Protein AF-0000000082937054 (afdb_homodimer)

Foldseek 3Di:
DFAEWAEEEEAQALQSLLQLLLQLVVPTAYEYEAQADHHPFQLQQFQFKLCLPPQFQDDALSSVLSVVLLVCVVVVQVVLCVQQVFRQQWDQAWEWEFDLDDVVLVVLVVSCVVCVVVVFDKDKAALVRVCVQAVQWASSTGTTIIHRSITGTNSSRSSVSSNRSSVSSPYHYHHSKAFDAFCADPQATQFTQIPVGTHGHRAYEYEHALVCVVVCVRVPHDQQKWKWKWKKFKWAAPDPNHRHWYHYLQWIWHQGPVRMTIIYTDTHIRDPDWDDDPVGVVSRVVVVCNGRVCSVVTGGDDMTMHIGIAGPQRAWAWAADPRHHRYIYTYHCGSCCSSSNNVSSNLNSCRSVVHDDDPSSVQRYSPPSPPPDHRRDRSD/DFAEWQEEEEAQALQSLLQLLLQLVVPTAYEYEAQADHHPFQLQQFQFKLCLCPQFQDDALSSVLSVVLLVCVVVVQVVLCVQQVFRQQWDQAWEWEFDLDDVVLVVLVVSCVVCVVVVFDKDKAALVRVCVQAVQWASSTGTTIIHRSITGTNSSRSSVSSNRSSVSSPYHYHHSKAFDAFCADPQATQFTQIPVGTHGHRAYEYDHFLVCCVVCVRVPHDQQKWKWKWKKFKWAAPDPNHRHWYHYLQWIWHQGPRRMTIIYTDTHIRDPDWDDDPVGVVSRVVVVCNGRVVSVVTGGDDMTMHIGIAGQQRAWAWAADPRHHRYIYTYHCGSCCSSSNNVSSNLNSCRSVVHDDDPSSVQRYSVPSPPPPHRRDRSD

Organism: NCBI:txid1808955

Solvent-accessible surface area (backbone atoms only — not comparable to full-atom values): 37591 Å² total; per-residue (Å²): 127,81,67,68,26,51,30,33,29,40,18,36,29,37,52,21,23,25,31,44,30,43,32,32,77,70,70,45,47,38,37,33,33,11,53,48,66,65,39,69,50,40,38,41,52,44,77,20,53,28,45,36,67,80,72,39,78,54,90,51,46,65,30,53,50,29,47,55,19,50,68,42,44,68,60,46,43,53,48,28,30,69,66,43,68,30,74,27,60,77,41,71,58,13,32,36,39,56,13,74,45,69,68,49,41,52,52,43,52,51,44,32,53,52,39,42,76,72,71,42,74,51,39,76,31,48,36,70,55,43,41,71,75,30,71,49,45,38,85,67,45,56,25,26,36,36,29,58,81,23,28,33,31,37,25,47,42,41,34,47,21,32,45,46,31,21,44,71,64,66,35,44,77,40,59,67,30,39,76,76,45,74,35,67,56,97,48,25,39,47,30,36,34,35,78,85,44,74,46,36,16,59,24,39,35,43,17,37,44,38,64,31,47,64,57,32,53,74,72,73,49,83,66,55,61,38,27,29,21,25,37,35,33,36,33,41,41,97,61,84,67,53,72,42,30,39,39,48,82,69,33,33,40,39,59,46,94,84,38,33,34,38,36,30,52,51,84,40,72,76,29,83,69,65,70,36,34,36,40,55,53,48,51,44,53,53,46,48,31,61,46,26,56,70,49,38,80,26,33,48,70,51,71,44,44,25,46,26,12,33,25,71,45,55,51,42,37,44,36,51,45,85,72,34,47,44,31,30,39,45,36,22,45,34,94,39,44,69,32,36,18,66,45,50,5,47,51,53,37,32,54,75,72,66,48,87,70,54,73,51,59,54,73,22,28,54,62,71,57,67,74,83,75,53,80,58,82,73,88,110,127,81,69,71,28,51,30,32,29,40,20,36,31,38,51,19,24,24,30,45,30,43,32,32,76,70,71,45,46,36,38,33,33,12,53,47,68,64,38,69,49,42,38,40,52,43,79,18,54,28,44,35,66,80,72,39,76,52,89,52,45,65,29,53,47,28,47,54,19,51,68,43,44,69,62,46,43,53,47,28,30,69,66,45,66,32,76,28,59,76,40,72,58,13,32,35,39,56,12,74,45,71,68,50,40,52,52,41,51,51,44,31,52,50,38,42,75,72,72,42,74,52,38,78,32,49,35,70,53,44,42,69,75,30,71,49,44,39,87,68,44,56,24,27,36,36,29,57,81,23,29,33,31,38,25,47,43,42,36,47,21,32,44,46,31,21,43,70,65,66,35,44,76,40,57,68,29,39,77,75,46,74,36,69,56,96,48,25,38,47,29,35,34,35,77,85,46,73,46,36,15,58,26,38,36,43,17,39,43,40,64,31,48,65,57,33,53,72,72,72,48,84,67,56,60,37,25,29,20,26,39,35,34,38,32,42,40,97,62,82,65,53,72,40,31,40,37,48,81,70,33,33,41,38,58,47,95,84,39,33,34,38,35,30,54,50,83,40,72,76,30,86,69,65,72,37,34,35,40,55,53,50,50,44,52,51,47,48,33,61,45,27,55,70,49,38,77,25,32,51,69,52,71,45,46,25,46,24,11,32,25,74,43,54,51,40,38,44,35,51,45,86,72,32,46,45,32,30,39,45,35,21,44,33,94,39,45,70,34,35,17,66,45,49,6,47,50,54,36,33,54,75,73,66,47,87,70,53,73,52,58,55,73,22,28,55,65,72,55,66,74,82,75,54,80,58,82,75,85,110

Structure (mmCIF, N/CA/C/O backbone):
data_AF-0000000082937054-model_v1
#
loop_
_entity.id
_entity.type
_entity.pdbx_description
1 polymer 'glycine oxidase'
#
loop_
_atom_site.group_PDB
_atom_site.id
_atom_site.type_symbol
_atom_site.label_atom_id
_atom_site.label_alt_id
_atom_site.label_comp_id
_atom_site.label_asym_id
_atom_site.label_entity_id
_atom_site.label_seq_id
_atom_site.pdbx_PDB_ins_code
_atom_site.Cartn_x
_atom_site.Cartn_y
_atom_site.Cartn_z
_atom_site.occupancy
_atom_site.B_iso_or_equiv
_atom_site.auth_seq_id
_atom_site.auth_comp_id
_atom_site.auth_asym_id
_atom_site.auth_atom_id
_atom_site.pdbx_PDB_model_num
ATOM 1 N N . MET A 1 1 ? -26.391 -19.016 -36.812 1 39.84 1 MET A N 1
ATOM 2 C CA . MET A 1 1 ? -25.562 -20.203 -36.781 1 39.84 1 MET A CA 1
ATOM 3 C C . MET A 1 1 ? -24.953 -20.406 -35.375 1 39.84 1 MET A C 1
ATOM 5 O O . MET A 1 1 ? -24.375 -19.484 -34.812 1 39.84 1 MET A O 1
ATOM 9 N N . LYS A 1 2 ? -25.469 -21.281 -34.594 1 53.62 2 LYS A N 1
ATOM 10 C CA . LYS A 1 2 ? -25.109 -21.5 -33.219 1 53.62 2 LYS A CA 1
ATOM 11 C C . LYS A 1 2 ? -23.594 -21.609 -33.031 1 53.62 2 LYS A C 1
ATOM 13 O O . LYS A 1 2 ? -22.938 -22.359 -33.75 1 53.62 2 LYS A O 1
ATOM 18 N N . ASN A 1 3 ? -22.844 -20.625 -32.562 1 67.31 3 ASN A N 1
ATOM 19 C CA . ASN A 1 3 ? -21.406 -20.656 -32.406 1 67.31 3 ASN A CA 1
ATOM 20 C C . ASN A 1 3 ? -20.938 -21.938 -31.719 1 67.31 3 ASN A C 1
ATOM 22 O O . ASN A 1 3 ? -21.297 -22.203 -30.578 1 67.31 3 ASN A O 1
ATOM 26 N N . HIS A 1 4 ? -20.562 -23 -32.562 1 91.31 4 HIS A N 1
ATOM 27 C CA . HIS A 1 4 ? -20.094 -24.297 -32.094 1 91.31 4 HIS A CA 1
ATOM 28 C C . HIS A 1 4 ? -18.578 -24.359 -32.062 1 91.31 4 HIS A C 1
ATOM 30 O O . HIS A 1 4 ? -17.922 -24.016 -33.062 1 91.31 4 HIS A O 1
ATOM 36 N N . TYR A 1 5 ? -18.016 -24.594 -30.922 1 97.31 5 TYR A N 1
ATOM 37 C CA . TYR A 1 5 ? -16.578 -24.734 -30.75 1 97.31 5 TYR A CA 1
ATOM 38 C C . TYR A 1 5 ? -16.188 -26.188 -30.516 1 97.31 5 TYR A C 1
ATOM 40 O O . TYR A 1 5 ? -17.016 -26.984 -30.062 1 97.31 5 TYR A O 1
ATOM 48 N N . ASP A 1 6 ? -15.008 -26.516 -30.953 1 98.12 6 ASP A N 1
ATOM 49 C CA . ASP A 1 6 ? -14.523 -27.828 -30.547 1 98.12 6 ASP A CA 1
ATOM 50 C C . ASP A 1 6 ? -14.438 -27.938 -29.031 1 98.12 6 ASP A C 1
ATOM 52 O O . ASP A 1 6 ? -14.906 -28.922 -28.438 1 98.12 6 ASP A O 1
ATOM 56 N N . THR A 1 7 ? -13.852 -26.906 -28.422 1 98.62 7 THR A N 1
ATOM 57 C CA . THR A 1 7 ? -13.664 -26.953 -26.984 1 98.62 7 THR A CA 1
ATOM 58 C C . THR A 1 7 ? -14 -25.594 -26.344 1 98.62 7 THR A C 1
ATOM 60 O O . THR A 1 7 ? -13.617 -24.547 -26.875 1 98.62 7 THR A O 1
ATOM 63 N N . ILE A 1 8 ? -14.758 -25.594 -25.219 1 98.75 8 ILE A N 1
ATOM 64 C CA . ILE A 1 8 ? -15 -24.438 -24.375 1 98.75 8 ILE A CA 1
ATOM 65 C C . ILE A 1 8 ? -14.219 -24.578 -23.078 1 98.75 8 ILE A C 1
ATOM 67 O O . ILE A 1 8 ? -14.297 -25.609 -22.391 1 98.75 8 ILE A O 1
ATOM 71 N N . VAL A 1 9 ? -13.414 -23.594 -22.797 1 98.81 9 VAL A N 1
ATOM 72 C CA . VAL A 1 9 ? -12.641 -23.562 -21.547 1 98.81 9 VAL A CA 1
ATOM 73 C C . VAL A 1 9 ? -13.289 -22.609 -20.562 1 98.81 9 VAL A C 1
ATOM 75 O O . VAL A 1 9 ? -13.508 -21.422 -20.875 1 98.81 9 VAL A O 1
ATOM 78 N N . VAL A 1 10 ? -13.617 -23.094 -19.344 1 98.25 10 VAL A N 1
ATOM 79 C CA . VAL A 1 10 ? -14.227 -22.297 -18.281 1 98.25 10 VAL A CA 1
ATOM 80 C C . VAL A 1 10 ? -13.148 -21.828 -17.297 1 98.25 10 VAL A C 1
ATOM 82 O O . VAL A 1 10 ? -12.664 -22.625 -16.484 1 98.25 10 VAL A O 1
ATOM 85 N N . GLY A 1 11 ? -12.883 -20.547 -17.297 1 97.62 11 GLY A N 1
ATOM 86 C CA . GLY A 1 11 ? -11.805 -19.969 -16.516 1 97.62 11 GLY A CA 1
ATOM 87 C C . GLY A 1 11 ? -10.695 -19.391 -17.375 1 97.62 11 GLY A C 1
ATOM 88 O O . GLY A 1 11 ? -10.023 -20.109 -18.109 1 97.62 11 GLY A O 1
ATOM 89 N N . GLY A 1 12 ? -10.547 -18.125 -17.234 1 97.81 12 GLY A N 1
ATOM 90 C CA . GLY A 1 12 ? -9.555 -17.422 -18.047 1 97.81 12 GLY A CA 1
ATOM 91 C C . GLY A 1 12 ? -8.281 -17.109 -17.281 1 97.81 12 GLY A C 1
ATOM 92 O O . GLY A 1 12 ? -7.73 -16.016 -17.406 1 97.81 12 GLY A O 1
ATOM 93 N N . GLY A 1 13 ? -7.816 -18 -16.438 1 97.75 13 GLY A N 1
ATOM 94 C CA . GLY A 1 13 ? -6.516 -17.906 -15.797 1 97.75 13 GLY A CA 1
ATOM 95 C C . GLY A 1 13 ? -5.41 -18.594 -16.562 1 97.75 13 GLY A C 1
ATOM 96 O O . GLY A 1 13 ? -5.598 -18.953 -17.734 1 97.75 13 GLY A O 1
ATOM 97 N N . ILE A 1 14 ? -4.305 -18.766 -15.922 1 98.25 14 ILE A N 1
ATOM 98 C CA . ILE A 1 14 ? -3.119 -19.281 -16.594 1 98.25 14 ILE A CA 1
ATOM 99 C C . ILE A 1 14 ? -3.373 -20.703 -17.078 1 98.25 14 ILE A C 1
ATOM 101 O O . ILE A 1 14 ? -2.953 -21.094 -18.172 1 98.25 14 ILE A O 1
ATOM 105 N N . ILE A 1 15 ? -4.055 -21.484 -16.297 1 98.56 15 ILE A N 1
ATOM 106 C CA . ILE A 1 15 ? -4.312 -22.875 -16.672 1 98.56 15 ILE A CA 1
ATOM 107 C C . ILE A 1 15 ? -5.277 -22.906 -17.859 1 98.56 15 ILE A C 1
ATOM 109 O O . ILE A 1 15 ? -5.055 -23.641 -18.828 1 98.56 15 ILE A O 1
ATOM 113 N N . GLY A 1 16 ? -6.352 -22.109 -17.781 1 98.62 16 GLY A N 1
ATOM 114 C CA . GLY A 1 16 ? -7.297 -22.047 -18.875 1 98.62 16 GLY A CA 1
ATOM 115 C C . GLY A 1 16 ? -6.66 -21.625 -20.188 1 98.62 16 GLY A C 1
ATOM 116 O O . GLY A 1 16 ? -6.895 -22.234 -21.234 1 98.62 16 GLY A O 1
ATOM 117 N N . HIS A 1 17 ? -5.863 -20.672 -20.125 1 98.38 17 HIS A N 1
ATOM 118 C CA . HIS A 1 17 ? -5.23 -20.172 -21.344 1 98.38 17 HIS A CA 1
ATOM 119 C C . HIS A 1 17 ? -4.164 -21.141 -21.844 1 98.38 17 HIS A C 1
ATOM 121 O O . HIS A 1 17 ? -3.943 -21.25 -23.047 1 98.38 17 HIS A O 1
ATOM 127 N N . SER A 1 18 ? -3.486 -21.781 -20.938 1 98.69 18 SER A N 1
ATOM 128 C CA . SER A 1 18 ? -2.531 -22.812 -21.344 1 98.69 18 SER A CA 1
ATOM 129 C C . SER A 1 18 ? -3.219 -23.938 -22.109 1 98.69 18 SER A C 1
ATOM 131 O O . SER A 1 18 ? -2.727 -24.375 -23.141 1 98.69 18 SER A O 1
ATOM 133 N N . VAL A 1 19 ? -4.344 -24.375 -21.609 1 98.75 19 VAL A N 1
ATOM 134 C CA . VAL A 1 19 ? -5.129 -25.406 -22.281 1 98.75 19 VAL A CA 1
ATOM 135 C C . VAL A 1 19 ? -5.586 -24.906 -23.641 1 98.75 19 VAL A C 1
ATOM 137 O O . VAL A 1 19 ? -5.426 -25.609 -24.656 1 98.75 19 VAL A O 1
ATOM 140 N N . ALA A 1 20 ? -6.145 -23.703 -23.656 1 98.75 20 ALA A N 1
ATOM 141 C CA . ALA A 1 20 ? -6.617 -23.125 -24.906 1 98.75 20 ALA A CA 1
ATOM 142 C C . ALA A 1 20 ? -5.492 -23.062 -25.938 1 98.75 20 ALA A C 1
ATOM 144 O O . ALA A 1 20 ? -5.672 -23.469 -27.094 1 98.75 20 ALA A O 1
ATOM 145 N N . TYR A 1 21 ? -4.359 -22.609 -25.516 1 98.75 21 TYR A N 1
ATOM 146 C CA . TYR A 1 21 ? -3.211 -22.453 -26.406 1 98.75 21 TYR A CA 1
ATOM 147 C C . TYR A 1 21 ? -2.807 -23.797 -27 1 98.75 21 TYR A C 1
ATOM 149 O O . TYR A 1 21 ? -2.572 -23.906 -28.203 1 98.75 21 TYR A O 1
ATOM 157 N N . SER A 1 22 ? -2.697 -24.797 -26.156 1 98.62 22 SER A N 1
ATOM 158 C CA . SER A 1 22 ? -2.293 -26.125 -26.594 1 98.62 22 SER A CA 1
ATOM 159 C C . SER A 1 22 ? -3.283 -26.703 -27.609 1 98.62 22 SER A C 1
ATOM 161 O O . SER A 1 22 ? -2.883 -27.328 -28.594 1 98.62 22 SER A O 1
ATOM 163 N N . LEU A 1 23 ? -4.527 -26.5 -27.391 1 98.69 23 LEU A N 1
ATOM 164 C CA . LEU A 1 23 ? -5.562 -27.016 -28.281 1 98.69 23 LEU A CA 1
ATOM 165 C C . LEU A 1 23 ? -5.559 -26.25 -29.594 1 98.69 23 LEU A C 1
ATOM 167 O O . LEU A 1 23 ? -5.703 -26.859 -30.656 1 98.69 23 LEU A O 1
ATOM 171 N N . LEU A 1 24 ? -5.418 -24.969 -29.531 1 98.56 24 LEU A N 1
ATOM 172 C CA . LEU A 1 24 ? -5.395 -24.141 -30.734 1 98.56 24 LEU A CA 1
ATOM 173 C C . LEU A 1 24 ? -4.207 -24.5 -31.625 1 98.56 24 LEU A C 1
ATOM 175 O O . LEU A 1 24 ? -4.336 -24.562 -32.844 1 98.56 24 LEU A O 1
ATOM 179 N N . LYS A 1 25 ? -3.072 -24.766 -31.031 1 97.94 25 LYS A N 1
ATOM 180 C CA . LYS A 1 25 ? -1.892 -25.203 -31.766 1 97.94 25 LYS A CA 1
ATOM 181 C C . LYS A 1 25 ? -2.166 -26.484 -32.531 1 97.94 25 LYS A C 1
ATOM 183 O O . LYS A 1 25 ? -1.522 -26.766 -33.562 1 97.94 25 LYS A O 1
ATOM 188 N N . ARG A 1 26 ? -3.084 -27.156 -32.094 1 97.44 26 ARG A N 1
ATOM 189 C CA . ARG A 1 26 ? -3.41 -28.453 -32.688 1 97.44 26 ARG A CA 1
ATOM 190 C C . ARG A 1 26 ? -4.598 -28.344 -33.656 1 97.44 26 ARG A C 1
ATOM 192 O O . ARG A 1 26 ? -5.148 -29.359 -34.062 1 97.44 26 ARG A O 1
ATOM 199 N N . GLY A 1 27 ? -5.098 -27.172 -33.875 1 97.19 27 GLY A N 1
ATOM 200 C CA . GLY A 1 27 ? -6.062 -26.906 -34.906 1 97.19 27 GLY A CA 1
ATOM 201 C C . GLY A 1 27 ? -7.5 -26.906 -34.406 1 97.19 27 GLY A C 1
ATOM 202 O O . GLY A 1 27 ? -8.438 -26.859 -35.219 1 97.19 27 GLY A O 1
ATOM 203 N N . GLN A 1 28 ? -7.734 -26.844 -33.156 1 97.56 28 GLN A N 1
ATOM 204 C CA . GLN A 1 28 ? -9.086 -26.844 -32.594 1 97.56 28 GLN A CA 1
ATOM 205 C C . GLN A 1 28 ? -9.641 -25.438 -32.5 1 97.56 28 GLN A C 1
ATOM 207 O O . GLN A 1 28 ? -8.883 -24.484 -32.25 1 97.56 28 GLN A O 1
ATOM 212 N N . SER A 1 29 ? -10.891 -25.297 -32.656 1 98.12 29 SER A N 1
ATOM 213 C CA . SER A 1 29 ? -11.555 -24.047 -32.312 1 98.12 29 SER A CA 1
ATOM 214 C C . SER A 1 29 ? -11.859 -24 -30.812 1 98.12 29 SER A C 1
ATOM 216 O O . SER A 1 29 ? -12.438 -24.938 -30.25 1 98.12 29 SER A O 1
ATOM 218 N N . VAL A 1 30 ? -11.445 -22.891 -30.172 1 98.62 30 VAL A N 1
ATOM 219 C CA . VAL A 1 30 ? -11.523 -22.844 -28.719 1 98.62 30 VAL A CA 1
ATOM 220 C C . VAL A 1 30 ? -12.164 -21.531 -28.266 1 98.62 30 VAL A C 1
ATOM 222 O O . VAL A 1 30 ? -11.859 -20.469 -28.828 1 98.62 30 VAL A O 1
ATOM 225 N N . LEU A 1 31 ? -13.086 -21.578 -27.281 1 98.56 31 LEU A N 1
ATOM 226 C CA . LEU A 1 31 ? -13.664 -20.438 -26.594 1 98.56 31 LEU A CA 1
ATOM 227 C C . LEU A 1 31 ? -13.297 -20.453 -25.109 1 98.56 31 LEU A C 1
ATOM 229 O O . LEU A 1 31 ? -13.547 -21.438 -24.422 1 98.56 31 LEU A O 1
ATOM 233 N N . VAL A 1 32 ? -12.633 -19.406 -24.672 1 98.62 32 VAL A N 1
ATOM 234 C CA . VAL A 1 32 ? -12.359 -19.234 -23.25 1 98.62 32 VAL A CA 1
ATOM 235 C C . VAL A 1 32 ? -13.367 -18.281 -22.625 1 98.62 32 VAL A C 1
ATOM 237 O O . VAL A 1 32 ? -13.594 -17.188 -23.156 1 98.62 32 VAL A O 1
ATOM 240 N N . ILE A 1 33 ? -13.984 -18.688 -21.5 1 98.25 33 ILE A N 1
ATOM 241 C CA . ILE A 1 33 ? -14.984 -17.859 -20.828 1 98.25 33 ILE A CA 1
ATOM 242 C C . ILE A 1 33 ? -14.508 -17.5 -19.422 1 98.25 33 ILE A C 1
ATOM 244 O O . ILE A 1 33 ? -14.086 -18.375 -18.656 1 98.25 33 ILE A O 1
ATOM 248 N N . GLU A 1 34 ? -14.5 -16.25 -19.125 1 98 34 GLU A N 1
ATOM 249 C CA . GLU A 1 34 ? -14.055 -15.727 -17.844 1 98 34 GLU A CA 1
ATOM 250 C C . GLU A 1 34 ? -15.094 -14.789 -17.234 1 98 34 GLU A C 1
ATOM 252 O O . GLU A 1 34 ? -15.633 -13.914 -17.922 1 98 34 GLU A O 1
ATOM 257 N N . LYS A 1 35 ? -15.406 -15.023 -15.977 1 96 35 LYS A N 1
ATOM 258 C CA . LYS A 1 35 ? -16.438 -14.242 -15.297 1 96 35 LYS A CA 1
ATOM 259 C C . LYS A 1 35 ? -16.016 -12.789 -15.133 1 96 35 LYS A C 1
ATOM 261 O O . LYS A 1 35 ? -16.828 -11.875 -15.219 1 96 35 LYS A O 1
ATOM 266 N N . GLY A 1 36 ? -14.797 -12.531 -14.82 1 95.12 36 GLY A N 1
ATOM 267 C CA . GLY A 1 36 ? -14.234 -11.188 -14.734 1 95.12 36 GLY A CA 1
ATOM 268 C C . GLY A 1 36 ? -13.281 -10.867 -15.875 1 95.12 36 GLY A C 1
ATOM 269 O O . GLY A 1 36 ? -13.602 -11.109 -17.047 1 95.12 36 GLY A O 1
ATOM 270 N N . GLU A 1 37 ? -12.25 -10.188 -15.555 1 95.06 37 GLU A N 1
ATOM 271 C CA . GLU A 1 37 ? -11.141 -10.008 -16.484 1 95.06 37 GLU A CA 1
ATOM 272 C C . GLU A 1 37 ? -10.18 -11.188 -16.438 1 95.06 37 GLU A C 1
ATOM 274 O O . GLU A 1 37 ? -9.992 -11.805 -15.391 1 95.06 37 GLU A O 1
ATOM 279 N N . ILE A 1 38 ? -9.594 -11.469 -17.516 1 94.81 38 ILE A N 1
ATOM 280 C CA . ILE A 1 38 ? -8.68 -12.609 -17.578 1 94.81 38 ILE A CA 1
ATOM 281 C C . ILE A 1 38 ? -7.449 -12.32 -16.719 1 94.81 38 ILE A C 1
ATOM 283 O O . ILE A 1 38 ? -7.059 -11.164 -16.547 1 94.81 38 ILE A O 1
ATOM 287 N N . ASN A 1 39 ? -6.84 -13.328 -16.141 1 94 39 ASN A N 1
ATOM 288 C CA . ASN A 1 39 ? -5.551 -13.359 -15.453 1 94 39 ASN A CA 1
ATOM 289 C C . ASN A 1 39 ? -5.543 -12.469 -14.219 1 94 39 ASN A C 1
ATOM 291 O O . ASN A 1 39 ? -4.5 -11.945 -13.828 1 94 39 ASN A O 1
ATOM 295 N N . LEU A 1 40 ? -6.676 -12.203 -13.57 1 89.25 40 LEU A N 1
ATOM 296 C CA . LEU A 1 40 ? -6.723 -11.211 -12.5 1 89.25 40 LEU A CA 1
ATOM 297 C C . LEU A 1 40 ? -6.664 -11.883 -11.133 1 89.25 40 LEU A C 1
ATOM 299 O O . LEU A 1 40 ? -6.434 -11.219 -10.117 1 89.25 40 LEU A O 1
ATOM 303 N N . LYS A 1 41 ? -6.738 -13.125 -10.992 1 92.5 41 LYS A N 1
ATOM 304 C CA . LYS A 1 41 ? -6.766 -13.766 -9.68 1 92.5 41 LYS A CA 1
ATOM 305 C C . LYS A 1 41 ? -5.422 -14.414 -9.359 1 92.5 41 LYS A C 1
ATOM 307 O O . LYS A 1 41 ? -4.391 -13.742 -9.344 1 92.5 41 LYS A O 1
ATOM 312 N N . ALA A 1 42 ? -5.371 -15.656 -9.102 1 88.94 42 ALA A N 1
ATOM 313 C CA . ALA A 1 42 ? -4.141 -16.312 -8.664 1 88.94 42 ALA A CA 1
ATOM 314 C C . ALA A 1 42 ? -3.041 -16.172 -9.719 1 88.94 42 ALA A C 1
ATOM 316 O O . ALA A 1 42 ? -1.858 -16.078 -9.375 1 88.94 42 ALA A O 1
ATOM 317 N N . SER A 1 43 ? -3.371 -16.094 -10.906 1 92.44 43 SER A N 1
ATOM 318 C CA . SER A 1 43 ? -2.42 -16.094 -12.016 1 92.44 43 SER A CA 1
ATOM 319 C C . SER A 1 43 ? -1.536 -14.852 -11.977 1 92.44 43 SER A C 1
ATOM 321 O O . SER A 1 43 ? -0.343 -14.922 -12.273 1 92.44 43 SER A O 1
ATOM 323 N N . SER A 1 44 ? -2.123 -13.734 -11.633 1 92.06 44 SER A N 1
ATOM 324 C CA . SER A 1 44 ? -1.342 -12.508 -11.602 1 92.06 44 SER A CA 1
ATOM 325 C C . SER A 1 44 ? -0.784 -12.242 -10.211 1 92.06 44 SER A C 1
ATOM 327 O O . SER A 1 44 ? 0.111 -11.414 -10.039 1 92.06 44 SER A O 1
ATOM 329 N N . ALA A 1 45 ? -1.297 -12.898 -9.25 1 94.31 45 ALA A N 1
ATOM 330 C CA . ALA A 1 45 ? -0.883 -12.688 -7.863 1 94.31 45 ALA A CA 1
ATOM 331 C C . ALA A 1 45 ? 0.418 -13.43 -7.562 1 94.31 45 ALA A C 1
ATOM 333 O O . ALA A 1 45 ? 1.138 -13.078 -6.625 1 94.31 45 ALA A O 1
ATOM 334 N N . ALA A 1 46 ? 0.711 -14.414 -8.344 1 96.38 46 ALA A N 1
ATOM 335 C CA . ALA A 1 46 ? 1.846 -15.305 -8.109 1 96.38 46 ALA A CA 1
ATOM 336 C C . ALA A 1 46 ? 3.168 -14.562 -8.289 1 96.38 46 ALA A C 1
ATOM 338 O O . ALA A 1 46 ? 3.266 -13.648 -9.117 1 96.38 46 ALA A O 1
ATOM 339 N N . ALA A 1 47 ? 4.211 -15.055 -7.578 1 96.81 47 ALA A N 1
ATOM 340 C CA . ALA A 1 47 ? 5.559 -14.5 -7.715 1 96.81 47 ALA A CA 1
ATOM 341 C C . ALA A 1 47 ? 6.238 -15.016 -8.977 1 96.81 47 ALA A C 1
ATOM 343 O O . ALA A 1 47 ? 7.258 -14.477 -9.406 1 96.81 47 ALA A O 1
ATOM 344 N N . GLY A 1 48 ? 5.715 -16.094 -9.547 1 97.75 48 GLY A N 1
ATOM 345 C CA . GLY A 1 48 ? 6.199 -16.578 -10.828 1 97.75 48 GLY A CA 1
ATOM 346 C C . GLY A 1 48 ? 7.375 -17.531 -10.695 1 97.75 48 GLY A C 1
ATOM 347 O O . GLY A 1 48 ? 8.148 -17.703 -11.641 1 97.75 48 GLY A O 1
ATOM 348 N N . MET A 1 49 ? 7.516 -18.188 -9.578 1 97.12 49 MET A N 1
ATOM 349 C CA . MET A 1 49 ? 8.633 -19.094 -9.352 1 97.12 49 MET A CA 1
ATOM 350 C C . MET A 1 49 ? 8.445 -20.391 -10.133 1 97.12 49 MET A C 1
ATOM 352 O O . MET A 1 49 ? 7.336 -20.922 -10.203 1 97.12 49 MET A O 1
ATOM 356 N N . LEU A 1 50 ? 9.469 -20.781 -10.727 1 97.69 50 LEU A N 1
ATOM 357 C CA . LEU A 1 50 ? 9.562 -22.125 -11.305 1 97.69 50 LEU A CA 1
ATOM 358 C C . LEU A 1 50 ? 10.352 -23.062 -10.383 1 97.69 50 LEU A C 1
ATOM 360 O O . LEU A 1 50 ? 11.445 -23.516 -10.742 1 97.69 50 LEU A O 1
ATOM 364 N N . ALA A 1 51 ? 9.711 -23.375 -9.305 1 93.94 51 ALA A N 1
ATOM 365 C CA . ALA A 1 51 ? 10.391 -24.016 -8.188 1 93.94 51 ALA A CA 1
ATOM 366 C C . ALA A 1 51 ? 10.109 -25.516 -8.172 1 93.94 51 ALA A C 1
ATOM 368 O O . ALA A 1 51 ? 9.562 -26.047 -7.199 1 93.94 51 ALA A O 1
ATOM 369 N N . ALA A 1 52 ? 10.57 -26.203 -9.117 1 92 52 ALA A N 1
ATOM 370 C CA . ALA A 1 52 ? 10.367 -27.656 -9.211 1 92 52 ALA A CA 1
ATOM 371 C C . ALA A 1 52 ? 11.102 -28.375 -8.094 1 92 52 ALA A C 1
ATOM 373 O O . ALA A 1 52 ? 10.602 -29.375 -7.566 1 92 52 ALA A O 1
ATOM 374 N N . GLN A 1 53 ? 12.211 -27.875 -7.75 1 87.62 53 GLN A N 1
ATOM 375 C CA . GLN A 1 53 ? 13.039 -28.562 -6.758 1 87.62 53 GLN A CA 1
ATOM 376 C C . GLN A 1 53 ? 12.852 -27.953 -5.371 1 87.62 53 GLN A C 1
ATOM 378 O O . GLN A 1 53 ? 12.992 -28.656 -4.359 1 87.62 53 GLN A O 1
ATOM 383 N N . ALA A 1 54 ? 12.539 -26.719 -5.273 1 82.56 54 ALA A N 1
ATOM 384 C CA . ALA A 1 54 ? 12.43 -26.047 -3.979 1 82.56 54 ALA A CA 1
ATOM 385 C C . ALA A 1 54 ? 11.078 -26.328 -3.328 1 82.56 54 ALA A C 1
ATOM 387 O O . ALA A 1 54 ? 10.984 -26.453 -2.105 1 82.56 54 ALA A O 1
ATOM 388 N N . GLU A 1 55 ? 10.047 -26.453 -4.109 1 78.44 55 GLU A N 1
ATOM 389 C CA . GLU A 1 55 ? 8.703 -26.609 -3.566 1 78.44 55 GLU A CA 1
ATOM 390 C C . GLU A 1 55 ? 8.273 -28.078 -3.559 1 78.44 55 GLU A C 1
ATOM 392 O O . GLU A 1 55 ? 7.438 -28.484 -2.748 1 78.44 55 GLU A O 1
ATOM 397 N N . VAL A 1 56 ? 8.773 -28.891 -4.461 1 75.38 56 VAL A N 1
ATOM 398 C CA . VAL A 1 56 ? 8.461 -30.312 -4.523 1 75.38 56 VAL A CA 1
ATOM 399 C C . VAL A 1 56 ? 9.68 -31.141 -4.109 1 75.38 56 VAL A C 1
ATOM 401 O O . VAL A 1 56 ? 10.586 -31.359 -4.91 1 75.38 56 VAL A O 1
ATOM 404 N N . THR A 1 57 ? 9.633 -31.656 -2.893 1 72.75 57 THR A N 1
ATOM 405 C CA . THR A 1 57 ? 10.883 -32.188 -2.355 1 72.75 57 THR A CA 1
ATOM 406 C C . THR A 1 57 ? 10.844 -33.719 -2.301 1 72.75 57 THR A C 1
ATOM 408 O O . THR A 1 57 ? 11.852 -34.344 -1.984 1 72.75 57 THR A O 1
ATOM 411 N N . GLU A 1 58 ? 9.727 -34.281 -2.682 1 77.69 58 GLU A N 1
ATOM 412 C CA . GLU A 1 58 ? 9.617 -35.719 -2.625 1 77.69 58 GLU A CA 1
ATOM 413 C C . GLU A 1 58 ? 9.523 -36.312 -4.023 1 77.69 58 GLU A C 1
ATOM 415 O O . GLU A 1 58 ? 8.898 -35.75 -4.914 1 77.69 58 GLU A O 1
ATOM 420 N N . ALA A 1 59 ? 10.164 -37.406 -4.117 1 82.88 59 ALA A N 1
ATOM 421 C CA . ALA A 1 59 ? 10.023 -38.125 -5.371 1 82.88 59 ALA A CA 1
ATOM 422 C C . ALA A 1 59 ? 8.57 -38.562 -5.602 1 82.88 59 ALA A C 1
ATOM 424 O O . ALA A 1 59 ? 7.844 -38.844 -4.652 1 82.88 59 ALA A O 1
ATOM 425 N N . GLY A 1 60 ? 8.172 -38.531 -6.852 1 87.88 60 GLY A N 1
ATOM 426 C CA . GLY A 1 60 ? 6.816 -38.938 -7.203 1 87.88 60 GLY A CA 1
ATOM 427 C C . GLY A 1 60 ? 6.312 -38.25 -8.461 1 87.88 60 GLY A C 1
ATOM 428 O O . GLY A 1 60 ? 7.062 -37.531 -9.133 1 87.88 60 GLY A O 1
ATOM 429 N N . PRO A 1 61 ? 5.082 -38.531 -8.742 1 90.38 61 PRO A N 1
ATOM 430 C CA . PRO A 1 61 ? 4.527 -38.031 -10 1 90.38 61 PRO A CA 1
ATOM 431 C C . PRO A 1 61 ? 4.535 -36.5 -10.086 1 90.38 61 PRO A C 1
ATOM 433 O O . PRO A 1 61 ? 4.766 -35.938 -11.156 1 90.38 61 PRO A O 1
ATOM 436 N N . LEU A 1 62 ? 4.285 -35.875 -8.938 1 92.25 62 LEU A N 1
ATOM 437 C CA . LEU A 1 62 ? 4.254 -34.406 -8.969 1 92.25 62 LEU A CA 1
ATOM 438 C C . LEU A 1 62 ? 5.645 -33.844 -9.242 1 92.25 62 LEU A C 1
ATOM 440 O O . LEU A 1 62 ? 5.789 -32.875 -9.984 1 92.25 62 LEU A O 1
ATOM 444 N N . PHE A 1 63 ? 6.641 -34.375 -8.617 1 92.38 63 PHE A N 1
ATOM 445 C CA . PHE A 1 63 ? 8.016 -33.969 -8.852 1 92.38 63 PHE A CA 1
ATOM 446 C C . PHE A 1 63 ? 8.398 -34.156 -10.312 1 92.38 63 PHE A C 1
ATOM 448 O O . PHE A 1 63 ? 9 -33.281 -10.922 1 92.38 63 PHE A O 1
ATOM 455 N N . ASP A 1 64 ? 8.023 -35.312 -10.867 1 92.62 64 ASP A N 1
ATOM 456 C CA . ASP A 1 64 ? 8.312 -35.594 -12.266 1 92.62 64 ASP A CA 1
ATOM 457 C C . ASP A 1 64 ? 7.621 -34.625 -13.195 1 92.62 64 ASP A C 1
ATOM 459 O O . ASP A 1 64 ? 8.227 -34.125 -14.156 1 92.62 64 ASP A O 1
ATOM 463 N N . LEU A 1 65 ? 6.41 -34.344 -12.867 1 94.06 65 LEU A N 1
ATOM 464 C CA . LEU A 1 65 ? 5.641 -33.406 -13.672 1 94.06 65 LEU A CA 1
ATOM 465 C C . LEU A 1 65 ? 6.234 -32.031 -13.594 1 94.06 65 LEU A C 1
ATOM 467 O O . LEU A 1 65 ? 6.324 -31.312 -14.602 1 94.06 65 LEU A O 1
ATOM 471 N N . ALA A 1 66 ? 6.629 -31.656 -12.414 1 95.25 66 ALA A N 1
ATOM 472 C CA . ALA A 1 66 ? 7.203 -30.328 -12.172 1 95.25 66 ALA A CA 1
ATOM 473 C C . ALA A 1 66 ? 8.5 -30.141 -12.953 1 95.25 66 ALA A C 1
ATOM 475 O O . ALA A 1 66 ? 8.711 -29.109 -13.586 1 95.25 66 ALA A O 1
ATOM 476 N N . ARG A 1 67 ? 9.336 -31.125 -12.93 1 94.88 67 ARG A N 1
ATOM 477 C CA . ARG A 1 67 ? 10.609 -31.047 -13.641 1 94.88 67 ARG A CA 1
ATOM 478 C C . ARG A 1 67 ? 10.391 -30.969 -15.148 1 94.88 67 ARG A C 1
ATOM 480 O O . ARG A 1 67 ? 11.047 -30.172 -15.828 1 94.88 67 ARG A O 1
ATOM 487 N N . LYS A 1 68 ? 9.477 -31.781 -15.586 1 95.5 68 LYS A N 1
ATOM 488 C CA . LYS A 1 68 ? 9.172 -31.766 -17.016 1 95.5 68 LYS A CA 1
ATOM 489 C C . LYS A 1 68 ? 8.648 -30.406 -17.453 1 95.5 68 LYS A C 1
ATOM 491 O O . LYS A 1 68 ? 9.078 -29.859 -18.469 1 95.5 68 LYS A O 1
ATOM 496 N N . SER A 1 69 ? 7.746 -29.906 -16.656 1 97.69 69 SER A N 1
ATOM 497 C CA . SER A 1 69 ? 7.168 -28.609 -16.984 1 97.69 69 SER A CA 1
ATOM 498 C C . SER A 1 69 ? 8.227 -27.5 -16.953 1 97.69 69 SER A C 1
ATOM 500 O O . SER A 1 69 ? 8.281 -26.672 -17.859 1 97.69 69 SER A O 1
ATOM 502 N N . ARG A 1 70 ? 9.047 -27.469 -15.906 1 97.31 70 ARG A N 1
ATOM 503 C CA . ARG A 1 70 ? 10.125 -26.5 -15.789 1 97.31 70 ARG A CA 1
ATOM 504 C C . ARG A 1 70 ? 10.992 -26.484 -17.047 1 97.31 70 ARG A C 1
ATOM 506 O O . ARG A 1 70 ? 11.352 -25.422 -17.547 1 97.31 70 ARG A O 1
ATOM 513 N N . ASN A 1 71 ? 11.281 -27.641 -17.578 1 97.06 71 ASN A N 1
ATOM 514 C CA . ASN A 1 71 ? 12.164 -27.781 -18.719 1 97.06 71 ASN A CA 1
ATOM 515 C C . ASN A 1 71 ? 11.484 -27.312 -20.016 1 97.06 71 ASN A C 1
ATOM 517 O O . ASN A 1 71 ? 12.148 -27.141 -21.031 1 97.06 71 ASN A O 1
ATOM 521 N N . MET A 1 72 ? 10.234 -27.062 -19.969 1 98.31 72 MET A N 1
ATOM 522 C CA . MET A 1 72 ? 9.508 -26.594 -21.141 1 98.31 72 MET A CA 1
ATOM 523 C C . MET A 1 72 ? 9.648 -25.078 -21.297 1 98.31 72 MET A C 1
ATOM 525 O O . MET A 1 72 ? 9.383 -24.531 -22.375 1 98.31 72 MET A O 1
ATOM 529 N N . PHE A 1 73 ? 10.023 -24.359 -20.281 1 98.69 73 PHE A N 1
ATOM 530 C CA . PHE A 1 73 ? 9.859 -22.922 -20.219 1 98.69 73 PHE A CA 1
ATOM 531 C C . PHE A 1 73 ? 10.805 -22.219 -21.188 1 98.69 73 PHE A C 1
ATOM 533 O O . PHE A 1 73 ? 10.438 -21.219 -21.812 1 98.69 73 PHE A O 1
ATOM 540 N N . PRO A 1 74 ? 12.078 -22.703 -21.391 1 98.38 74 PRO A N 1
ATOM 541 C CA . PRO A 1 74 ? 12.93 -22.031 -22.375 1 98.38 74 PRO A CA 1
ATOM 542 C C . PRO A 1 74 ? 12.305 -22.016 -23.766 1 98.38 74 PRO A C 1
ATOM 544 O O . PRO A 1 74 ? 12.234 -20.953 -24.406 1 98.38 74 PRO A O 1
ATOM 547 N N . LYS A 1 75 ? 11.836 -23.125 -24.188 1 98.5 75 LYS A N 1
ATOM 548 C CA . LYS A 1 75 ? 11.188 -23.188 -25.484 1 98.5 75 LYS A CA 1
ATOM 549 C C . LYS A 1 75 ? 9.898 -22.375 -25.5 1 98.5 75 LYS A C 1
ATOM 551 O O . LYS A 1 75 ? 9.594 -21.703 -26.484 1 98.5 75 LYS A O 1
ATOM 556 N N . LEU A 1 76 ? 9.156 -22.516 -24.453 1 98.69 76 LEU A N 1
ATOM 557 C CA . LEU A 1 76 ? 7.914 -21.766 -24.344 1 98.69 76 LEU A CA 1
ATOM 558 C C . LEU A 1 76 ? 8.172 -20.266 -24.438 1 98.69 76 LEU A C 1
ATOM 560 O O . LEU A 1 76 ? 7.398 -19.531 -25.062 1 98.69 76 LEU A O 1
ATOM 564 N N . SER A 1 77 ? 9.156 -19.797 -23.734 1 98.69 77 SER A N 1
ATOM 565 C CA . SER A 1 77 ? 9.531 -18.375 -23.75 1 98.69 77 SER A CA 1
ATOM 566 C C . SER A 1 77 ? 9.758 -17.891 -25.188 1 98.69 77 SER A C 1
ATOM 568 O O . SER A 1 77 ? 9.25 -16.844 -25.562 1 98.69 77 SER A O 1
ATOM 570 N N . GLU A 1 78 ? 10.477 -18.641 -25.938 1 98.56 78 GLU A N 1
ATOM 571 C CA . GLU A 1 78 ? 10.742 -18.312 -27.328 1 98.56 78 GLU A CA 1
ATOM 572 C C . GLU A 1 78 ? 9.453 -18.312 -28.156 1 98.56 78 GLU A C 1
ATOM 574 O O . GLU A 1 78 ? 9.219 -17.406 -28.953 1 98.56 78 GLU A O 1
ATOM 579 N N . GLU A 1 79 ? 8.711 -19.281 -27.906 1 98.25 79 GLU A N 1
ATOM 580 C CA . GLU A 1 79 ? 7.473 -19.453 -28.672 1 98.25 79 GLU A CA 1
ATOM 581 C C . GLU A 1 79 ? 6.512 -18.297 -28.422 1 98.25 79 GLU A C 1
ATOM 583 O O . GLU A 1 79 ? 5.926 -17.766 -29.359 1 98.25 79 GLU A O 1
ATOM 588 N N . LEU A 1 80 ? 6.316 -17.922 -27.156 1 98.62 80 LEU A N 1
ATOM 589 C CA . LEU A 1 80 ? 5.387 -16.844 -26.828 1 98.62 80 LEU A CA 1
ATOM 590 C C . LEU A 1 80 ? 5.902 -15.508 -27.344 1 98.62 80 LEU A C 1
ATOM 592 O O . LEU A 1 80 ? 5.113 -14.641 -27.719 1 98.62 80 LEU A O 1
ATOM 596 N N . MET A 1 81 ? 7.199 -15.336 -27.328 1 98.5 81 MET A N 1
ATOM 597 C CA . MET A 1 81 ? 7.766 -14.141 -27.938 1 98.5 81 MET A CA 1
ATOM 598 C C . MET A 1 81 ? 7.477 -14.102 -29.438 1 98.5 81 MET A C 1
ATOM 600 O O . MET A 1 81 ? 7.109 -13.055 -29.969 1 98.5 81 MET A O 1
ATOM 604 N N . GLU A 1 82 ? 7.645 -15.188 -30.062 1 98.25 82 GLU A N 1
ATOM 605 C CA . GLU A 1 82 ? 7.473 -15.273 -31.5 1 98.25 82 GLU A CA 1
ATOM 606 C C . GLU A 1 82 ? 6.008 -15.094 -31.891 1 98.25 82 GLU A C 1
ATOM 608 O O . GLU A 1 82 ? 5.691 -14.336 -32.812 1 98.25 82 GLU A O 1
ATOM 613 N N . VAL A 1 83 ? 5.16 -15.789 -31.234 1 97.75 83 VAL A N 1
ATOM 614 C CA . VAL A 1 83 ? 3.758 -15.859 -31.625 1 97.75 83 VAL A CA 1
ATOM 615 C C . VAL A 1 83 ? 3.016 -14.625 -31.109 1 97.75 83 VAL A C 1
ATOM 617 O O . VAL A 1 83 ? 2.199 -14.039 -31.812 1 97.75 83 VAL A O 1
ATOM 620 N N . ALA A 1 84 ? 3.266 -14.211 -29.891 1 97.56 84 ALA A N 1
ATOM 621 C CA . ALA A 1 84 ? 2.469 -13.188 -29.203 1 97.56 84 ALA A CA 1
ATOM 622 C C . ALA A 1 84 ? 3.27 -11.906 -29.016 1 97.56 84 ALA A C 1
ATOM 624 O O . ALA A 1 84 ? 2.703 -10.852 -28.703 1 97.56 84 ALA A O 1
ATOM 625 N N . GLY A 1 85 ? 4.539 -11.898 -29.219 1 98.12 85 GLY A N 1
ATOM 626 C CA . GLY A 1 85 ? 5.387 -10.742 -28.969 1 98.12 85 GLY A CA 1
ATOM 627 C C . GLY A 1 85 ? 5.551 -10.438 -27.484 1 98.12 85 GLY A C 1
ATOM 628 O O . GLY A 1 85 ? 5.785 -9.289 -27.109 1 98.12 85 GLY A O 1
ATOM 629 N N . ILE A 1 86 ? 5.371 -11.414 -26.672 1 98.19 86 ILE A N 1
ATOM 630 C CA . ILE A 1 86 ? 5.41 -11.18 -25.234 1 98.19 86 ILE A CA 1
ATOM 631 C C . ILE A 1 86 ? 6.648 -11.844 -24.625 1 98.19 86 ILE A C 1
ATOM 633 O O . ILE A 1 86 ? 6.836 -13.055 -24.75 1 98.19 86 ILE A O 1
ATOM 637 N N . ASP A 1 87 ? 7.492 -11.078 -24.031 1 98.5 87 ASP A N 1
ATOM 638 C CA . ASP A 1 87 ? 8.594 -11.57 -23.203 1 98.5 87 ASP A CA 1
ATOM 639 C C . ASP A 1 87 ? 8.117 -11.922 -21.797 1 98.5 87 ASP A C 1
ATOM 641 O O . ASP A 1 87 ? 7.777 -11.039 -21.016 1 98.5 87 ASP A O 1
ATOM 645 N N . ILE A 1 88 ? 8.141 -13.156 -21.484 1 98.44 88 ILE A N 1
ATOM 646 C CA . ILE A 1 88 ? 7.613 -13.594 -20.188 1 98.44 88 ILE A CA 1
ATOM 647 C C . ILE A 1 88 ? 8.664 -13.383 -19.109 1 98.44 88 ILE A C 1
ATOM 649 O O . ILE A 1 88 ? 8.414 -13.68 -17.922 1 98.44 88 ILE A O 1
ATOM 653 N N . GLU A 1 89 ? 9.836 -12.891 -19.422 1 98.12 89 GLU A N 1
ATOM 654 C CA . GLU A 1 89 ? 10.914 -12.555 -18.5 1 98.12 89 GLU A CA 1
ATOM 655 C C . GLU A 1 89 ? 11.414 -13.789 -17.766 1 98.12 89 GLU A C 1
ATOM 657 O O . GLU A 1 89 ? 11.516 -13.789 -16.531 1 98.12 89 GLU A O 1
ATOM 662 N N . LEU A 1 90 ? 11.656 -14.836 -18.516 1 98.31 90 LEU A N 1
ATOM 663 C CA . LEU A 1 90 ? 12.258 -16.031 -17.953 1 98.31 90 LEU A CA 1
ATOM 664 C C . LEU A 1 90 ? 13.656 -15.742 -17.422 1 98.31 90 LEU A C 1
ATOM 666 O O . LEU A 1 90 ? 14.516 -15.258 -18.141 1 98.31 90 LEU A O 1
ATOM 670 N N . ILE A 1 91 ? 13.812 -15.891 -16.125 1 96.75 91 ILE A N 1
ATOM 671 C CA . ILE A 1 91 ? 15.094 -15.758 -15.445 1 96.75 91 ILE A CA 1
ATOM 672 C C . ILE A 1 91 ? 15.484 -17.094 -14.828 1 96.75 91 ILE A C 1
ATOM 674 O O . ILE A 1 91 ? 14.766 -17.625 -13.984 1 96.75 91 ILE A O 1
ATOM 678 N N . GLN A 1 92 ? 16.578 -17.625 -15.281 1 92.81 92 GLN A N 1
ATOM 679 C CA . GLN A 1 92 ? 17.094 -18.875 -14.727 1 92.81 92 GLN A CA 1
ATOM 680 C C . GLN A 1 92 ? 18.344 -18.625 -13.875 1 92.81 92 GLN A C 1
ATOM 682 O O . GLN A 1 92 ? 19.438 -19.031 -14.25 1 92.81 92 GLN A O 1
ATOM 687 N N . ASN A 1 93 ? 18.125 -18.016 -12.719 1 88.75 93 ASN A N 1
ATOM 688 C CA . ASN A 1 93 ? 19.219 -17.594 -11.836 1 88.75 93 ASN A CA 1
ATOM 689 C C . ASN A 1 93 ? 19.328 -18.484 -10.609 1 88.75 93 ASN A C 1
ATOM 691 O O . ASN A 1 93 ? 20.062 -18.172 -9.672 1 88.75 93 ASN A O 1
ATOM 695 N N . GLY A 1 94 ? 18.625 -19.578 -10.664 1 94.44 94 GLY A N 1
ATOM 696 C CA . GLY A 1 94 ? 18.703 -20.547 -9.578 1 94.44 94 GLY A CA 1
ATOM 697 C C . GLY A 1 94 ? 17.922 -20.109 -8.352 1 94.44 94 GLY A C 1
ATOM 698 O O . GLY A 1 94 ? 17.391 -19 -8.297 1 94.44 94 GLY A O 1
ATOM 699 N N . MET A 1 95 ? 17.781 -21.031 -7.418 1 96.56 95 MET A N 1
ATOM 700 C CA . MET A 1 95 ? 17.062 -20.797 -6.164 1 96.56 95 MET A CA 1
ATOM 701 C C . MET A 1 95 ? 17.875 -21.312 -4.98 1 96.56 95 MET A C 1
ATOM 703 O O . MET A 1 95 ? 18.516 -22.375 -5.062 1 96.56 95 MET A O 1
ATOM 707 N N . LEU A 1 96 ? 17.969 -20.484 -3.945 1 97.44 96 LEU A N 1
ATOM 708 C CA . LEU A 1 96 ? 18.609 -20.875 -2.693 1 97.44 96 LEU A CA 1
ATOM 709 C C . LEU A 1 96 ? 17.562 -21.156 -1.612 1 97.44 96 LEU A C 1
ATOM 711 O O . LEU A 1 96 ? 16.844 -20.25 -1.188 1 97.44 96 LEU A O 1
ATOM 715 N N . THR A 1 97 ? 17.438 -22.422 -1.204 1 97.12 97 THR A N 1
ATOM 716 C CA . THR A 1 97 ? 16.641 -22.766 -0.037 1 97.12 97 THR A CA 1
ATOM 717 C C . THR A 1 97 ? 17.484 -22.719 1.233 1 97.12 97 THR A C 1
ATOM 719 O O . THR A 1 97 ? 18.375 -23.547 1.417 1 97.12 97 THR A O 1
ATOM 722 N N . ILE A 1 98 ? 17.078 -21.875 2.166 1 96.88 98 ILE A N 1
ATOM 723 C CA . ILE A 1 98 ? 17.969 -21.453 3.248 1 96.88 98 ILE A CA 1
ATOM 724 C C . ILE A 1 98 ? 17.75 -22.359 4.461 1 96.88 98 ILE A C 1
ATOM 726 O O . ILE A 1 98 ? 16.625 -22.797 4.734 1 96.88 98 ILE A O 1
ATOM 730 N N . ALA A 1 99 ? 18.859 -22.609 5.184 1 96.44 99 ALA A N 1
ATOM 731 C CA . ALA A 1 99 ? 18.844 -23.266 6.488 1 96.44 99 ALA A CA 1
ATOM 732 C C . ALA A 1 99 ? 19.312 -22.328 7.59 1 96.44 99 ALA A C 1
ATOM 734 O O . ALA A 1 99 ? 20.422 -21.812 7.535 1 96.44 99 ALA A O 1
ATOM 735 N N . TYR A 1 100 ? 18.438 -22.125 8.656 1 93.25 100 TYR A N 1
ATOM 736 C CA . TYR A 1 100 ? 18.797 -21.234 9.766 1 93.25 100 TYR A CA 1
ATOM 737 C C . TYR A 1 100 ? 19.219 -22.047 10.984 1 93.25 100 TYR A C 1
ATOM 739 O O . TYR A 1 100 ? 19.688 -21.469 11.984 1 93.25 100 TYR A O 1
ATOM 747 N N . ASN A 1 101 ? 18.969 -23.266 10.938 1 94 101 ASN A N 1
ATOM 748 C CA . ASN A 1 101 ? 19.344 -24.125 12.055 1 94 101 ASN A CA 1
ATOM 749 C C . ASN A 1 101 ? 19.844 -25.484 11.578 1 94 101 ASN A C 1
ATOM 751 O O . ASN A 1 101 ? 19.719 -25.812 10.398 1 94 101 ASN A O 1
ATOM 755 N N . LYS A 1 102 ? 20.375 -26.234 12.531 1 96 102 LYS A N 1
ATOM 756 C CA . LYS A 1 102 ? 21.047 -27.484 12.211 1 96 102 LYS A CA 1
ATOM 757 C C . LYS A 1 102 ? 20.062 -28.531 11.719 1 96 102 LYS A C 1
ATOM 759 O O . LYS A 1 102 ? 20.391 -29.359 10.859 1 96 102 LYS A O 1
ATOM 764 N N . GLU A 1 103 ? 18.938 -28.484 12.25 1 96.5 103 GLU A N 1
ATOM 765 C CA . GLU A 1 103 ? 17.922 -29.438 11.82 1 96.5 103 GLU A CA 1
ATOM 766 C C . GLU A 1 103 ? 17.562 -29.25 10.352 1 96.5 103 GLU A C 1
ATOM 768 O O . GLU A 1 103 ? 17.516 -30.203 9.586 1 96.5 103 GLU A O 1
ATOM 773 N N . ARG A 1 104 ? 17.281 -28.047 9.984 1 95.19 104 ARG A N 1
ATOM 774 C CA . ARG A 1 104 ? 16.953 -27.734 8.602 1 95.19 104 ARG A CA 1
ATOM 775 C C . ARG A 1 104 ? 18.141 -28 7.68 1 95.19 104 ARG A C 1
ATOM 777 O O . ARG A 1 104 ? 17.969 -28.453 6.547 1 95.19 104 ARG A O 1
ATOM 784 N N . GLU A 1 105 ? 19.297 -27.703 8.141 1 96.69 105 GLU A N 1
ATOM 785 C CA . GLU A 1 105 ? 20.516 -28 7.383 1 96.69 105 GLU A CA 1
ATOM 786 C C . GLU A 1 105 ? 20.578 -29.469 7 1 96.69 105 GLU A C 1
ATOM 788 O O . GLU A 1 105 ? 20.812 -29.812 5.836 1 96.69 105 GLU A O 1
ATOM 793 N N . GLU A 1 106 ? 20.359 -30.312 7.945 1 96.75 106 GLU A N 1
ATOM 794 C CA . GLU A 1 106 ? 20.438 -31.734 7.695 1 96.75 106 GLU A CA 1
ATOM 795 C C . GLU A 1 106 ? 19.328 -32.188 6.73 1 96.75 106 GLU A C 1
ATOM 797 O O . GLU A 1 106 ? 19.578 -33 5.844 1 96.75 106 GLU A O 1
ATOM 802 N N . GLN A 1 107 ? 18.203 -31.672 6.93 1 94.81 107 GLN A N 1
ATOM 803 C CA . GLN A 1 107 ? 17.094 -31.984 6.047 1 94.81 107 GLN A CA 1
ATOM 804 C C . GLN A 1 107 ? 17.406 -31.594 4.605 1 94.81 107 GLN A C 1
ATOM 806 O O . GLN A 1 107 ? 17.125 -32.375 3.678 1 94.81 107 GLN A O 1
ATOM 811 N N . LEU A 1 108 ? 17.922 -30.453 4.402 1 95.88 108 LEU A N 1
ATOM 812 C CA . LEU A 1 108 ? 18.203 -29.953 3.061 1 95.88 108 LEU A CA 1
ATOM 813 C C . LEU A 1 108 ? 19.344 -30.75 2.422 1 95.88 108 LEU A C 1
ATOM 815 O O . LEU A 1 108 ? 19.328 -31 1.215 1 95.88 108 LEU A O 1
ATOM 819 N N . LYS A 1 109 ? 20.344 -31.141 3.203 1 96.25 109 LYS A N 1
ATOM 820 C CA . LYS A 1 109 ? 21.406 -31.984 2.68 1 96.25 109 LYS A CA 1
ATOM 821 C C . LYS A 1 109 ? 20.859 -33.312 2.184 1 96.25 109 LYS A C 1
ATOM 823 O O . LYS A 1 109 ? 21.312 -33.844 1.155 1 96.25 109 LYS A O 1
ATOM 828 N N . GLN A 1 110 ? 19.953 -33.844 2.93 1 95 110 GLN A N 1
ATOM 829 C CA . GLN A 1 110 ? 19.297 -35.062 2.496 1 95 110 GLN A CA 1
ATOM 830 C C . GLN A 1 110 ? 18.531 -34.875 1.201 1 95 110 GLN A C 1
ATOM 832 O O . GLN A 1 110 ? 18.531 -35.719 0.315 1 95 110 GLN A O 1
ATOM 837 N N . THR A 1 111 ? 17.828 -33.781 1.156 1 93.56 111 THR A N 1
ATOM 838 C CA . THR A 1 111 ? 17.078 -33.438 -0.049 1 93.56 111 THR A CA 1
ATOM 839 C C . THR A 1 111 ? 18.016 -33.344 -1.251 1 93.56 111 THR A C 1
ATOM 841 O O . THR A 1 111 ? 17.688 -33.812 -2.344 1 93.56 111 THR A O 1
ATOM 844 N N . VAL A 1 112 ? 19.172 -32.719 -1.053 1 95.19 112 VAL A N 1
ATOM 845 C CA . VAL A 1 112 ? 20.156 -32.562 -2.111 1 95.19 112 VAL A CA 1
ATOM 846 C C . VAL A 1 112 ? 20.578 -33.938 -2.629 1 95.19 112 VAL A C 1
ATOM 848 O O . VAL A 1 112 ? 20.656 -34.156 -3.84 1 95.19 112 VAL A O 1
ATOM 851 N N . ARG A 1 113 ? 20.812 -34.812 -1.749 1 93.69 113 ARG A N 1
ATOM 852 C CA . ARG A 1 113 ? 21.219 -36.188 -2.133 1 93.69 113 ARG A CA 1
ATOM 853 C C . ARG A 1 113 ? 20.125 -36.875 -2.936 1 93.69 113 ARG A C 1
ATOM 855 O O . ARG A 1 113 ? 20.391 -37.469 -3.967 1 93.69 113 ARG A O 1
ATOM 862 N N . LEU A 1 114 ? 19 -36.719 -2.422 1 90.88 114 LEU A N 1
ATOM 863 C CA . LEU A 1 114 ? 17.859 -37.312 -3.098 1 90.88 114 LEU A CA 1
ATOM 864 C C . LEU A 1 114 ? 17.703 -36.75 -4.504 1 90.88 114 LEU A C 1
ATOM 866 O O . LEU A 1 114 ? 17.484 -37.5 -5.457 1 90.88 114 LEU A O 1
ATOM 870 N N . GLN A 1 115 ? 17.75 -35.5 -4.605 1 91 115 GLN A N 1
ATOM 871 C CA . GLN A 1 115 ? 17.578 -34.844 -5.895 1 91 115 GLN A CA 1
ATOM 872 C C . GLN A 1 115 ? 18.656 -35.281 -6.887 1 91 115 GLN A C 1
ATOM 874 O O . GLN A 1 115 ? 18.359 -35.469 -8.07 1 91 115 GLN A O 1
ATOM 879 N N . LYS A 1 116 ? 19.797 -35.438 -6.438 1 91.81 116 LYS A N 1
ATOM 880 C CA . LYS A 1 116 ? 20.891 -35.906 -7.297 1 91.81 116 LYS A CA 1
ATOM 881 C C . LYS A 1 116 ? 20.625 -37.312 -7.801 1 91.81 116 LYS A C 1
ATOM 883 O O . LYS A 1 116 ? 20.891 -37.625 -8.969 1 91.81 116 LYS A O 1
ATOM 888 N N . THR A 1 117 ? 20.109 -38.094 -6.98 1 90.88 117 THR A N 1
ATOM 889 C CA . THR A 1 117 ? 19.797 -39.469 -7.379 1 90.88 117 THR A CA 1
ATOM 890 C C . THR A 1 117 ? 18.688 -39.5 -8.422 1 90.88 117 THR A C 1
ATOM 892 O O . THR A 1 117 ? 18.609 -40.406 -9.242 1 90.88 117 THR A O 1
ATOM 895 N N . LEU A 1 118 ? 17.891 -38.469 -8.383 1 88.56 118 LEU A N 1
ATOM 896 C CA . LEU A 1 118 ? 16.781 -38.375 -9.312 1 88.56 118 LEU A CA 1
ATOM 897 C C . LEU A 1 118 ? 17.203 -37.656 -10.602 1 88.56 118 LEU A C 1
ATOM 899 O O . LEU A 1 118 ? 16.359 -37.375 -11.461 1 88.56 118 LEU A O 1
ATOM 903 N N . GLY A 1 119 ? 18.453 -37.312 -10.703 1 89.44 119 GLY A N 1
ATOM 904 C CA . GLY A 1 119 ? 19 -36.75 -11.938 1 89.44 119 GLY A CA 1
ATOM 905 C C . GLY A 1 119 ? 18.953 -35.25 -11.992 1 89.44 119 GLY A C 1
ATOM 906 O O . GLY A 1 119 ? 19.156 -34.656 -13.055 1 89.44 119 GLY A O 1
ATOM 907 N N . GLU A 1 120 ? 18.656 -34.625 -10.906 1 92.56 120 GLU A N 1
ATOM 908 C CA . GLU A 1 120 ? 18.625 -33.156 -10.875 1 92.56 120 GLU A CA 1
ATOM 909 C C . GLU A 1 120 ? 19.938 -32.594 -10.336 1 92.56 120 GLU A C 1
ATOM 911 O O . GLU A 1 120 ? 20.625 -33.25 -9.547 1 92.56 120 GLU A O 1
ATOM 916 N N . GLU A 1 121 ? 20.219 -31.406 -10.844 1 93.62 121 GLU A N 1
ATOM 917 C CA . GLU A 1 121 ? 21.359 -30.688 -10.273 1 93.62 121 GLU A CA 1
ATOM 918 C C . GLU A 1 121 ? 20.969 -29.984 -8.984 1 93.62 121 GLU A C 1
ATOM 920 O O . GLU A 1 121 ? 19.984 -29.234 -8.945 1 93.62 121 GLU A O 1
ATOM 925 N N . ALA A 1 122 ? 21.672 -30.266 -7.93 1 94.75 122 ALA A N 1
ATOM 926 C CA . ALA A 1 122 ? 21.531 -29.609 -6.629 1 94.75 122 ALA A CA 1
ATOM 927 C C . ALA A 1 122 ? 22.828 -29.656 -5.848 1 94.75 122 ALA A C 1
ATOM 929 O O . ALA A 1 122 ? 23.625 -30.578 -5.992 1 94.75 122 ALA A O 1
ATOM 930 N N . ARG A 1 123 ? 23.047 -28.594 -5.109 1 96.06 123 ARG A N 1
ATOM 931 C CA . ARG A 1 123 ? 24.266 -28.516 -4.309 1 96.06 123 ARG A CA 1
ATOM 932 C C . ARG A 1 123 ? 23.984 -27.875 -2.949 1 96.06 123 ARG A C 1
ATOM 934 O O . ARG A 1 123 ? 23.125 -27 -2.832 1 96.06 123 ARG A O 1
ATOM 941 N N . TRP A 1 124 ? 24.719 -28.453 -2.041 1 97.56 124 TRP A N 1
ATOM 942 C CA . TRP A 1 124 ? 24.719 -27.766 -0.747 1 97.56 124 TRP A CA 1
ATOM 943 C C . TRP A 1 124 ? 25.781 -26.672 -0.711 1 97.56 124 TRP A C 1
ATOM 945 O O . TRP A 1 124 ? 26.938 -26.906 -1.088 1 97.56 124 TRP A O 1
ATOM 955 N N . LEU A 1 125 ? 25.406 -25.5 -0.37 1 97.81 125 LEU A N 1
ATOM 956 C CA . LEU A 1 125 ? 26.328 -24.391 -0.142 1 97.81 125 LEU A CA 1
ATOM 957 C C . LEU A 1 125 ? 26.5 -24.125 1.35 1 97.81 125 LEU A C 1
ATOM 959 O O . LEU A 1 125 ? 25.531 -23.906 2.064 1 97.81 125 LEU A O 1
ATOM 963 N N . ALA A 1 126 ? 27.719 -24.156 1.751 1 97.12 126 ALA A N 1
ATOM 964 C CA . ALA A 1 126 ? 28.016 -23.766 3.131 1 97.12 126 ALA A CA 1
ATOM 965 C C . ALA A 1 126 ? 27.891 -22.266 3.322 1 97.12 126 ALA A C 1
ATOM 967 O O . ALA A 1 126 ? 27.703 -21.516 2.354 1 97.12 126 ALA A O 1
ATOM 968 N N . GLN A 1 127 ? 27.906 -21.875 4.555 1 96.38 127 GLN A N 1
ATOM 969 C CA . GLN A 1 127 ? 27.656 -20.484 4.914 1 96.38 127 GLN A CA 1
ATOM 970 C C . GLN A 1 127 ? 28.547 -19.547 4.098 1 96.38 127 GLN A C 1
ATOM 972 O O . GLN A 1 127 ? 28.062 -18.562 3.521 1 96.38 127 GLN A O 1
ATOM 977 N N . GLU A 1 128 ? 29.812 -19.797 4.012 1 95.69 128 GLU A N 1
ATOM 978 C CA . GLU A 1 128 ? 30.75 -18.938 3.297 1 95.69 128 GLU A CA 1
ATOM 979 C C . GLU A 1 128 ? 30.406 -18.844 1.814 1 95.69 128 GLU A C 1
ATOM 981 O O . GLU A 1 128 ? 30.547 -17.781 1.199 1 95.69 128 GLU A O 1
ATOM 986 N N . GLU A 1 129 ? 30 -19.953 1.273 1 96.5 129 GLU A N 1
ATOM 987 C CA . GLU A 1 129 ? 29.609 -19.984 -0.135 1 96.5 129 GLU A CA 1
ATOM 988 C C . GLU A 1 129 ? 28.328 -19.188 -0.381 1 96.5 129 GLU A C 1
ATOM 990 O O . GLU A 1 129 ? 28.203 -18.531 -1.411 1 96.5 129 GLU A O 1
ATOM 995 N N . VAL A 1 130 ? 27.391 -19.328 0.548 1 96 130 VAL A N 1
ATOM 996 C CA . VAL A 1 130 ? 26.156 -18.562 0.435 1 96 130 VAL A CA 1
ATOM 997 C C . VAL A 1 130 ? 26.453 -17.062 0.439 1 96 130 VAL A C 1
ATOM 999 O O . VAL A 1 130 ? 25.922 -16.328 -0.381 1 96 130 VAL A O 1
ATOM 1002 N N . VAL A 1 131 ? 27.281 -16.609 1.326 1 91.94 131 VAL A N 1
ATOM 1003 C CA . VAL A 1 131 ? 27.641 -15.195 1.47 1 91.94 131 VAL A CA 1
ATOM 1004 C C . VAL A 1 131 ? 28.328 -14.711 0.198 1 91.94 131 VAL A C 1
ATOM 1006 O O . VAL A 1 131 ? 28.125 -13.562 -0.219 1 91.94 131 VAL A O 1
ATOM 1009 N N . ARG A 1 132 ? 29.172 -15.523 -0.352 1 92.88 132 ARG A N 1
ATOM 1010 C CA . ARG A 1 132 ? 29.844 -15.172 -1.597 1 92.88 132 ARG A CA 1
ATOM 1011 C C . ARG A 1 132 ? 28.844 -15.016 -2.736 1 92.88 132 ARG A C 1
ATOM 1013 O O . ARG A 1 132 ? 28.984 -14.125 -3.576 1 92.88 132 ARG A O 1
ATOM 1020 N N . ALA A 1 133 ? 27.922 -15.891 -2.75 1 94 133 ALA A N 1
ATOM 1021 C CA . ALA A 1 133 ? 26.922 -15.875 -3.818 1 94 133 ALA A CA 1
ATOM 1022 C C . ALA A 1 133 ? 25.953 -14.711 -3.646 1 94 133 ALA A C 1
ATOM 1024 O O . ALA A 1 133 ? 25.547 -14.086 -4.625 1 94 133 ALA A O 1
ATOM 1025 N N . GLU A 1 134 ? 25.547 -14.461 -2.432 1 96.56 134 GLU A N 1
ATOM 1026 C CA . GLU A 1 134 ? 24.609 -13.391 -2.08 1 96.56 134 GLU A CA 1
ATOM 1027 C C . GLU A 1 134 ? 25.125 -12.578 -0.892 1 96.56 134 GLU A C 1
ATOM 1029 O O . GLU A 1 134 ? 24.766 -12.859 0.255 1 96.56 134 GLU A O 1
ATOM 1034 N N . GLN A 1 135 ? 25.734 -11.477 -1.178 1 94.5 135 GLN A N 1
ATOM 1035 C CA . GLN A 1 135 ? 26.484 -10.727 -0.18 1 94.5 135 GLN A CA 1
ATOM 1036 C C . GLN A 1 135 ? 25.562 -10.016 0.8 1 94.5 135 GLN A C 1
ATOM 1038 O O . GLN A 1 135 ? 25.953 -9.734 1.936 1 94.5 135 GLN A O 1
ATOM 1043 N N . ASN A 1 136 ? 24.375 -9.734 0.389 1 95.44 136 ASN A N 1
ATOM 1044 C CA . ASN A 1 136 ? 23.469 -8.961 1.234 1 95.44 136 ASN A CA 1
ATOM 1045 C C . ASN A 1 136 ? 22.625 -9.859 2.125 1 95.44 136 ASN A C 1
ATOM 1047 O O . ASN A 1 136 ? 21.875 -9.375 2.975 1 95.44 136 ASN A O 1
ATOM 1051 N N . LEU A 1 137 ? 22.734 -11.18 1.979 1 95.81 137 LEU A N 1
ATOM 1052 C CA . LEU A 1 137 ? 21.984 -12.086 2.838 1 95.81 137 LEU A CA 1
ATOM 1053 C C . LEU A 1 137 ? 22.531 -12.062 4.262 1 95.81 137 LEU A C 1
ATOM 1055 O O . LEU A 1 137 ? 23.719 -11.812 4.473 1 95.81 137 LEU A O 1
ATOM 1059 N N . SER A 1 138 ? 21.641 -12.312 5.172 1 95 138 SER A N 1
ATOM 1060 C CA . SER A 1 138 ? 21.984 -12.312 6.59 1 95 138 SER A CA 1
ATOM 1061 C C . SER A 1 138 ? 23.125 -13.289 6.883 1 95 138 SER A C 1
ATOM 1063 O O . SER A 1 138 ? 23.156 -14.383 6.316 1 95 138 SER A O 1
ATOM 1065 N N . ASN A 1 139 ? 23.922 -12.953 7.859 1 91.81 139 ASN A N 1
ATOM 1066 C CA . ASN A 1 139 ? 25.031 -13.805 8.281 1 91.81 139 ASN A CA 1
ATOM 1067 C C . ASN A 1 139 ? 24.562 -14.898 9.234 1 91.81 139 ASN A C 1
ATOM 1069 O O . ASN A 1 139 ? 25.359 -15.75 9.641 1 91.81 139 ASN A O 1
ATOM 1073 N N . GLN A 1 140 ? 23.328 -14.906 9.484 1 91.94 140 GLN A N 1
ATOM 1074 C CA . GLN A 1 140 ? 22.781 -15.914 10.383 1 91.94 140 GLN A CA 1
ATOM 1075 C C . GLN A 1 140 ? 22.422 -17.188 9.617 1 91.94 140 GLN A C 1
ATOM 1077 O O . GLN A 1 140 ? 22.125 -18.219 10.219 1 91.94 140 GLN A O 1
ATOM 1082 N N . VAL A 1 141 ? 22.469 -17.156 8.328 1 95 141 VAL A N 1
ATOM 1083 C CA . VAL A 1 141 ? 22.188 -18.312 7.488 1 95 141 VAL A CA 1
ATOM 1084 C C . VAL A 1 141 ? 23.312 -19.328 7.617 1 95 141 VAL A C 1
ATOM 1086 O O . VAL A 1 141 ? 24.484 -19 7.477 1 95 141 VAL A O 1
ATOM 1089 N N . LEU A 1 142 ? 22.938 -20.594 7.902 1 96.25 142 LEU A N 1
ATOM 1090 C CA . LEU A 1 142 ? 23.938 -21.656 8.102 1 96.25 142 LEU A CA 1
ATOM 1091 C C . LEU A 1 142 ? 24.375 -22.234 6.766 1 96.25 142 LEU A C 1
ATOM 1093 O O . LEU A 1 142 ? 25.484 -22.766 6.648 1 96.25 142 LEU A O 1
ATOM 1097 N N . GLY A 1 143 ? 23.578 -22.266 5.828 1 97.75 143 GLY A N 1
ATOM 1098 C CA . GLY A 1 143 ? 23.781 -22.797 4.492 1 97.75 143 GLY A CA 1
ATOM 1099 C C . GLY A 1 143 ? 22.516 -22.828 3.656 1 97.75 143 GLY A C 1
ATOM 1100 O O . GLY A 1 143 ? 21.484 -22.312 4.086 1 97.75 143 GLY A O 1
ATOM 1101 N N . ALA A 1 144 ? 22.656 -23.344 2.404 1 98 144 ALA A N 1
ATOM 1102 C CA . ALA A 1 144 ? 21.5 -23.375 1.522 1 98 144 ALA A CA 1
ATOM 1103 C C . ALA A 1 144 ? 21.609 -24.5 0.496 1 98 144 ALA A C 1
ATOM 1105 O O . ALA A 1 144 ? 22.719 -24.875 0.095 1 98 144 ALA A O 1
ATOM 1106 N N . MET A 1 145 ? 20.516 -25.125 0.218 1 97.44 145 MET A N 1
ATOM 1107 C CA . MET A 1 145 ? 20.422 -25.938 -0.987 1 97.44 145 MET A CA 1
ATOM 1108 C C . MET A 1 145 ? 20.297 -25.062 -2.23 1 97.44 145 MET A C 1
ATOM 1110 O O . MET A 1 145 ? 19.391 -24.234 -2.314 1 97.44 145 MET A O 1
ATOM 1114 N N . TYR A 1 146 ? 21.219 -25.234 -3.139 1 97.12 146 TYR A N 1
ATOM 1115 C CA . TYR A 1 146 ? 21.219 -24.5 -4.395 1 97.12 146 TYR A CA 1
ATOM 1116 C C . TYR A 1 146 ? 20.688 -25.359 -5.535 1 97.12 146 TYR A C 1
ATOM 1118 O O . TYR A 1 146 ? 21.188 -26.453 -5.777 1 97.12 146 TYR A O 1
ATOM 1126 N N . ALA A 1 147 ? 19.562 -24.906 -6.156 1 96.44 147 ALA A N 1
ATOM 1127 C CA . ALA A 1 147 ? 19 -25.516 -7.363 1 96.44 147 ALA A CA 1
ATOM 1128 C C . ALA A 1 147 ? 19.172 -24.594 -8.57 1 96.44 147 ALA A C 1
ATOM 1130 O O . ALA A 1 147 ? 18.359 -23.703 -8.797 1 96.44 147 ALA A O 1
ATOM 1131 N N . PRO A 1 148 ? 20.141 -24.859 -9.414 1 95.25 148 PRO A N 1
ATOM 1132 C CA . PRO A 1 148 ? 20.5 -23.906 -10.469 1 95.25 148 PRO A CA 1
ATOM 1133 C C . PRO A 1 148 ? 19.469 -23.859 -11.594 1 95.25 148 PRO A C 1
ATOM 1135 O O . PRO A 1 148 ? 19.375 -22.859 -12.305 1 95.25 148 PRO A O 1
ATOM 1138 N N . ASN A 1 149 ? 18.703 -24.953 -11.742 1 93.75 149 ASN A N 1
ATOM 1139 C CA . ASN A 1 149 ? 17.781 -25 -12.867 1 93.75 149 ASN A CA 1
ATOM 1140 C C . ASN A 1 149 ? 16.438 -24.375 -12.508 1 93.75 149 ASN A C 1
ATOM 1142 O O . ASN A 1 149 ? 15.602 -24.141 -13.383 1 93.75 149 ASN A O 1
ATOM 1146 N N . ASP A 1 150 ? 16.203 -24.172 -11.227 1 96.12 150 ASP A N 1
ATOM 1147 C CA . ASP A 1 150 ? 15 -23.422 -10.836 1 96.12 150 ASP A CA 1
ATOM 1148 C C . ASP A 1 150 ? 15.117 -21.953 -11.234 1 96.12 150 ASP A C 1
ATOM 1150 O O . ASP A 1 150 ? 16.219 -21.438 -11.383 1 96.12 150 ASP A O 1
ATOM 1154 N N . GLY A 1 151 ? 13.992 -21.406 -11.539 1 96.56 151 GLY A N 1
ATOM 1155 C CA . GLY A 1 151 ? 13.969 -20.031 -12.016 1 96.56 151 GLY A CA 1
ATOM 1156 C C . GLY A 1 151 ? 12.664 -19.328 -11.711 1 96.56 151 GLY A C 1
ATOM 1157 O O . GLY A 1 151 ? 12.055 -19.547 -10.656 1 96.56 151 GLY A O 1
ATOM 1158 N N . GLN A 1 152 ? 12.43 -18.375 -12.594 1 97.88 152 GLN A N 1
ATOM 1159 C CA . GLN A 1 152 ? 11.234 -17.562 -12.406 1 97.88 152 GLN A CA 1
ATOM 1160 C C . GLN A 1 152 ? 10.797 -16.922 -13.711 1 97.88 152 GLN A C 1
ATOM 1162 O O . GLN A 1 152 ? 11.578 -16.844 -14.664 1 97.88 152 GLN A O 1
ATOM 1167 N N . VAL A 1 153 ? 9.539 -16.469 -13.711 1 98.31 153 VAL A N 1
ATOM 1168 C CA . VAL A 1 153 ? 8.961 -15.664 -14.789 1 98.31 153 VAL A CA 1
ATOM 1169 C C . VAL A 1 153 ? 8.102 -14.547 -14.211 1 98.31 153 VAL A C 1
ATOM 1171 O O . VAL A 1 153 ? 7.914 -14.469 -12.992 1 98.31 153 VAL A O 1
ATOM 1174 N N . SER A 1 154 ? 7.723 -13.625 -15.102 1 97.81 154 SER A N 1
ATOM 1175 C CA . SER A 1 154 ? 6.59 -12.773 -14.758 1 97.81 154 SER A CA 1
ATOM 1176 C C . SER A 1 154 ? 5.27 -13.516 -14.906 1 97.81 154 SER A C 1
ATOM 1178 O O . SER A 1 154 ? 4.832 -13.797 -16.031 1 97.81 154 SER A O 1
ATOM 1180 N N . ALA A 1 155 ? 4.676 -13.773 -13.789 1 97.56 155 ALA A N 1
ATOM 1181 C CA . ALA A 1 155 ? 3.428 -14.531 -13.828 1 97.56 155 ALA A CA 1
ATOM 1182 C C . ALA A 1 155 ? 2.393 -13.844 -14.711 1 97.56 155 ALA A C 1
ATOM 1184 O O . ALA A 1 155 ? 1.73 -14.484 -15.531 1 97.56 155 ALA A O 1
ATOM 1185 N N . TYR A 1 156 ? 2.301 -12.578 -14.562 1 95.06 156 TYR A N 1
ATOM 1186 C CA . TYR A 1 156 ? 1.349 -11.789 -15.344 1 95.06 156 TYR A CA 1
ATOM 1187 C C . TYR A 1 156 ? 1.663 -11.883 -16.828 1 95.06 156 TYR A C 1
ATOM 1189 O O . TYR A 1 156 ? 0.763 -12.078 -17.656 1 95.06 156 TYR A O 1
ATOM 1197 N N . LYS A 1 157 ? 2.879 -11.711 -17.188 1 97.69 157 LYS A N 1
ATOM 1198 C CA . LYS A 1 157 ? 3.264 -11.734 -18.609 1 97.69 157 LYS A CA 1
ATOM 1199 C C . LYS A 1 157 ? 3.1 -13.133 -19.188 1 97.69 157 LYS A C 1
ATOM 1201 O O . LYS A 1 157 ? 2.756 -13.281 -20.359 1 97.69 157 LYS A O 1
ATOM 1206 N N . LEU A 1 158 ? 3.412 -14.117 -18.375 1 98.44 158 LEU A N 1
ATOM 1207 C CA . LEU A 1 158 ? 3.201 -15.477 -18.859 1 98.44 158 LEU A CA 1
ATOM 1208 C C . LEU A 1 158 ? 1.729 -15.727 -19.172 1 98.44 158 LEU A C 1
ATOM 1210 O O . LEU A 1 158 ? 1.393 -16.219 -20.25 1 98.44 158 LEU A O 1
ATOM 1214 N N . ALA A 1 159 ? 0.882 -15.383 -18.203 1 97.56 159 ALA A N 1
ATOM 1215 C CA . ALA A 1 159 ? -0.554 -15.562 -18.391 1 97.56 159 ALA A CA 1
ATOM 1216 C C . ALA A 1 159 ? -1.044 -14.766 -19.609 1 97.56 159 ALA A C 1
ATOM 1218 O O . ALA A 1 159 ? -1.817 -15.273 -20.422 1 97.56 159 ALA A O 1
ATOM 1219 N N . THR A 1 160 ? -0.585 -13.586 -19.703 1 96.94 160 THR A N 1
ATOM 1220 C CA . THR A 1 160 ? -0.932 -12.734 -20.844 1 96.94 160 THR A CA 1
ATOM 1221 C C . THR A 1 160 ? -0.418 -13.336 -22.141 1 96.94 160 THR A C 1
ATOM 1223 O O . THR A 1 160 ? -1.104 -13.289 -23.172 1 96.94 160 THR A O 1
ATOM 1226 N N . GLY A 1 161 ? 0.776 -13.844 -22.094 1 98.38 161 GLY A N 1
ATOM 1227 C CA . GLY A 1 161 ? 1.349 -14.484 -23.266 1 98.38 161 GLY A CA 1
ATOM 1228 C C . GLY A 1 161 ? 0.49 -15.609 -23.812 1 98.38 161 GLY A C 1
ATOM 1229 O O . GLY A 1 161 ? 0.226 -15.664 -25.016 1 98.38 161 GLY A O 1
ATOM 1230 N N . PHE A 1 162 ? 0.06 -16.484 -22.922 1 98.56 162 PHE A N 1
ATOM 1231 C CA . PHE A 1 162 ? -0.827 -17.562 -23.344 1 98.56 162 PHE A CA 1
ATOM 1232 C C . PHE A 1 162 ? -2.104 -17 -23.953 1 98.56 162 PHE A C 1
ATOM 1234 O O . PHE A 1 162 ? -2.562 -17.484 -25 1 98.56 162 PHE A O 1
ATOM 1241 N N . ALA A 1 163 ? -2.693 -16 -23.281 1 98 163 ALA A N 1
ATOM 1242 C CA . ALA A 1 163 ? -3.961 -15.438 -23.734 1 98 163 ALA A CA 1
ATOM 1243 C C . ALA A 1 163 ? -3.818 -14.805 -25.109 1 98 163 ALA A C 1
ATOM 1245 O O . ALA A 1 163 ? -4.617 -15.078 -26.016 1 98 163 ALA A O 1
ATOM 1246 N N . VAL A 1 164 ? -2.787 -13.992 -25.281 1 98 164 VAL A N 1
ATOM 1247 C CA . VAL A 1 164 ? -2.57 -13.297 -26.547 1 98 164 VAL A CA 1
ATOM 1248 C C . VAL A 1 164 ? -2.23 -14.305 -27.641 1 98 164 VAL A C 1
ATOM 1250 O O . VAL A 1 164 ? -2.74 -14.203 -28.75 1 98 164 VAL A O 1
ATOM 1253 N N . ALA A 1 165 ? -1.357 -15.242 -27.359 1 98.31 165 ALA A N 1
ATOM 1254 C CA . ALA A 1 165 ? -1.011 -16.281 -28.328 1 98.31 165 ALA A CA 1
ATOM 1255 C C . ALA A 1 165 ? -2.25 -17.047 -28.781 1 98.31 165 ALA A C 1
ATOM 1257 O O . ALA A 1 165 ? -2.385 -17.375 -29.969 1 98.31 165 ALA A O 1
ATOM 1258 N N . SER A 1 166 ? -3.1 -17.344 -27.828 1 97.88 166 SER A N 1
ATOM 1259 C CA . SER A 1 166 ? -4.352 -18.016 -28.172 1 97.88 166 SER A CA 1
ATOM 1260 C C . SER A 1 166 ? -5.184 -17.172 -29.141 1 97.88 166 SER A C 1
ATOM 1262 O O . SER A 1 166 ? -5.77 -17.703 -30.078 1 97.88 166 SER A O 1
ATOM 1264 N N . GLY A 1 167 ? -5.211 -15.898 -28.859 1 97.44 167 GLY A N 1
ATOM 1265 C CA . GLY A 1 167 ? -5.906 -15 -29.766 1 97.44 167 GLY A CA 1
ATOM 1266 C C . GLY A 1 167 ? -5.32 -15 -31.172 1 97.44 167 GLY A C 1
ATOM 1267 O O . GLY A 1 167 ? -6.059 -15.023 -32.156 1 97.44 167 GLY A O 1
ATOM 1268 N N . VAL A 1 168 ? -4.062 -15 -31.281 1 97.69 168 VAL A N 1
ATOM 1269 C CA . VAL A 1 168 ? -3.346 -14.984 -32.531 1 97.69 168 VAL A CA 1
ATOM 1270 C C . VAL A 1 168 ? -3.672 -16.25 -33.344 1 97.69 168 VAL A C 1
ATOM 1272 O O . VAL A 1 168 ? -3.775 -16.203 -34.562 1 97.69 168 VAL A O 1
ATOM 1275 N N . LEU A 1 169 ? -3.885 -17.312 -32.656 1 97.88 169 LEU A N 1
ATOM 1276 C CA . LEU A 1 169 ? -4.141 -18.594 -33.312 1 97.88 169 LEU A CA 1
ATOM 1277 C C . LEU A 1 169 ? -5.625 -18.781 -33.594 1 97.88 169 LEU A C 1
ATOM 1279 O O . LEU A 1 169 ? -6.047 -19.828 -34.094 1 97.88 169 LEU A O 1
ATOM 1283 N N . GLY A 1 170 ? -6.445 -17.781 -33.281 1 97.56 170 GLY A N 1
ATOM 1284 C CA . GLY A 1 170 ? -7.848 -17.781 -33.688 1 97.56 170 GLY A CA 1
ATOM 1285 C C . GLY A 1 170 ? -8.789 -18.125 -32.531 1 97.56 170 GLY A C 1
ATOM 1286 O O . GLY A 1 170 ? -9.992 -18.25 -32.75 1 97.56 170 GLY A O 1
ATOM 1287 N N . GLY A 1 171 ? -8.234 -18.25 -31.375 1 97.94 171 GLY A N 1
ATOM 1288 C CA . GLY A 1 171 ? -9.078 -18.484 -30.203 1 97.94 171 GLY A CA 1
ATOM 1289 C C . GLY A 1 171 ? -9.938 -17.281 -29.844 1 97.94 171 GLY A C 1
ATOM 1290 O O . GLY A 1 171 ? -9.602 -16.141 -30.203 1 97.94 171 GLY A O 1
ATOM 1291 N N . ARG A 1 172 ? -11.062 -17.484 -29.219 1 97.69 172 ARG A N 1
ATOM 1292 C CA . ARG A 1 172 ? -11.945 -16.422 -28.75 1 97.69 172 ARG A CA 1
ATOM 1293 C C . ARG A 1 172 ? -11.992 -16.391 -27.219 1 97.69 172 ARG A C 1
ATOM 1295 O O . ARG A 1 172 ? -11.977 -17.438 -26.562 1 97.69 172 ARG A O 1
ATOM 1302 N N . VAL A 1 173 ? -11.969 -15.211 -26.656 1 97.75 173 VAL A N 1
ATOM 1303 C CA . VAL A 1 173 ? -12.07 -15.023 -25.203 1 97.75 173 VAL A CA 1
ATOM 1304 C C . VAL A 1 173 ? -13.281 -14.148 -24.891 1 97.75 173 VAL A C 1
ATOM 1306 O O . VAL A 1 173 ? -13.477 -13.094 -25.5 1 97.75 173 VAL A O 1
ATOM 1309 N N . LEU A 1 174 ? -14.133 -14.594 -23.984 1 97.62 174 LEU A N 1
ATOM 1310 C CA . LEU A 1 174 ? -15.25 -13.805 -23.484 1 97.62 174 LEU A CA 1
ATOM 1311 C C . LEU A 1 174 ? -15.039 -13.453 -22 1 97.62 174 LEU A C 1
ATOM 1313 O O . LEU A 1 174 ? -15.172 -14.312 -21.141 1 97.62 174 LEU A O 1
ATOM 1317 N N . GLU A 1 175 ? -14.766 -12.195 -21.781 1 97.5 175 GLU A N 1
ATOM 1318 C CA . GLU A 1 175 ? -14.68 -11.68 -20.422 1 97.5 175 GLU A CA 1
ATOM 1319 C C . GLU A 1 175 ? -16.047 -11.242 -19.906 1 97.5 175 GLU A C 1
ATOM 1321 O O . GLU A 1 175 ? -17.016 -11.172 -20.672 1 97.5 175 GLU A O 1
ATOM 1326 N N . PHE A 1 176 ? -16.094 -11.039 -18.578 1 97.12 176 PHE A N 1
ATOM 1327 C CA . PHE A 1 176 ? -17.297 -10.562 -17.906 1 97.12 176 PHE A CA 1
ATOM 1328 C C . PHE A 1 176 ? -18.484 -11.438 -18.266 1 97.12 176 PHE A C 1
ATOM 1330 O O . PHE A 1 176 ? -19.594 -10.938 -18.484 1 97.12 176 PHE A O 1
ATOM 1337 N N . THR A 1 177 ? -18.281 -12.695 -18.484 1 97.19 177 THR A N 1
ATOM 1338 C CA . THR A 1 177 ? -19.281 -13.719 -18.766 1 97.19 177 THR A CA 1
ATOM 1339 C C . THR A 1 177 ? -19.156 -14.875 -17.781 1 97.19 177 THR A C 1
ATOM 1341 O O . THR A 1 177 ? -18.125 -15.562 -17.734 1 97.19 177 THR A O 1
ATOM 1344 N N . GLU A 1 178 ? -20.156 -15.055 -17.062 1 96.94 178 GLU A N 1
ATOM 1345 C CA . GLU A 1 178 ? -20.141 -16.094 -16.031 1 96.94 178 GLU A CA 1
ATOM 1346 C C . GLU A 1 178 ? -20.797 -17.375 -16.531 1 96.94 178 GLU A C 1
ATOM 1348 O O . GLU A 1 178 ? -21.906 -17.359 -17.047 1 96.94 178 GLU A O 1
ATOM 1353 N N . VAL A 1 179 ? -20.094 -18.484 -16.484 1 97.38 179 VAL A N 1
ATOM 1354 C CA . VAL A 1 179 ? -20.703 -19.781 -16.734 1 97.38 179 VAL A CA 1
ATOM 1355 C C . VAL A 1 179 ? -21.531 -20.203 -15.523 1 97.38 179 VAL A C 1
ATOM 1357 O O . VAL A 1 179 ? -21.016 -20.266 -14.398 1 97.38 179 VAL A O 1
ATOM 1360 N N . ILE A 1 180 ? -22.75 -20.547 -15.82 1 95.94 180 ILE A N 1
ATOM 1361 C CA . ILE A 1 180 ? -23.703 -20.812 -14.758 1 95.94 180 ILE A CA 1
ATOM 1362 C C . ILE A 1 180 ? -23.922 -22.328 -14.633 1 95.94 180 ILE A C 1
ATOM 1364 O O . ILE A 1 180 ? -24.125 -22.844 -13.531 1 95.94 180 ILE A O 1
ATOM 1368 N N . ASP A 1 181 ? -23.938 -22.953 -15.734 1 95.44 181 ASP A N 1
ATOM 1369 C CA . ASP A 1 181 ? -24.25 -24.375 -15.75 1 95.44 181 ASP A CA 1
ATOM 1370 C C . ASP A 1 181 ? -23.688 -25.047 -17 1 95.44 181 ASP A C 1
ATOM 1372 O O . ASP A 1 181 ? -23.25 -24.359 -17.938 1 95.44 181 ASP A O 1
ATOM 1376 N N . PHE A 1 182 ? -23.688 -26.406 -16.906 1 96.88 182 PHE A N 1
ATOM 1377 C CA . PHE A 1 182 ? -23.297 -27.203 -18.062 1 96.88 182 PHE A CA 1
ATOM 1378 C C . PHE A 1 182 ? -24.531 -27.734 -18.797 1 96.88 182 PHE A C 1
ATOM 1380 O O . PHE A 1 182 ? -25.531 -28.078 -18.172 1 96.88 182 PHE A O 1
ATOM 1387 N N . LEU A 1 183 ? -24.422 -27.688 -20.078 1 96.75 183 LEU A N 1
ATOM 1388 C CA . LEU A 1 183 ? -25.438 -28.359 -20.891 1 96.75 183 LEU A CA 1
ATOM 1389 C C . LEU A 1 183 ? -25.062 -29.812 -21.125 1 96.75 183 LEU A C 1
ATOM 1391 O O . LEU A 1 183 ? -24.109 -30.094 -21.859 1 96.75 183 LEU A O 1
ATOM 1395 N N . ILE A 1 184 ? -25.766 -30.734 -20.5 1 96.5 184 ILE A N 1
ATOM 1396 C CA . ILE A 1 184 ? -25.453 -32.156 -20.578 1 96.5 184 ILE A CA 1
ATOM 1397 C C . ILE A 1 184 ? -26.672 -32.938 -21.125 1 96.5 184 ILE A C 1
ATOM 1399 O O . ILE A 1 184 ? -27.797 -32.688 -20.688 1 96.5 184 ILE A O 1
ATOM 1403 N N . GLN A 1 185 ? -26.438 -33.719 -22.125 1 95.69 185 GLN A N 1
ATOM 1404 C CA . GLN A 1 185 ? -27.469 -34.594 -22.672 1 95.69 185 GLN A CA 1
ATOM 1405 C C . GLN A 1 185 ? -26.969 -36.031 -22.797 1 95.69 185 GLN A C 1
ATOM 1407 O O . GLN A 1 185 ? -25.938 -36.281 -23.438 1 95.69 185 GLN A O 1
ATOM 1412 N N . GLN A 1 186 ? -27.672 -37.031 -22.266 1 95.06 186 GLN A N 1
ATOM 1413 C CA . GLN A 1 186 ? -27.359 -38.469 -22.344 1 95.06 186 GLN A CA 1
ATOM 1414 C C . GLN A 1 186 ? -25.906 -38.719 -21.922 1 95.06 186 GLN A C 1
ATOM 1416 O O . GLN A 1 186 ? -25.156 -39.375 -22.641 1 95.06 186 GLN A O 1
ATOM 1421 N N . GLY A 1 187 ? -25.469 -37.969 -20.906 1 94.5 187 GLY A N 1
ATOM 1422 C CA . GLY A 1 187 ? -24.156 -38.219 -20.328 1 94.5 187 GLY A CA 1
ATOM 1423 C C . GLY A 1 187 ? -23.016 -37.562 -21.109 1 94.5 187 GLY A C 1
ATOM 1424 O O . GLY A 1 187 ? -21.844 -37.812 -20.828 1 94.5 187 GLY A O 1
ATOM 1425 N N . LYS A 1 188 ? -23.438 -36.781 -22.016 1 96.94 188 LYS A N 1
ATOM 1426 C CA . LYS A 1 188 ? -22.438 -36.094 -22.812 1 96.94 188 LYS A CA 1
ATOM 1427 C C . LYS A 1 188 ? -22.625 -34.562 -22.734 1 96.94 188 LYS A C 1
ATOM 1429 O O . LYS A 1 188 ? -23.766 -34.094 -22.781 1 96.94 188 LYS A O 1
ATOM 1434 N N . VAL A 1 189 ? -21.562 -33.875 -22.562 1 96.88 189 VAL A N 1
ATOM 1435 C CA . VAL A 1 189 ? -21.641 -32.406 -22.516 1 96.88 189 VAL A CA 1
ATOM 1436 C C . VAL A 1 189 ? -21.953 -31.875 -23.906 1 96.88 189 VAL A C 1
ATOM 1438 O O . VAL A 1 189 ? -21.438 -32.375 -24.906 1 96.88 189 VAL A O 1
ATOM 1441 N N . GLN A 1 190 ? -22.781 -30.828 -23.969 1 97.06 190 GLN A N 1
ATOM 1442 C CA . GLN A 1 190 ? -23.125 -30.188 -25.219 1 97.06 190 GLN A CA 1
ATOM 1443 C C . GLN A 1 190 ? -22.672 -28.719 -25.234 1 97.06 190 GLN A C 1
ATOM 1445 O O . GLN A 1 190 ? -22.656 -28.078 -26.281 1 97.06 190 GLN A O 1
ATOM 1450 N N . GLY A 1 191 ? -22.359 -28.266 -24.125 1 97.56 191 GLY A N 1
ATOM 1451 C CA . GLY A 1 191 ? -21.984 -26.859 -24 1 97.56 191 GLY A CA 1
ATOM 1452 C C . GLY A 1 191 ? -22.172 -26.312 -22.594 1 97.56 191 GLY A C 1
ATOM 1453 O O . GLY A 1 191 ? -22.062 -27.047 -21.625 1 97.56 191 GLY A O 1
ATOM 1454 N N . VAL A 1 192 ? -22.266 -24.969 -22.547 1 97.56 192 VAL A N 1
ATOM 1455 C CA . VAL A 1 192 ? -22.422 -24.312 -21.25 1 97.56 192 VAL A CA 1
ATOM 1456 C C . VAL A 1 192 ? -23.531 -23.25 -21.344 1 97.56 192 VAL A C 1
ATOM 1458 O O . VAL A 1 192 ? -23.781 -22.688 -22.406 1 97.56 192 VAL A O 1
ATOM 1461 N N . LYS A 1 193 ? -24.188 -23.062 -20.219 1 97.31 193 LYS A N 1
ATOM 1462 C CA . LYS A 1 193 ? -25.062 -21.922 -20 1 97.31 193 LYS A CA 1
ATOM 1463 C C . LYS A 1 193 ? -24.344 -20.797 -19.281 1 97.31 193 LYS A C 1
ATOM 1465 O O . LYS A 1 193 ? -23.688 -21.031 -18.25 1 97.31 193 LYS A O 1
ATOM 1470 N N . THR A 1 194 ? -24.406 -19.578 -19.875 1 97.56 194 THR A N 1
ATOM 1471 C CA . THR A 1 194 ? -23.688 -18.453 -19.281 1 97.56 194 THR A CA 1
ATOM 1472 C C . THR A 1 194 ? -24.656 -17.281 -19.047 1 97.56 194 THR A C 1
ATOM 1474 O O . THR A 1 194 ? -25.828 -17.359 -19.391 1 97.56 194 THR A O 1
ATOM 1477 N N . SER A 1 195 ? -24.125 -16.234 -18.391 1 96.81 195 SER A N 1
ATOM 1478 C CA . SER A 1 195 ? -24.859 -14.992 -18.188 1 96.81 195 SER A CA 1
ATOM 1479 C C . SER A 1 195 ? -25.172 -14.305 -19.516 1 96.81 195 SER A C 1
ATOM 1481 O O . SER A 1 195 ? -26.016 -13.406 -19.578 1 96.81 195 SER A O 1
ATOM 1483 N N . GLN A 1 196 ? -24.531 -14.727 -20.609 1 96.19 196 GLN A N 1
ATOM 1484 C CA . GLN A 1 196 ? -24.734 -14.109 -21.906 1 96.19 196 GLN A CA 1
ATOM 1485 C C . GLN A 1 196 ? -25.391 -15.086 -22.891 1 96.19 196 GLN A C 1
ATOM 1487 O O . GLN A 1 196 ? -25.359 -14.875 -24.094 1 96.19 196 GLN A O 1
ATOM 1492 N N . GLY A 1 197 ? -25.953 -16.156 -22.328 1 96.19 197 GLY A N 1
ATOM 1493 C CA . GLY A 1 197 ? -26.609 -17.141 -23.172 1 96.19 197 GLY A CA 1
ATOM 1494 C C . GLY A 1 197 ? -25.891 -18.484 -23.203 1 96.19 197 GLY A C 1
ATOM 1495 O O . GLY A 1 197 ? -25.062 -18.766 -22.328 1 96.19 197 GLY A O 1
ATOM 1496 N N . GLU A 1 198 ? -26.266 -19.297 -24.156 1 97.31 198 GLU A N 1
ATOM 1497 C CA . GLU A 1 198 ? -25.688 -20.625 -24.266 1 97.31 198 GLU A CA 1
ATOM 1498 C C . GLU A 1 198 ? -24.609 -20.688 -25.344 1 97.31 198 GLU A C 1
ATOM 1500 O O . GLU A 1 198 ? -24.75 -20.062 -26.391 1 97.31 198 GLU A O 1
ATOM 1505 N N . PHE A 1 199 ? -23.609 -21.359 -25.062 1 97.94 199 PHE A N 1
ATOM 1506 C CA . PHE A 1 199 ? -22.562 -21.656 -26.031 1 97.94 199 PHE A CA 1
ATOM 1507 C C . PHE A 1 199 ? -22.375 -23.172 -26.156 1 97.94 199 PHE A C 1
ATOM 1509 O O . PHE A 1 199 ? -22.422 -23.891 -25.172 1 97.94 199 PHE A O 1
ATOM 1516 N N . TYR A 1 200 ? -22.109 -23.578 -27.344 1 97.94 200 TYR A N 1
ATOM 1517 C CA . TYR A 1 200 ? -22.047 -25.016 -27.609 1 97.94 200 TYR A CA 1
ATOM 1518 C C . TYR A 1 200 ? -20.641 -25.438 -28.016 1 97.94 200 TYR A C 1
ATOM 1520 O O . TYR A 1 200 ? -19.922 -24.672 -28.656 1 97.94 200 TYR A O 1
ATOM 1528 N N . GLY A 1 201 ? -20.234 -26.625 -27.578 1 97.12 201 GLY A N 1
ATOM 1529 C CA . GLY A 1 201 ? -18.938 -27.203 -27.891 1 97.12 201 GLY A CA 1
ATOM 1530 C C . GLY A 1 201 ? -18.875 -28.688 -27.625 1 97.12 201 GLY A C 1
ATOM 1531 O O . GLY A 1 201 ? -19.641 -29.219 -26.812 1 97.12 201 GLY A O 1
ATOM 1532 N N . GLU A 1 202 ? -18.047 -29.375 -28.344 1 97.12 202 GLU A N 1
ATOM 1533 C CA . GLU A 1 202 ? -17.875 -30.828 -28.203 1 97.12 202 GLU A CA 1
ATOM 1534 C C . GLU A 1 202 ? -17.25 -31.172 -26.859 1 97.12 202 GLU A C 1
ATOM 1536 O O . GLU A 1 202 ? -17.531 -32.219 -26.281 1 97.12 202 GLU A O 1
ATOM 1541 N N . HIS A 1 203 ? -16.391 -30.359 -26.375 1 98.25 203 HIS A N 1
ATOM 1542 C CA . HIS A 1 203 ? -15.695 -30.547 -25.109 1 98.25 203 HIS A CA 1
ATOM 1543 C C . HIS A 1 203 ? -15.797 -29.297 -24.25 1 98.25 203 HIS A C 1
ATOM 1545 O O . HIS A 1 203 ? -15.875 -28.188 -24.766 1 98.25 203 HIS A O 1
ATOM 1551 N N . VAL A 1 204 ? -15.844 -29.484 -22.938 1 98.5 204 VAL A N 1
ATOM 1552 C CA . VAL A 1 204 ? -15.773 -28.406 -21.953 1 98.5 204 VAL A CA 1
ATOM 1553 C C . VAL A 1 204 ? -14.68 -28.719 -20.938 1 98.5 204 VAL A C 1
ATOM 1555 O O . VAL A 1 204 ? -14.594 -29.828 -20.406 1 98.5 204 VAL A O 1
ATOM 1558 N N . VAL A 1 205 ? -13.781 -27.766 -20.672 1 98.62 205 VAL A N 1
ATOM 1559 C CA . VAL A 1 205 ? -12.719 -27.922 -19.688 1 98.62 205 VAL A CA 1
ATOM 1560 C C . VAL A 1 205 ? -12.93 -26.938 -18.547 1 98.62 205 VAL A C 1
ATOM 1562 O O . VAL A 1 205 ? -12.969 -25.734 -18.75 1 98.62 205 VAL A O 1
ATOM 1565 N N . VAL A 1 206 ? -13.062 -27.438 -17.328 1 98.19 206 VAL A N 1
ATOM 1566 C CA . VAL A 1 206 ? -13.164 -26.609 -16.141 1 98.19 206 VAL A CA 1
ATOM 1567 C C . VAL A 1 206 ? -11.766 -26.266 -15.625 1 98.19 206 VAL A C 1
ATOM 1569 O O . VAL A 1 206 ? -11.047 -27.141 -15.133 1 98.19 206 VAL A O 1
ATOM 1572 N N . ALA A 1 207 ? -11.391 -25.016 -15.719 1 98 207 ALA A N 1
ATOM 1573 C CA . ALA A 1 207 ? -10.086 -24.516 -15.281 1 98 207 ALA A CA 1
ATOM 1574 C C . ALA A 1 207 ? -10.242 -23.266 -14.438 1 98 207 ALA A C 1
ATOM 1576 O O . ALA A 1 207 ? -9.531 -22.281 -14.648 1 98 207 ALA A O 1
ATOM 1577 N N . GLY A 1 208 ? -11.133 -23.281 -13.445 1 96.19 208 GLY A N 1
ATOM 1578 C CA . GLY A 1 208 ? -11.492 -22.094 -12.68 1 96.19 208 GLY A CA 1
ATOM 1579 C C . GLY A 1 208 ? -10.672 -21.938 -11.406 1 96.19 208 GLY A C 1
ATOM 1580 O O . GLY A 1 208 ? -11.039 -21.172 -10.523 1 96.19 208 GLY A O 1
ATOM 1581 N N . GLY A 1 209 ? -9.562 -22.672 -11.273 1 96.06 209 GLY A N 1
ATOM 1582 C CA . GLY A 1 209 ? -8.781 -22.594 -10.047 1 96.06 209 GLY A CA 1
ATOM 1583 C C . GLY A 1 209 ? -9.586 -22.906 -8.805 1 96.06 209 GLY A C 1
ATOM 1584 O O . GLY A 1 209 ? -10.305 -23.906 -8.766 1 96.06 209 GLY A O 1
ATOM 1585 N N . ALA A 1 210 ? -9.453 -22.062 -7.785 1 96.12 210 ALA A N 1
ATOM 1586 C CA . ALA A 1 210 ? -10.148 -22.281 -6.52 1 96.12 210 ALA A CA 1
ATOM 1587 C C . ALA A 1 210 ? -11.664 -22.188 -6.707 1 96.12 210 ALA A C 1
ATOM 1589 O O . ALA A 1 210 ? -12.422 -22.844 -5.988 1 96.12 210 ALA A O 1
ATOM 1590 N N . TRP A 1 211 ? -12.094 -21.469 -7.66 1 94.75 211 TRP A N 1
ATOM 1591 C CA . TRP A 1 211 ? -13.516 -21.234 -7.883 1 94.75 211 TRP A CA 1
ATOM 1592 C C . TRP A 1 211 ? -14.148 -22.406 -8.633 1 94.75 211 TRP A C 1
ATOM 1594 O O . TRP A 1 211 ? -15.367 -22.422 -8.836 1 94.75 211 TRP A O 1
ATOM 1604 N N . SER A 1 212 ? -13.336 -23.375 -9.023 1 95.31 212 SER A N 1
ATOM 1605 C CA . SER A 1 212 ? -13.867 -24.578 -9.648 1 95.31 212 SER A CA 1
ATOM 1606 C C . SER A 1 212 ? -14.742 -25.375 -8.68 1 95.31 212 SER A C 1
ATOM 1608 O O . SER A 1 212 ? -15.484 -26.266 -9.086 1 95.31 212 SER A O 1
ATOM 1610 N N . VAL A 1 213 ? -14.586 -25.062 -7.418 1 91.81 213 VAL A N 1
ATOM 1611 C CA . VAL A 1 213 ? -15.289 -25.812 -6.391 1 91.81 213 VAL A CA 1
ATOM 1612 C C . VAL A 1 213 ? -16.781 -25.828 -6.691 1 91.81 213 VAL A C 1
ATOM 1614 O O . VAL A 1 213 ? -17.453 -26.859 -6.531 1 91.81 213 VAL A O 1
ATOM 1617 N N . ASN A 1 214 ? -17.328 -24.75 -7.148 1 87.88 214 ASN A N 1
ATOM 1618 C CA . ASN A 1 214 ? -18.75 -24.656 -7.43 1 87.88 214 ASN A CA 1
ATOM 1619 C C . ASN A 1 214 ? -19.156 -25.547 -8.609 1 87.88 214 ASN A C 1
ATOM 1621 O O . ASN A 1 214 ? -20.219 -26.156 -8.586 1 87.88 214 ASN A O 1
ATOM 1625 N N . PHE A 1 215 ? -18.359 -25.625 -9.602 1 89.94 215 PHE A N 1
ATOM 1626 C CA . PHE A 1 215 ? -18.625 -26.438 -10.781 1 89.94 215 PHE A CA 1
ATOM 1627 C C . PHE A 1 215 ? -18.484 -27.922 -10.461 1 89.94 215 PHE A C 1
ATOM 1629 O O . PHE A 1 215 ? -19.266 -28.75 -10.945 1 89.94 215 PHE A O 1
ATOM 1636 N N . LEU A 1 216 ? -17.453 -28.172 -9.672 1 87.94 216 LEU A N 1
ATOM 1637 C CA . LEU A 1 216 ? -17.203 -29.562 -9.305 1 87.94 216 LEU A CA 1
ATOM 1638 C C . LEU A 1 216 ? -18.391 -30.156 -8.547 1 87.94 216 LEU A C 1
ATOM 1640 O O . LEU A 1 216 ? -18.797 -31.297 -8.789 1 87.94 216 LEU A O 1
ATOM 1644 N N . GLU A 1 217 ? -18.891 -29.359 -7.691 1 87.12 217 GLU A N 1
ATOM 1645 C CA . GLU A 1 217 ? -20.078 -29.781 -6.957 1 87.12 217 GLU A CA 1
ATOM 1646 C C . GLU A 1 217 ? -21.25 -30.047 -7.898 1 87.12 217 GLU A C 1
ATOM 1648 O O . GLU A 1 217 ? -21.969 -31.031 -7.742 1 87.12 217 GLU A O 1
ATOM 1653 N N . GLN A 1 218 ? -21.453 -29.219 -8.805 1 87.31 218 GLN A N 1
ATOM 1654 C CA . GLN A 1 218 ? -22.531 -29.328 -9.766 1 87.31 218 GLN A CA 1
ATOM 1655 C C . GLN A 1 218 ? -22.453 -30.625 -10.562 1 87.31 218 GLN A C 1
ATOM 1657 O O . GLN A 1 218 ? -23.469 -31.203 -10.938 1 87.31 218 GLN A O 1
ATOM 1662 N N . ILE A 1 219 ? -21.297 -31.109 -10.812 1 86.56 219 ILE A N 1
ATOM 1663 C CA . ILE A 1 219 ? -21.141 -32.281 -11.672 1 86.56 219 ILE A CA 1
ATOM 1664 C C . ILE A 1 219 ? -20.828 -33.5 -10.82 1 86.56 219 ILE A C 1
ATOM 1666 O O . ILE A 1 219 ? -20.422 -34.531 -11.336 1 86.56 219 ILE A O 1
ATOM 1670 N N . GLY A 1 220 ? -20.875 -33.375 -9.523 1 87 220 GLY A N 1
ATOM 1671 C CA . GLY A 1 220 ? -20.875 -34.5 -8.617 1 87 220 GLY A CA 1
ATOM 1672 C C . GLY A 1 220 ? -19.469 -35.031 -8.32 1 87 220 GLY A C 1
ATOM 1673 O O . GLY A 1 220 ? -19.281 -36.219 -8.094 1 87 220 GLY A O 1
ATOM 1674 N N . ILE A 1 221 ? -18.453 -34.188 -8.414 1 87.12 221 ILE A N 1
ATOM 1675 C CA . ILE A 1 221 ? -17.078 -34.562 -8.094 1 87.12 221 ILE A CA 1
ATOM 1676 C C . ILE A 1 221 ? -16.641 -33.844 -6.812 1 87.12 221 ILE A C 1
ATOM 1678 O O . ILE A 1 221 ? -16.906 -32.656 -6.637 1 87.12 221 ILE A O 1
ATOM 1682 N N . ASP A 1 222 ? -16.078 -34.656 -5.898 1 87.06 222 ASP A N 1
ATOM 1683 C CA . ASP A 1 222 ? -15.477 -34.094 -4.703 1 87.06 222 ASP A CA 1
ATOM 1684 C C . ASP A 1 222 ? -13.977 -34.344 -4.668 1 87.06 222 ASP A C 1
ATOM 1686 O O . ASP A 1 222 ? -13.539 -35.438 -4.363 1 87.06 222 ASP A O 1
ATOM 1690 N N . LEU A 1 223 ? -13.242 -33.375 -4.988 1 86.69 223 LEU A N 1
ATOM 1691 C CA . LEU A 1 223 ? -11.789 -33.438 -4.996 1 86.69 223 LEU A CA 1
ATOM 1692 C C . LEU A 1 223 ? -11.211 -32.875 -3.709 1 86.69 223 LEU A C 1
ATOM 1694 O O . LEU A 1 223 ? -9.992 -32.875 -3.51 1 86.69 223 LEU A O 1
ATOM 1698 N N . GLY A 1 224 ? -12.039 -32.438 -2.758 1 92.12 224 GLY A N 1
ATOM 1699 C CA . GLY A 1 224 ? -11.555 -31.734 -1.588 1 92.12 224 GLY A CA 1
ATOM 1700 C C . GLY A 1 224 ? -10.852 -30.438 -1.932 1 92.12 224 GLY A C 1
ATOM 1701 O O . GLY A 1 224 ? -9.836 -30.094 -1.326 1 92.12 224 GLY A O 1
ATOM 1702 N N . LEU A 1 225 ? -11.305 -29.828 -2.973 1 95 225 LEU A N 1
ATOM 1703 C CA . LEU A 1 225 ? -10.758 -28.562 -3.414 1 95 225 LEU A CA 1
ATOM 1704 C C . 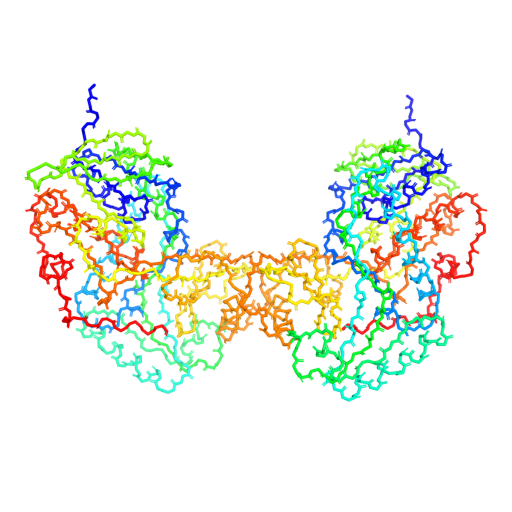LEU A 1 225 ? -11.141 -27.438 -2.453 1 95 225 LEU A C 1
ATOM 1706 O O . LEU A 1 225 ? -12.305 -27.312 -2.076 1 95 225 LEU A O 1
ATOM 1710 N N . TYR A 1 226 ? -10.148 -26.703 -1.928 1 96.19 226 TYR A N 1
ATOM 1711 C CA . TYR A 1 226 ? -10.43 -25.578 -1.059 1 96.19 226 TYR A CA 1
ATOM 1712 C C . TYR A 1 226 ? -9.445 -24.438 -1.314 1 96.19 226 TYR A C 1
ATOM 1714 O O . TYR A 1 226 ? -8.32 -24.672 -1.767 1 96.19 226 TYR A O 1
ATOM 1722 N N . PRO A 1 227 ? -9.922 -23.188 -1.118 1 97.31 227 PRO A N 1
ATOM 1723 C CA . PRO A 1 227 ? -9.07 -22.016 -1.333 1 97.31 227 PRO A CA 1
ATOM 1724 C C . PRO A 1 227 ? -8.008 -21.844 -0.248 1 97.31 227 PRO A C 1
ATOM 1726 O O . PRO A 1 227 ? -8.273 -22.125 0.926 1 97.31 227 PRO A O 1
ATOM 1729 N N . VAL A 1 228 ? -6.855 -21.469 -0.65 1 97.81 228 VAL A N 1
ATOM 1730 C CA . VAL A 1 228 ? -5.801 -21.047 0.273 1 97.81 228 VAL A CA 1
ATOM 1731 C C . VAL A 1 228 ? -5.332 -19.641 -0.078 1 97.81 228 VAL A C 1
ATOM 1733 O O . VAL A 1 228 ? -4.691 -19.438 -1.112 1 97.81 228 VAL A O 1
ATOM 1736 N N . LYS A 1 229 ? -5.625 -18.75 0.827 1 97.62 229 LYS A N 1
ATOM 1737 C CA . LYS A 1 229 ? -5.246 -17.359 0.63 1 97.62 229 LYS A CA 1
ATOM 1738 C C . LYS A 1 229 ? -3.76 -17.156 0.912 1 97.62 229 LYS A C 1
ATOM 1740 O O . LYS A 1 229 ? -3.23 -17.672 1.899 1 97.62 229 LYS A O 1
ATOM 1745 N N . GLY A 1 230 ? -3.137 -16.453 -0.024 1 97.81 230 GLY A N 1
ATOM 1746 C CA . GLY A 1 230 ? -1.78 -15.977 0.19 1 97.81 230 GLY A CA 1
ATOM 1747 C C . GLY A 1 230 ? -1.648 -14.469 0.046 1 97.81 230 GLY A C 1
ATOM 1748 O O . GLY A 1 230 ? -2.244 -13.875 -0.854 1 97.81 230 GLY A O 1
ATOM 1749 N N . GLU A 1 231 ? -0.963 -13.883 1.012 1 98.06 231 GLU A N 1
ATOM 1750 C CA . GLU A 1 231 ? -0.63 -12.469 0.932 1 98.06 231 GLU A CA 1
ATOM 1751 C C . GLU A 1 231 ? 0.825 -12.266 0.52 1 98.06 231 GLU A C 1
ATOM 1753 O O . GLU A 1 231 ? 1.706 -13.016 0.939 1 98.06 231 GLU A O 1
ATOM 1758 N N . CYS A 1 232 ? 1.058 -11.258 -0.324 1 98.31 232 CYS A N 1
ATOM 1759 C CA . CYS A 1 232 ? 2.375 -10.93 -0.854 1 98.31 232 CYS A CA 1
ATOM 1760 C C . CYS A 1 232 ? 2.625 -9.422 -0.794 1 98.31 232 CYS A C 1
ATOM 1762 O O . CYS A 1 232 ? 1.696 -8.648 -0.574 1 98.31 232 CYS A O 1
ATOM 1764 N N . LEU A 1 233 ? 3.848 -9.094 -0.859 1 97.94 233 LEU A N 1
ATOM 1765 C CA . LEU A 1 233 ? 4.172 -7.68 -0.967 1 97.94 233 LEU A CA 1
ATOM 1766 C C . LEU A 1 233 ? 5.309 -7.457 -1.959 1 97.94 233 LEU A C 1
ATOM 1768 O O . LEU A 1 233 ? 6.008 -8.406 -2.33 1 97.94 233 LEU A O 1
ATOM 1772 N N . SER A 1 234 ? 5.438 -6.211 -2.416 1 98.12 234 SER A N 1
ATOM 1773 C CA . SER A 1 234 ? 6.52 -5.801 -3.307 1 98.12 234 SER A CA 1
ATOM 1774 C C . SER A 1 234 ? 7.316 -4.641 -2.715 1 98.12 234 SER A C 1
ATOM 1776 O O . SER A 1 234 ? 6.75 -3.768 -2.055 1 98.12 234 SER A O 1
ATOM 1778 N N . VAL A 1 235 ? 8.531 -4.723 -2.908 1 98.12 235 VAL A N 1
ATOM 1779 C CA . VAL A 1 235 ? 9.492 -3.705 -2.494 1 98.12 235 VAL A CA 1
ATOM 1780 C C . VAL A 1 235 ? 10.328 -3.266 -3.695 1 98.12 235 VAL A C 1
ATOM 1782 O O . VAL A 1 235 ? 10.773 -4.098 -4.484 1 98.12 235 VAL A O 1
ATOM 1785 N N . LEU A 1 236 ? 10.508 -1.979 -3.869 1 97.62 236 LEU A N 1
ATOM 1786 C CA . LEU A 1 236 ? 11.352 -1.442 -4.934 1 97.62 236 LEU A CA 1
ATOM 1787 C C . LEU A 1 236 ? 12.789 -1.26 -4.457 1 97.62 236 LEU A C 1
ATOM 1789 O O . LEU A 1 236 ? 13.016 -0.74 -3.363 1 97.62 236 LEU A O 1
ATOM 1793 N N . THR A 1 237 ? 13.656 -1.719 -5.242 1 95 237 TH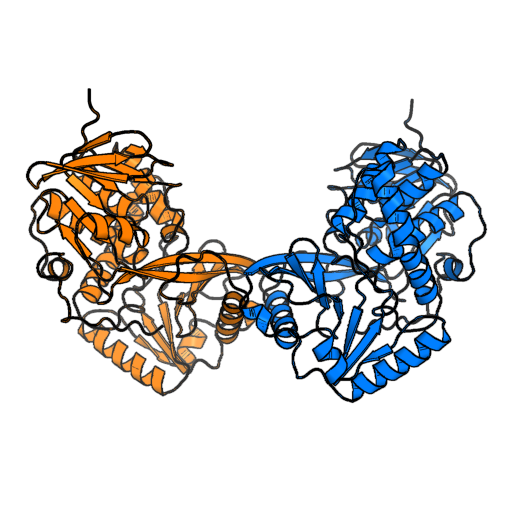R A N 1
ATOM 1794 C CA . THR A 1 237 ? 15.062 -1.617 -4.867 1 95 237 THR A CA 1
ATOM 1795 C C . THR A 1 237 ? 15.836 -0.795 -5.895 1 95 237 THR A C 1
ATOM 1797 O O . THR A 1 237 ? 15.508 -0.812 -7.082 1 95 237 THR A O 1
ATOM 1800 N N . ARG A 1 238 ? 16.75 0.093 -5.41 1 83.25 238 ARG A N 1
ATOM 1801 C CA . ARG A 1 238 ? 17.594 0.88 -6.301 1 83.25 238 ARG A CA 1
ATOM 1802 C C . ARG A 1 238 ? 18.703 0.02 -6.91 1 83.25 238 ARG A C 1
ATOM 1804 O O . ARG A 1 238 ? 19.047 0.179 -8.086 1 83.25 238 ARG A O 1
ATOM 1811 N N . ASP A 1 239 ? 19.266 -0.937 -6.105 1 85.88 239 ASP A N 1
ATOM 1812 C CA . ASP A 1 239 ? 20.297 -1.872 -6.539 1 85.88 239 ASP A CA 1
ATOM 1813 C C . ASP A 1 239 ? 19.812 -3.316 -6.418 1 85.88 239 ASP A C 1
ATOM 1815 O O . ASP A 1 239 ? 18.812 -3.59 -5.754 1 85.88 239 ASP A O 1
ATOM 1819 N N . ASP A 1 240 ? 20.547 -4.18 -7.184 1 89.31 240 ASP A N 1
ATOM 1820 C CA . ASP A 1 240 ? 20.234 -5.602 -7.051 1 89.31 240 ASP A CA 1
ATOM 1821 C C . ASP A 1 240 ? 20.719 -6.145 -5.707 1 89.31 240 ASP A C 1
ATOM 1823 O O . ASP A 1 240 ? 21.906 -6.457 -5.547 1 89.31 240 ASP A O 1
ATOM 1827 N N . LEU A 1 241 ? 19.797 -6.227 -4.816 1 92.94 241 LEU A N 1
ATOM 1828 C CA . LEU A 1 241 ? 20.156 -6.719 -3.49 1 92.94 241 LEU A CA 1
ATOM 1829 C C . LEU A 1 241 ? 20.5 -8.203 -3.535 1 92.94 241 LEU A C 1
ATOM 1831 O O . LEU A 1 241 ? 21.391 -8.664 -2.801 1 92.94 241 LEU A O 1
ATOM 1835 N N . ILE A 1 242 ? 19.766 -8.969 -4.324 1 95.81 242 ILE A N 1
ATOM 1836 C CA . ILE A 1 242 ? 20 -10.398 -4.531 1 95.81 242 ILE A CA 1
ATOM 1837 C C . ILE A 1 242 ? 19.812 -10.742 -6.004 1 95.81 242 ILE A C 1
ATOM 1839 O O . ILE A 1 242 ? 19.141 -10.016 -6.742 1 95.81 242 ILE A O 1
ATOM 1843 N N . THR A 1 243 ? 20.422 -11.883 -6.336 1 94.5 243 THR A N 1
ATOM 1844 C CA . THR A 1 243 ? 20.328 -12.344 -7.715 1 94.5 243 THR A CA 1
ATOM 1845 C C . THR A 1 243 ? 19.484 -13.617 -7.793 1 94.5 243 THR A C 1
ATOM 1847 O O . THR A 1 243 ? 18.688 -13.781 -8.719 1 94.5 243 THR A O 1
ATOM 1850 N N . SER A 1 244 ? 19.641 -14.492 -6.848 1 96.19 244 SER A N 1
ATOM 1851 C CA . SER A 1 244 ? 18.891 -15.734 -6.797 1 96.19 244 SER A CA 1
ATOM 1852 C C . SER A 1 244 ? 17.578 -15.555 -6.043 1 96.19 244 SER A C 1
ATOM 1854 O O . SER A 1 244 ? 17.453 -14.648 -5.215 1 96.19 244 SER A O 1
ATOM 1856 N N . THR A 1 245 ? 16.609 -16.344 -6.398 1 97.38 245 THR A N 1
ATOM 1857 C CA . THR A 1 245 ? 15.438 -16.438 -5.547 1 97.38 245 THR A CA 1
ATOM 1858 C C . THR A 1 245 ? 15.789 -17.078 -4.203 1 97.38 245 THR A C 1
ATOM 1860 O O . THR A 1 245 ? 16.484 -18.094 -4.16 1 97.38 245 THR A O 1
ATOM 1863 N N . ILE A 1 246 ? 15.383 -16.406 -3.168 1 97.44 246 ILE A N 1
ATOM 1864 C CA . ILE A 1 246 ? 15.633 -16.938 -1.827 1 97.44 246 ILE A CA 1
ATOM 1865 C C . ILE A 1 246 ? 14.359 -17.578 -1.278 1 97.44 246 ILE A C 1
ATOM 1867 O O . ILE A 1 246 ? 13.305 -16.922 -1.222 1 97.44 246 ILE A O 1
ATOM 1871 N N . PHE A 1 247 ? 14.469 -18.797 -0.88 1 95.5 247 PHE A N 1
ATOM 1872 C CA . PHE A 1 247 ? 13.336 -19.562 -0.354 1 95.5 247 PHE A CA 1
ATOM 1873 C C . PHE A 1 247 ? 13.586 -19.969 1.091 1 95.5 247 PHE A C 1
ATOM 1875 O O . PHE A 1 247 ? 14.586 -20.625 1.388 1 95.5 247 PHE A O 1
ATOM 1882 N N . SER A 1 248 ? 12.703 -19.531 2.006 1 93.88 248 SER A N 1
ATOM 1883 C CA . SER A 1 248 ? 12.789 -19.906 3.412 1 93.88 248 SER A CA 1
ATOM 1884 C C . SER A 1 248 ? 11.461 -20.453 3.916 1 93.88 248 SER A C 1
ATOM 1886 O O . SER A 1 248 ? 10.484 -20.531 3.162 1 93.88 248 SER A O 1
ATOM 1888 N N . GLU A 1 249 ? 11.445 -20.906 5.141 1 90.25 249 GLU A N 1
ATOM 1889 C CA . GLU A 1 249 ? 10.227 -21.438 5.734 1 90.25 249 GLU A CA 1
ATOM 1890 C C . GLU A 1 249 ? 9.188 -20.344 5.941 1 90.25 249 GLU A C 1
ATOM 1892 O O . GLU A 1 249 ? 7.984 -20.609 5.867 1 90.25 249 GLU A O 1
ATOM 1897 N N . ASP A 1 250 ? 9.656 -19.141 6.129 1 93.12 250 ASP A N 1
ATOM 1898 C CA . ASP A 1 250 ? 8.758 -18.078 6.551 1 93.12 250 ASP A CA 1
ATOM 1899 C C . ASP A 1 250 ? 8.359 -17.203 5.375 1 93.12 250 ASP A C 1
ATOM 1901 O O . ASP A 1 250 ? 7.359 -16.469 5.441 1 93.12 250 ASP A O 1
ATOM 1905 N N . CYS A 1 251 ? 9.156 -17.219 4.383 1 96.62 251 CYS A N 1
ATOM 1906 C CA . CYS A 1 251 ? 8.836 -16.422 3.205 1 96.62 251 CYS A CA 1
ATOM 1907 C C . CYS A 1 251 ? 9.773 -16.75 2.049 1 96.62 251 CYS A C 1
ATOM 1909 O O . CYS A 1 251 ? 10.734 -17.516 2.219 1 96.62 251 CYS A O 1
ATOM 1911 N N . TYR A 1 252 ? 9.445 -16.328 0.906 1 97.56 252 TYR A N 1
ATOM 1912 C CA . TYR A 1 252 ? 10.359 -16.281 -0.228 1 97.56 252 TYR A CA 1
ATOM 1913 C C . TYR A 1 252 ? 10.586 -14.844 -0.69 1 97.56 252 TYR A C 1
ATOM 1915 O O . TYR A 1 252 ? 9.742 -13.969 -0.452 1 97.56 252 TYR A O 1
ATOM 1923 N N . ILE A 1 253 ? 11.711 -14.578 -1.301 1 98.06 253 ILE A N 1
ATOM 1924 C CA . ILE A 1 253 ? 12.062 -13.305 -1.921 1 98.06 253 ILE A CA 1
ATOM 1925 C C . ILE A 1 253 ? 12.484 -13.539 -3.369 1 98.06 253 ILE A C 1
ATOM 1927 O O . ILE A 1 253 ? 13.484 -14.211 -3.631 1 98.06 253 ILE A O 1
ATOM 1931 N N . VAL A 1 254 ? 11.742 -12.977 -4.289 1 98 254 VAL A N 1
ATOM 1932 C CA . VAL A 1 254 ? 11.961 -13.195 -5.715 1 98 254 VAL A CA 1
ATOM 1933 C C . VAL A 1 254 ? 12.383 -11.891 -6.383 1 98 254 VAL A C 1
ATOM 1935 O O . VAL A 1 254 ? 11.578 -10.977 -6.535 1 98 254 VAL A O 1
ATOM 1938 N N . PRO A 1 255 ? 13.648 -11.797 -6.812 1 97.38 255 PRO A N 1
ATOM 1939 C CA . PRO A 1 255 ? 14.102 -10.586 -7.508 1 97.38 255 PRO A CA 1
ATOM 1940 C C . PRO A 1 255 ? 13.625 -10.531 -8.961 1 97.38 255 PRO A C 1
ATOM 1942 O O . PRO A 1 255 ? 14.031 -11.359 -9.781 1 97.38 255 PRO A O 1
ATOM 1945 N N . LYS A 1 256 ? 12.805 -9.57 -9.297 1 96.75 256 LYS A N 1
ATOM 1946 C CA . LYS A 1 256 ? 12.242 -9.43 -10.633 1 96.75 256 LYS A CA 1
ATOM 1947 C C . LYS A 1 256 ? 13.117 -8.547 -11.508 1 96.75 256 LYS A C 1
ATOM 1949 O O . LYS A 1 256 ? 13.953 -7.793 -11.008 1 96.75 256 LYS A O 1
ATOM 1954 N N . LYS A 1 257 ? 12.875 -8.57 -12.75 1 91.56 257 LYS A N 1
ATOM 1955 C CA . LYS A 1 257 ? 13.68 -7.859 -13.734 1 91.56 257 LYS A CA 1
ATOM 1956 C C . LYS A 1 257 ? 13.5 -6.348 -13.609 1 91.56 257 LYS A C 1
ATOM 1958 O O . LYS A 1 257 ? 14.398 -5.578 -13.969 1 91.56 257 LYS A O 1
ATOM 1963 N N . ASP A 1 258 ? 12.484 -5.879 -13.023 1 90.62 258 ASP A N 1
ATOM 1964 C CA . ASP A 1 258 ? 12.164 -4.453 -13.023 1 90.62 258 ASP A CA 1
ATOM 1965 C C . ASP A 1 258 ? 12.555 -3.809 -11.695 1 90.62 258 ASP A C 1
ATOM 1967 O O . ASP A 1 258 ? 12.07 -2.729 -11.359 1 90.62 258 ASP A O 1
ATOM 1971 N N . GLY A 1 259 ? 13.375 -4.457 -10.969 1 93.06 259 GLY A N 1
ATOM 1972 C CA . GLY A 1 259 ? 13.891 -3.861 -9.75 1 93.06 259 GLY A CA 1
ATOM 1973 C C . GLY A 1 259 ? 12.984 -4.07 -8.555 1 93.06 259 GLY A C 1
ATOM 1974 O O . GLY A 1 259 ? 13.141 -3.412 -7.523 1 93.06 259 GLY A O 1
ATOM 1975 N N . ARG A 1 260 ? 12.086 -4.938 -8.703 1 96.12 260 ARG A N 1
ATOM 1976 C CA . ARG A 1 260 ? 11.195 -5.285 -7.598 1 96.12 260 ARG A CA 1
ATOM 1977 C C . ARG A 1 260 ? 11.633 -6.582 -6.926 1 96.12 260 ARG A C 1
ATOM 1979 O O . ARG A 1 260 ? 12.188 -7.469 -7.582 1 96.12 260 ARG A O 1
ATOM 1986 N N . LEU A 1 261 ? 11.461 -6.59 -5.68 1 98.12 261 LEU A N 1
ATOM 1987 C CA . LEU A 1 261 ? 11.461 -7.844 -4.938 1 98.12 261 LEU A CA 1
ATOM 1988 C C . LEU A 1 261 ? 10.039 -8.242 -4.547 1 98.12 261 LEU A C 1
ATOM 1990 O O . LEU A 1 261 ? 9.344 -7.492 -3.861 1 98.12 261 LEU A O 1
ATOM 1994 N N . TYR A 1 262 ? 9.578 -9.367 -5.047 1 98.25 262 TYR A N 1
ATOM 1995 C CA . TYR A 1 262 ? 8.328 -9.945 -4.559 1 98.25 262 TYR A CA 1
ATOM 1996 C C . TYR A 1 262 ? 8.562 -10.789 -3.316 1 98.25 262 TYR A C 1
ATOM 1998 O O . TYR A 1 262 ? 9.461 -11.641 -3.297 1 98.25 262 TYR A O 1
ATOM 2006 N N . ILE A 1 263 ? 7.844 -10.523 -2.299 1 98.62 263 ILE A N 1
ATOM 2007 C CA . ILE A 1 263 ? 7.988 -11.227 -1.028 1 98.62 263 ILE A CA 1
ATOM 2008 C C . ILE A 1 263 ? 6.68 -11.93 -0.672 1 98.62 263 ILE A C 1
ATOM 2010 O O . ILE A 1 263 ? 5.629 -11.289 -0.593 1 98.62 263 ILE A O 1
ATOM 2014 N N . GLY A 1 264 ? 6.723 -13.133 -0.513 1 97.75 264 GLY A N 1
ATOM 2015 C CA . GLY A 1 264 ? 5.535 -13.914 -0.18 1 97.75 264 GLY A CA 1
ATOM 2016 C C . GLY A 1 264 ? 5.855 -15.211 0.533 1 97.75 264 GLY A C 1
ATOM 2017 O O . GLY A 1 264 ? 7.02 -15.523 0.778 1 97.75 264 GLY A O 1
ATOM 2018 N N . ALA A 1 265 ? 4.965 -16 0.822 1 95.94 265 ALA A N 1
ATOM 2019 C CA . ALA A 1 265 ? 3.578 -15.594 1.024 1 95.94 265 ALA A CA 1
ATOM 2020 C C . ALA A 1 265 ? 3.02 -16.172 2.318 1 95.94 265 ALA A C 1
ATOM 2022 O O . ALA A 1 265 ? 3.535 -17.172 2.832 1 95.94 265 ALA A O 1
ATOM 2023 N N . THR A 1 266 ? 1.993 -15.555 2.891 1 97.25 266 THR A N 1
ATOM 2024 C CA . THR A 1 266 ? 1.223 -16.188 3.951 1 97.25 266 THR A CA 1
ATOM 2025 C C . THR A 1 266 ? 0.462 -17.406 3.414 1 97.25 266 THR A C 1
ATOM 2027 O O . THR A 1 266 ? 0.391 -17.609 2.201 1 97.25 266 THR A O 1
ATOM 2030 N N . VAL A 1 267 ? 0.027 -18.281 4.23 1 97.06 267 VAL A N 1
ATOM 2031 C CA . VAL A 1 267 ? -0.768 -19.453 3.914 1 97.06 267 VAL A CA 1
ATOM 2032 C C . VAL A 1 267 ? -1.983 -19.531 4.836 1 97.06 267 VAL A C 1
ATOM 2034 O O . VAL A 1 267 ? -1.865 -19.906 6 1 97.06 267 VAL A O 1
ATOM 2037 N N . ILE A 1 268 ? -3.133 -19.125 4.297 1 96.75 268 ILE A N 1
ATOM 2038 C CA . ILE A 1 268 ? -4.371 -19.094 5.07 1 96.75 268 ILE A CA 1
ATOM 2039 C C . ILE A 1 268 ? -5.422 -19.969 4.395 1 96.75 268 ILE A C 1
ATOM 2041 O O . ILE A 1 268 ? -6.098 -19.531 3.457 1 96.75 268 ILE A O 1
ATOM 2045 N N . PRO A 1 269 ? -5.613 -21.203 4.902 1 97.5 269 PRO A N 1
ATOM 2046 C CA . PRO A 1 269 ? -6.535 -22.141 4.258 1 97.5 269 PRO A CA 1
ATOM 2047 C C . PRO A 1 269 ? -8 -21.766 4.457 1 97.5 269 PRO A C 1
ATOM 2049 O O . PRO A 1 269 ? -8.336 -21.047 5.41 1 97.5 269 PRO A O 1
ATOM 2052 N N . HIS A 1 270 ? -8.773 -22.203 3.51 1 97.25 270 HIS A N 1
ATOM 2053 C CA . HIS A 1 270 ? -10.234 -22.156 3.551 1 97.25 270 HIS A CA 1
ATOM 2054 C C . HIS A 1 270 ? -10.727 -20.703 3.609 1 97.25 270 HIS A C 1
ATOM 2056 O O . HIS A 1 270 ? -11.617 -20.391 4.402 1 97.25 270 HIS A O 1
ATOM 2062 N N . SER A 1 271 ? -10.07 -19.891 2.85 1 96.31 271 SER A N 1
ATOM 2063 C CA . SER A 1 271 ? -10.508 -18.5 2.812 1 96.31 271 SER A CA 1
ATOM 2064 C C . SER A 1 271 ? -10.469 -17.938 1.392 1 96.31 271 SER A C 1
ATOM 2066 O O . SER A 1 271 ? -9.461 -18.078 0.695 1 96.31 271 SER A O 1
ATOM 2068 N N . PHE A 1 272 ? -11.594 -17.297 0.968 1 96.25 272 PHE A N 1
ATOM 2069 C CA . PHE A 1 272 ? -11.664 -16.547 -0.284 1 96.25 272 PHE A CA 1
ATOM 2070 C C . PHE A 1 272 ? -11.492 -15.055 -0.037 1 96.25 272 PHE A C 1
ATOM 2072 O O . PHE A 1 272 ? -11.656 -14.242 -0.955 1 96.25 272 PHE A O 1
ATOM 2079 N N . ASP A 1 273 ? -11.188 -14.719 1.287 1 95.44 273 ASP A N 1
ATOM 2080 C CA . ASP A 1 273 ? -11.031 -13.32 1.648 1 95.44 273 ASP A CA 1
ATOM 2081 C C . ASP A 1 273 ? -9.859 -12.688 0.905 1 95.44 273 ASP A C 1
ATOM 2083 O O . ASP A 1 273 ? -8.727 -13.164 0.997 1 95.44 273 ASP A O 1
ATOM 2087 N N . GLU A 1 274 ? -10.117 -11.602 0.172 1 95.75 274 GLU A N 1
ATOM 2088 C CA . GLU A 1 274 ? -9.062 -11.031 -0.661 1 95.75 274 GLU A CA 1
ATOM 2089 C C . GLU A 1 274 ? -8.414 -9.828 0.02 1 95.75 274 GLU A C 1
ATOM 2091 O O . GLU A 1 274 ? -7.59 -9.133 -0.581 1 95.75 274 GLU A O 1
ATOM 2096 N N . LYS A 1 275 ? -8.781 -9.531 1.247 1 96.19 275 LYS A N 1
ATOM 2097 C CA . LYS A 1 275 ? -8.164 -8.43 1.986 1 96.19 275 LYS A CA 1
ATOM 2098 C C . LYS A 1 275 ? -6.742 -8.781 2.412 1 96.19 275 LYS A C 1
ATOM 2100 O O . LYS A 1 275 ? -6.457 -9.93 2.754 1 96.19 275 LYS A O 1
ATOM 2105 N N . VAL A 1 276 ? -5.867 -7.793 2.406 1 98 276 VAL A N 1
ATOM 2106 C CA . VAL A 1 276 ? -4.531 -7.941 2.971 1 98 276 VAL A CA 1
ATOM 2107 C C . VAL A 1 276 ? -4.559 -7.617 4.461 1 98 276 VAL A C 1
ATOM 2109 O O . VAL A 1 276 ? -5.086 -6.578 4.867 1 98 276 VAL A O 1
ATOM 2112 N N . THR A 1 277 ? -3.982 -8.438 5.285 1 97.62 277 THR A N 1
ATOM 2113 C CA . THR A 1 277 ? -4.043 -8.219 6.727 1 97.62 277 THR A CA 1
ATOM 2114 C C . THR A 1 277 ? -2.805 -7.469 7.211 1 97.62 277 THR A C 1
ATOM 2116 O O . THR A 1 277 ? -1.723 -7.609 6.637 1 97.62 277 THR A O 1
ATOM 2119 N N . VAL A 1 278 ? -2.969 -6.727 8.273 1 97.88 278 VAL A N 1
ATOM 2120 C CA . VAL A 1 278 ? -1.846 -6.09 8.961 1 97.88 278 VAL A CA 1
ATOM 2121 C C . VAL A 1 278 ? -0.843 -7.152 9.406 1 97.88 278 VAL A C 1
ATOM 2123 O O . VAL A 1 278 ? 0.366 -6.984 9.234 1 97.88 278 VAL A O 1
ATOM 2126 N N . GLU A 1 279 ? -1.325 -8.227 9.922 1 97.31 279 GLU A N 1
ATOM 2127 C CA . GLU A 1 279 ? -0.47 -9.32 10.383 1 97.31 279 GLU A CA 1
ATOM 2128 C C . GLU A 1 279 ? 0.36 -9.891 9.234 1 97.31 279 GLU A C 1
ATOM 2130 O O . GLU A 1 279 ? 1.556 -10.148 9.398 1 97.31 279 GLU A O 1
ATOM 2135 N N . GLY A 1 280 ? -0.308 -10.148 8.141 1 98.06 280 GLY A N 1
ATOM 2136 C CA . GLY A 1 280 ? 0.403 -10.688 6.992 1 98.06 280 GLY A CA 1
ATOM 2137 C C . GLY A 1 280 ? 1.535 -9.797 6.52 1 98.06 280 GLY A C 1
ATOM 2138 O O . GLY A 1 280 ? 2.65 -10.266 6.289 1 98.06 280 GLY A O 1
ATOM 2139 N N . VAL A 1 281 ? 1.27 -8.508 6.445 1 98.5 281 VAL A N 1
ATOM 2140 C CA . VAL A 1 281 ? 2.279 -7.543 6.023 1 98.5 281 VAL A CA 1
ATOM 2141 C C . VAL A 1 281 ? 3.43 -7.527 7.031 1 98.5 281 VAL A C 1
ATOM 2143 O O . VAL A 1 281 ? 4.598 -7.625 6.648 1 98.5 281 VAL A O 1
ATOM 2146 N N . SER A 1 282 ? 3.113 -7.438 8.312 1 97.69 282 SER A N 1
ATOM 2147 C CA . SER A 1 282 ? 4.113 -7.363 9.367 1 97.69 282 SER A CA 1
ATOM 2148 C C . SER A 1 282 ? 5 -8.602 9.383 1 97.69 282 SER A C 1
ATOM 2150 O O . SER A 1 282 ? 6.223 -8.5 9.461 1 97.69 282 SER A O 1
ATOM 2152 N N . ARG A 1 283 ? 4.379 -9.727 9.281 1 97.31 283 ARG A N 1
ATOM 2153 C CA . ARG A 1 283 ? 5.109 -10.992 9.344 1 97.31 283 ARG A CA 1
ATOM 2154 C C . ARG A 1 283 ? 6.055 -11.141 8.156 1 97.31 283 ARG A C 1
ATOM 2156 O O . ARG A 1 283 ? 7.207 -11.547 8.32 1 97.31 283 ARG A O 1
ATOM 2163 N N . LEU A 1 284 ? 5.582 -10.836 6.996 1 98.38 284 LEU A N 1
ATOM 2164 C CA . LEU A 1 284 ? 6.395 -10.984 5.793 1 98.38 284 LEU A CA 1
ATOM 2165 C C . LEU A 1 284 ? 7.562 -10 5.805 1 98.38 284 LEU A C 1
ATOM 2167 O O . LEU A 1 284 ? 8.688 -10.367 5.449 1 98.38 284 LEU A O 1
ATOM 2171 N N . LEU A 1 285 ? 7.293 -8.766 6.219 1 98.06 285 LEU A N 1
ATOM 2172 C CA . LEU A 1 285 ? 8.375 -7.789 6.285 1 98.06 285 LEU A CA 1
ATOM 2173 C C . LEU A 1 285 ? 9.422 -8.203 7.316 1 98.06 285 LEU A C 1
ATOM 2175 O O . LEU A 1 285 ? 10.625 -8.062 7.074 1 98.06 285 LEU A O 1
ATOM 2179 N N . HIS A 1 286 ? 8.953 -8.68 8.414 1 96.56 286 HIS A N 1
ATOM 2180 C CA . HIS A 1 286 ? 9.875 -9.141 9.445 1 96.56 286 HIS A CA 1
ATOM 2181 C C . HIS A 1 286 ? 10.742 -10.289 8.938 1 96.56 286 HIS A C 1
ATOM 2183 O O . HIS A 1 286 ? 11.969 -10.234 9.039 1 96.56 286 HIS A O 1
ATOM 2189 N N . ALA A 1 287 ? 10.109 -11.312 8.352 1 96.75 287 ALA A N 1
ATOM 2190 C CA . ALA A 1 287 ? 10.828 -12.477 7.84 1 96.75 287 ALA A CA 1
ATOM 2191 C C . ALA A 1 287 ? 11.82 -12.07 6.758 1 96.75 287 ALA A C 1
ATOM 2193 O O . ALA A 1 287 ? 12.977 -12.516 6.766 1 96.75 287 ALA A O 1
ATOM 2194 N N . ALA A 1 288 ? 11.391 -11.258 5.848 1 97.81 288 ALA A N 1
ATOM 2195 C CA . ALA A 1 288 ? 12.242 -10.828 4.738 1 97.81 288 ALA A CA 1
ATOM 2196 C C . ALA A 1 288 ? 13.422 -10.016 5.242 1 97.81 288 ALA A C 1
ATOM 2198 O O . ALA A 1 288 ? 14.547 -10.172 4.75 1 97.81 288 ALA A O 1
ATOM 2199 N N . SER A 1 289 ? 13.172 -9.148 6.223 1 96.56 289 SER A N 1
ATOM 2200 C CA . SER A 1 289 ? 14.234 -8.297 6.75 1 96.56 289 SER A CA 1
ATOM 2201 C C . SER A 1 289 ? 15.266 -9.117 7.516 1 96.56 289 SER A C 1
ATOM 2203 O O . SER A 1 289 ? 16.438 -8.75 7.562 1 96.56 289 SER A O 1
ATOM 2205 N N . GLU A 1 290 ? 14.828 -10.156 8.141 1 94.88 290 GLU A N 1
ATOM 2206 C CA . GLU A 1 290 ? 15.766 -11.062 8.797 1 94.88 290 GLU A CA 1
ATOM 2207 C C . GLU A 1 290 ? 16.688 -11.734 7.781 1 94.88 290 GLU A C 1
ATOM 2209 O O . GLU A 1 290 ? 17.875 -11.938 8.047 1 94.88 290 GLU A O 1
ATOM 2214 N N . LEU A 1 291 ? 16.156 -12.062 6.645 1 95.94 291 LEU A N 1
ATOM 2215 C CA . LEU A 1 291 ? 16.922 -12.719 5.582 1 95.94 291 LEU A CA 1
ATOM 2216 C C . LEU A 1 291 ? 17.812 -11.719 4.855 1 95.94 291 LEU A C 1
ATOM 2218 O O . LEU A 1 291 ? 18.938 -12.039 4.5 1 95.94 291 LEU A O 1
ATOM 2222 N N . LEU A 1 292 ? 17.312 -10.57 4.602 1 96.38 292 LEU A N 1
ATOM 2223 C CA . LEU A 1 292 ? 17.969 -9.5 3.855 1 96.38 292 LEU A CA 1
ATOM 2224 C C . LEU A 1 292 ? 17.906 -8.188 4.633 1 96.38 292 LEU A C 1
ATOM 2226 O O . LEU A 1 292 ? 17.094 -7.312 4.324 1 96.38 292 LEU A O 1
ATOM 2230 N N . PRO A 1 293 ? 18.828 -7.93 5.551 1 96 293 PRO A N 1
ATOM 2231 C CA . PRO A 1 293 ? 18.781 -6.77 6.445 1 96 293 PRO A CA 1
ATOM 2232 C C . PRO A 1 293 ? 18.766 -5.441 5.691 1 96 293 PRO A C 1
ATOM 2234 O O . PRO A 1 293 ? 18.156 -4.477 6.148 1 96 293 PRO A O 1
ATOM 2237 N N . SER A 1 294 ? 19.344 -5.332 4.523 1 95 294 SER A N 1
ATOM 2238 C CA . SER A 1 294 ? 19.391 -4.102 3.744 1 95 294 SER A CA 1
ATOM 2239 C C . SER A 1 294 ? 18.016 -3.736 3.189 1 95 294 SER A C 1
ATOM 2241 O O . SER A 1 294 ? 17.812 -2.621 2.703 1 95 294 SER A O 1
ATOM 2243 N N . LEU A 1 295 ? 17.062 -4.645 3.26 1 96.5 295 LEU A N 1
ATOM 2244 C CA . LEU A 1 295 ? 15.711 -4.422 2.771 1 96.5 295 LEU A CA 1
ATOM 2245 C C . LEU A 1 295 ? 15.062 -3.24 3.482 1 96.5 295 LEU A C 1
ATOM 2247 O O . LEU A 1 295 ? 14.227 -2.545 2.904 1 96.5 295 LEU A O 1
ATOM 2251 N N . LYS A 1 296 ? 15.43 -2.961 4.707 1 94.5 296 LYS A N 1
ATOM 2252 C CA . LYS A 1 296 ? 14.828 -1.938 5.555 1 94.5 296 LYS A CA 1
ATOM 2253 C C . LYS A 1 296 ? 14.961 -0.554 4.926 1 94.5 296 LYS A C 1
ATOM 2255 O O . LYS A 1 296 ? 14.102 0.306 5.121 1 94.5 296 LYS A O 1
ATOM 2260 N N . ASN A 1 297 ? 15.914 -0.345 4.129 1 93.69 297 ASN A N 1
ATOM 2261 C CA . ASN A 1 297 ? 16.203 0.961 3.543 1 93.69 297 ASN A CA 1
ATOM 2262 C C . ASN A 1 297 ? 15.516 1.123 2.186 1 93.69 297 ASN A C 1
ATOM 2264 O O . ASN A 1 297 ? 15.57 2.199 1.588 1 93.69 297 ASN A O 1
ATOM 2268 N N . GLU A 1 298 ? 14.922 0.038 1.755 1 97.12 298 GLU A N 1
ATOM 2269 C CA . GLU A 1 298 ? 14.312 0.057 0.427 1 97.12 298 GLU A CA 1
ATOM 2270 C C . GLU A 1 298 ? 12.898 0.631 0.472 1 97.12 298 GLU A C 1
ATOM 2272 O O . GLU A 1 298 ? 12.375 0.909 1.551 1 97.12 298 GLU A O 1
ATOM 2277 N N . GLU A 1 299 ? 12.367 0.866 -0.71 1 97.88 299 GLU A N 1
ATOM 2278 C CA . GLU A 1 299 ? 11.078 1.54 -0.864 1 97.88 299 GLU A CA 1
ATOM 2279 C C . GLU A 1 299 ? 9.922 0.54 -0.853 1 97.88 299 GLU A C 1
ATOM 2281 O O . GLU A 1 299 ? 9.906 -0.406 -1.644 1 97.88 299 GLU A O 1
ATOM 2286 N N . TRP A 1 300 ? 8.961 0.715 0.114 1 98 300 TRP A N 1
ATOM 2287 C CA . TRP A 1 300 ? 7.703 -0.026 0.114 1 98 300 TRP A CA 1
ATOM 2288 C C . TRP A 1 300 ? 6.867 0.321 -1.113 1 98 300 TRP A C 1
ATOM 2290 O O . TRP A 1 300 ? 6.727 1.494 -1.465 1 98 300 TRP A O 1
ATOM 2300 N N . GLU A 1 301 ? 6.25 -0.712 -1.695 1 97.56 301 GLU A N 1
ATOM 2301 C CA . GLU A 1 301 ? 5.426 -0.411 -2.861 1 97.56 301 GLU A CA 1
ATOM 2302 C C . GLU A 1 301 ? 3.965 -0.782 -2.617 1 97.56 301 GLU A C 1
ATOM 2304 O O . GLU A 1 301 ? 3.104 0.095 -2.521 1 97.56 301 GLU A O 1
ATOM 2309 N N . ARG A 1 302 ? 3.705 -2.084 -2.375 1 97.62 302 ARG A N 1
ATOM 2310 C CA . ARG A 1 302 ? 2.316 -2.506 -2.219 1 97.62 302 ARG A CA 1
ATOM 2311 C C . ARG A 1 302 ? 2.23 -3.91 -1.632 1 97.62 302 ARG A C 1
ATOM 2313 O O . ARG A 1 302 ? 3.248 -4.594 -1.494 1 97.62 302 ARG A O 1
ATOM 2320 N N . ALA A 1 303 ? 1.028 -4.297 -1.285 1 98.19 303 ALA A N 1
ATOM 2321 C CA . ALA A 1 303 ? 0.673 -5.652 -0.876 1 98.19 303 ALA A CA 1
ATOM 2322 C C . ALA A 1 303 ? -0.594 -6.125 -1.585 1 98.19 303 ALA A C 1
ATOM 2324 O O . ALA A 1 303 ? -1.438 -5.312 -1.969 1 98.19 303 ALA A O 1
ATOM 2325 N N . TRP A 1 304 ? -0.683 -7.426 -1.81 1 97.94 304 TRP A N 1
ATOM 2326 C CA . TRP A 1 304 ? -1.856 -7.977 -2.479 1 97.94 304 TRP A CA 1
ATOM 2327 C C . TRP A 1 304 ? -2.125 -9.406 -2.018 1 97.94 304 TRP A C 1
ATOM 2329 O O . TRP A 1 304 ? -1.369 -9.961 -1.216 1 97.94 304 TRP A O 1
ATOM 2339 N N . THR A 1 305 ? -3.25 -9.945 -2.492 1 97.5 305 THR A N 1
ATOM 2340 C CA . THR A 1 305 ? -3.658 -11.305 -2.133 1 97.5 305 THR A CA 1
ATOM 2341 C C . THR A 1 305 ? -3.871 -12.156 -3.383 1 97.5 305 THR A C 1
ATOM 2343 O O . THR A 1 305 ? -4.148 -11.625 -4.461 1 97.5 305 THR A O 1
ATOM 2346 N N . GLY A 1 306 ? -3.652 -13.438 -3.277 1 97.19 306 GLY A N 1
ATOM 2347 C CA . GLY A 1 306 ? -4.055 -14.461 -4.227 1 97.19 306 GLY A CA 1
ATOM 2348 C C . GLY A 1 306 ? -4.73 -15.656 -3.568 1 97.19 306 GLY A C 1
ATOM 2349 O O . GLY A 1 306 ? -4.422 -15.992 -2.424 1 97.19 306 GLY A O 1
ATOM 2350 N N . ILE A 1 307 ? -5.625 -16.234 -4.305 1 97.81 307 ILE A N 1
ATOM 2351 C CA . ILE A 1 307 ? -6.336 -17.406 -3.803 1 97.81 307 ILE A CA 1
ATOM 2352 C C . ILE A 1 307 ? -5.918 -18.641 -4.602 1 97.81 307 ILE A C 1
ATOM 2354 O O . ILE A 1 307 ? -6.191 -18.734 -5.801 1 97.81 307 ILE A O 1
ATOM 2358 N N . ARG A 1 308 ? -5.293 -19.594 -3.967 1 97.69 308 ARG A N 1
ATOM 2359 C CA . ARG A 1 308 ? -4.762 -20.797 -4.609 1 97.69 308 ARG A CA 1
ATOM 2360 C C . ARG A 1 308 ? -5.727 -21.969 -4.469 1 97.69 308 ARG A C 1
ATOM 2362 O O . ARG A 1 308 ? -6.41 -22.094 -3.451 1 97.69 308 ARG A O 1
ATOM 2369 N N . PRO A 1 309 ? -5.766 -22.781 -5.496 1 97.88 309 PRO A N 1
ATOM 2370 C CA . PRO A 1 309 ? -6.598 -23.984 -5.418 1 97.88 309 PRO A CA 1
ATOM 2371 C C . PRO A 1 309 ? -5.859 -25.172 -4.82 1 97.88 309 PRO A C 1
ATOM 2373 O O . PRO A 1 309 ? -5.066 -25.828 -5.512 1 97.88 309 PRO A O 1
ATOM 2376 N N . GLN A 1 310 ? -6.117 -25.469 -3.57 1 96.5 310 GLN A N 1
ATOM 2377 C CA . GLN A 1 310 ? -5.523 -26.641 -2.938 1 96.5 310 GLN A CA 1
ATOM 2378 C C . GLN A 1 310 ? -6.508 -27.812 -2.898 1 96.5 310 GLN A C 1
ATOM 2380 O O . GLN A 1 310 ? -7.723 -27.594 -2.963 1 96.5 310 GLN A O 1
ATOM 2385 N N . THR A 1 311 ? -5.969 -29.047 -2.977 1 94.25 311 THR A N 1
ATOM 2386 C CA . THR A 1 311 ? -6.781 -30.25 -2.83 1 94.25 311 THR A CA 1
ATOM 2387 C C . THR A 1 311 ? -6.379 -31.031 -1.576 1 94.25 311 THR A C 1
ATOM 2389 O O . THR A 1 311 ? -5.312 -30.781 -1.004 1 94.25 311 THR A O 1
ATOM 2392 N N . ASN A 1 312 ? -7.176 -31.953 -1.145 1 89.69 312 ASN A N 1
ATOM 2393 C CA . ASN A 1 312 ? -6.934 -32.688 0.09 1 89.69 312 ASN A CA 1
ATOM 2394 C C . ASN A 1 31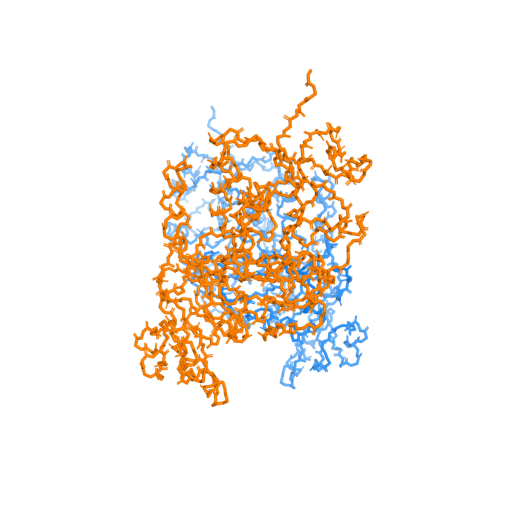2 ? -5.688 -33.562 -0.015 1 89.69 312 ASN A C 1
ATOM 2396 O O . ASN A 1 312 ? -4.969 -33.75 0.971 1 89.69 312 ASN A O 1
ATOM 2400 N N . ASP A 1 313 ? -5.414 -34.031 -1.214 1 87.75 313 ASP A N 1
ATOM 2401 C CA . ASP A 1 313 ? -4.285 -34.938 -1.362 1 87.75 313 ASP A CA 1
ATOM 2402 C C . ASP A 1 313 ? -3.059 -34.188 -1.904 1 87.75 313 ASP A C 1
ATOM 2404 O O . ASP A 1 313 ? -2 -34.812 -2.088 1 87.75 313 ASP A O 1
ATOM 2408 N N . GLY A 1 314 ? -3.209 -32.969 -2.258 1 89.5 314 GLY A N 1
ATOM 2409 C CA . GLY A 1 314 ? -2.074 -32.125 -2.613 1 89.5 314 GLY A CA 1
ATOM 2410 C C . GLY A 1 314 ? -1.713 -32.219 -4.086 1 89.5 314 GLY A C 1
ATOM 2411 O O . GLY A 1 314 ? -0.735 -31.609 -4.523 1 89.5 314 GLY A O 1
ATOM 2412 N N . PHE A 1 315 ? -2.506 -32.906 -4.906 1 91.25 315 PHE A N 1
ATOM 2413 C CA . PHE A 1 315 ? -2.23 -33.094 -6.328 1 91.25 315 PHE A CA 1
ATOM 2414 C C . PHE A 1 315 ? -3.242 -32.312 -7.168 1 91.25 315 PHE A C 1
ATOM 2416 O O . PHE A 1 315 ? -4.406 -32.188 -6.785 1 91.25 315 PHE A O 1
ATOM 2423 N N . PRO A 1 316 ? -2.752 -31.812 -8.305 1 95.31 316 PRO A N 1
ATOM 2424 C CA . PRO A 1 316 ? -3.754 -31.328 -9.258 1 95.31 316 PRO A CA 1
ATOM 2425 C C . PRO A 1 316 ? -4.566 -32.469 -9.883 1 95.31 316 PRO A C 1
ATOM 2427 O O . PRO A 1 316 ? -4.137 -33.625 -9.852 1 95.31 316 PRO A O 1
ATOM 2430 N N . TYR A 1 317 ? -5.727 -32.125 -10.328 1 94.56 317 TYR A N 1
ATOM 2431 C CA . TYR A 1 317 ? -6.555 -33.062 -11.086 1 94.56 317 TYR A CA 1
ATOM 2432 C C . TYR A 1 317 ? -6.652 -32.656 -12.547 1 94.56 317 TYR A C 1
ATOM 2434 O O . TYR A 1 317 ? -7.016 -31.5 -12.852 1 94.56 317 TYR A O 1
ATOM 2442 N N . LEU A 1 318 ? -6.316 -33.594 -13.398 1 96.62 318 LEU A N 1
ATOM 2443 C CA . LEU A 1 318 ? -6.281 -33.375 -14.844 1 96.62 318 LEU A CA 1
ATOM 2444 C C . LEU A 1 318 ? -6.941 -34.531 -15.57 1 96.62 318 LEU A C 1
ATOM 2446 O O . LEU A 1 318 ? -6.395 -35.656 -15.617 1 96.62 318 LEU A O 1
ATOM 2450 N N . GLY A 1 319 ? -8.094 -34.281 -16.125 1 94.75 319 GLY A N 1
ATOM 2451 C CA . GLY A 1 319 ? -8.656 -35.375 -16.891 1 94.75 319 GLY A CA 1
ATOM 2452 C C . GLY A 1 319 ? -10.148 -35.25 -17.125 1 94.75 319 GLY A C 1
ATOM 2453 O O . GLY A 1 319 ? -10.742 -34.219 -16.797 1 94.75 319 GLY A O 1
ATOM 2454 N N . GLU A 1 320 ? -10.68 -36.281 -17.75 1 95.19 320 GLU A N 1
ATOM 2455 C CA . GLU A 1 320 ? -12.094 -36.344 -18.109 1 95.19 320 GLU A CA 1
ATOM 2456 C C . GLU A 1 320 ? -12.945 -36.781 -16.922 1 95.19 320 GLU A C 1
ATOM 2458 O O . GLU A 1 320 ? -12.523 -37.656 -16.141 1 95.19 320 GLU A O 1
ATOM 2463 N N . HIS A 1 321 ? -14.094 -36.094 -16.875 1 94.06 321 HIS A N 1
ATOM 2464 C CA . HIS A 1 321 ? -15.07 -36.594 -15.906 1 94.06 321 HIS A CA 1
ATOM 2465 C C . HIS A 1 321 ? -15.383 -38.062 -16.125 1 94.06 321 HIS A C 1
ATOM 2467 O O . HIS A 1 321 ? -15.531 -38.5 -17.25 1 94.06 321 HIS A O 1
ATOM 2473 N N . PRO A 1 322 ? -15.469 -38.844 -15.078 1 90.56 322 PRO A N 1
ATOM 2474 C CA . PRO A 1 322 ? -15.641 -40.281 -15.234 1 90.56 322 PRO A CA 1
ATOM 2475 C C . PRO A 1 322 ? -17 -40.656 -15.812 1 90.56 322 PRO A C 1
ATOM 2477 O O . PRO A 1 322 ? -17.141 -41.688 -16.484 1 90.56 322 PRO A O 1
ATOM 2480 N N . GLU A 1 323 ? -18 -39.781 -15.641 1 91.81 323 GLU A N 1
ATOM 2481 C CA . GLU A 1 323 ? -19.359 -40.188 -15.992 1 91.81 323 GLU A CA 1
ATOM 2482 C C . GLU A 1 323 ? -19.922 -39.281 -17.094 1 91.81 323 GLU A C 1
ATOM 2484 O O . GLU A 1 323 ? -20.969 -39.594 -17.688 1 91.81 323 GLU A O 1
ATOM 2489 N N . ILE A 1 324 ? -19.359 -38.188 -17.266 1 95.19 324 ILE A N 1
ATOM 2490 C CA . ILE A 1 324 ? -19.859 -37.25 -18.266 1 95.19 324 ILE A CA 1
ATOM 2491 C C . ILE A 1 324 ? -18.828 -37.125 -19.391 1 95.19 324 ILE A C 1
ATOM 2493 O O . ILE A 1 324 ? -17.781 -36.5 -19.219 1 95.19 324 ILE A O 1
ATOM 2497 N N . SER A 1 325 ? -19.203 -37.688 -20.547 1 96.44 325 SER A N 1
ATOM 2498 C CA . SER A 1 325 ? -18.281 -37.656 -21.688 1 96.44 325 SER A CA 1
ATOM 2499 C C . SER A 1 325 ? -18.109 -36.219 -22.219 1 96.44 325 SER A C 1
ATOM 2501 O O . SER A 1 325 ? -19.062 -35.469 -22.312 1 96.44 325 SER A O 1
ATOM 2503 N N . GLY A 1 326 ? -16.844 -35.844 -22.422 1 97.44 326 GLY A N 1
ATOM 2504 C CA . GLY A 1 326 ? -16.562 -34.531 -23.016 1 97.44 326 GLY A CA 1
ATOM 2505 C C . GLY A 1 326 ? -16.328 -33.438 -21.984 1 97.44 326 GLY A C 1
ATOM 2506 O O . GLY A 1 326 ? -15.977 -32.312 -22.344 1 97.44 326 GLY A O 1
ATOM 2507 N N . LEU A 1 327 ? -16.562 -33.781 -20.75 1 97.31 327 LEU A N 1
ATOM 2508 C CA . LEU A 1 327 ? -16.328 -32.812 -19.672 1 97.31 327 LEU A CA 1
ATOM 2509 C C . LEU A 1 327 ? -14.992 -33.094 -18.984 1 97.31 327 LEU A C 1
ATOM 2511 O O . LEU A 1 327 ? -14.758 -34.219 -18.5 1 97.31 327 LEU A O 1
ATOM 2515 N N . TYR A 1 328 ? -14.117 -32.125 -18.969 1 97.38 328 TYR A N 1
ATOM 2516 C CA . TYR A 1 328 ? -12.773 -32.281 -18.422 1 97.38 328 TYR A CA 1
ATOM 2517 C C . TYR A 1 328 ? -12.531 -31.281 -17.297 1 97.38 328 TYR A C 1
ATOM 2519 O O . TYR A 1 328 ? -13.195 -30.25 -17.219 1 97.38 328 TYR A O 1
ATOM 2527 N N . VAL A 1 329 ? -11.586 -31.656 -16.406 1 97 329 VAL A N 1
ATOM 2528 C CA . VAL A 1 329 ? -11.211 -30.812 -15.273 1 97 329 VAL A CA 1
ATOM 2529 C C . VAL A 1 329 ? -9.695 -30.625 -15.25 1 97 329 VAL A C 1
ATOM 2531 O O . VAL A 1 329 ? -8.938 -31.562 -15.484 1 97 329 VAL A O 1
ATOM 2534 N N . ALA A 1 330 ? -9.227 -29.406 -15.055 1 97.75 330 ALA A N 1
ATOM 2535 C CA . ALA A 1 330 ? -7.844 -29.031 -14.805 1 97.75 330 ALA A CA 1
ATOM 2536 C C . ALA A 1 330 ? -7.75 -28.016 -13.672 1 97.75 330 ALA A C 1
ATOM 2538 O O . ALA A 1 330 ? -7.82 -26.797 -13.906 1 97.75 330 ALA A O 1
ATOM 2539 N N . THR A 1 331 ? -7.598 -28.469 -12.445 1 96.75 331 THR A N 1
ATOM 2540 C CA . THR A 1 331 ? -7.57 -27.609 -11.273 1 96.75 331 THR A CA 1
ATOM 2541 C C . THR A 1 331 ? -6.777 -28.25 -10.141 1 96.75 331 THR A C 1
ATOM 2543 O O . THR A 1 331 ? -6.211 -29.328 -10.312 1 96.75 331 THR A O 1
ATOM 2546 N N . GLY A 1 332 ? -6.594 -27.484 -9.047 1 96.81 332 GLY A N 1
ATOM 2547 C CA . GLY A 1 332 ? -5.938 -28.031 -7.871 1 96.81 332 GLY A CA 1
ATOM 2548 C C . GLY A 1 332 ? -4.43 -27.891 -7.902 1 96.81 332 GLY A C 1
ATOM 2549 O O . GLY A 1 332 ? -3.713 -28.625 -7.223 1 96.81 332 GLY A O 1
ATOM 2550 N N . HIS A 1 333 ? -3.918 -26.953 -8.555 1 97.12 333 HIS A N 1
ATOM 2551 C CA . HIS A 1 333 ? -2.482 -26.797 -8.766 1 97.12 333 HIS A CA 1
ATOM 2552 C C . HIS A 1 333 ? -1.813 -26.172 -7.551 1 97.12 333 HIS A C 1
ATOM 2554 O O . HIS A 1 333 ? -0.585 -26.094 -7.48 1 97.12 333 HIS A O 1
ATOM 2560 N N . TYR A 1 334 ? -2.59 -25.672 -6.605 1 95.69 334 TYR A N 1
ATOM 2561 C CA . TYR A 1 334 ? -2.088 -25.031 -5.391 1 95.69 334 TYR A CA 1
ATOM 2562 C C . TYR A 1 334 ? -1.039 -23.969 -5.723 1 95.69 334 TYR A C 1
ATOM 2564 O O . TYR A 1 334 ? -1.311 -23.031 -6.469 1 95.69 334 TYR A O 1
ATOM 2572 N N . ARG A 1 335 ? 0.157 -24.094 -5.223 1 93.94 335 ARG A N 1
ATOM 2573 C CA . ARG A 1 335 ? 1.167 -23.062 -5.387 1 93.94 335 ARG A CA 1
ATOM 2574 C C . ARG A 1 335 ? 1.974 -23.281 -6.664 1 93.94 335 ARG A C 1
ATOM 2576 O O . ARG A 1 335 ? 2.877 -22.5 -6.977 1 93.94 335 ARG A O 1
ATOM 2583 N N . ASN A 1 336 ? 1.577 -24.25 -7.477 1 95.88 336 ASN A N 1
ATOM 2584 C CA . ASN A 1 336 ? 2.418 -24.641 -8.609 1 95.88 336 ASN A CA 1
ATOM 2585 C C . ASN A 1 336 ? 1.744 -24.328 -9.938 1 95.88 336 ASN A C 1
ATOM 2587 O O . ASN A 1 336 ? 2.137 -24.859 -10.977 1 95.88 336 ASN A O 1
ATOM 2591 N N . GLY A 1 337 ? 0.761 -23.484 -9.922 1 97.19 337 GLY A N 1
ATOM 2592 C CA . GLY A 1 337 ? 0.018 -23.172 -11.133 1 97.19 337 GLY A CA 1
ATOM 2593 C C . GLY A 1 337 ? 0.883 -22.594 -12.234 1 97.19 337 GLY A C 1
ATOM 2594 O O . GLY A 1 337 ? 0.748 -22.953 -13.398 1 97.19 337 GLY A O 1
ATOM 2595 N N . ILE A 1 338 ? 1.761 -21.688 -11.875 1 98.25 338 ILE A N 1
ATOM 2596 C CA . ILE A 1 338 ? 2.65 -21.078 -12.852 1 98.25 338 ILE A CA 1
ATOM 2597 C C . ILE A 1 338 ? 3.611 -22.125 -13.406 1 98.25 338 ILE A C 1
ATOM 2599 O O . ILE A 1 338 ? 3.699 -22.312 -14.625 1 98.25 338 ILE A O 1
ATOM 2603 N N . LEU A 1 339 ? 4.227 -22.859 -12.555 1 98 339 LEU A N 1
ATOM 2604 C CA . LEU A 1 339 ? 5.211 -23.859 -12.93 1 98 339 LEU A CA 1
ATOM 2605 C C . LEU A 1 339 ? 4.582 -24.938 -13.805 1 98 339 LEU A C 1
ATOM 2607 O O . LEU A 1 339 ? 5.176 -25.359 -14.805 1 98 339 LEU A O 1
ATOM 2611 N N . LEU A 1 340 ? 3.383 -25.359 -13.5 1 97.94 340 LEU A N 1
ATOM 2612 C CA . LEU A 1 340 ? 2.791 -26.516 -14.148 1 97.94 340 LEU A CA 1
ATOM 2613 C C . LEU A 1 340 ? 1.946 -26.094 -15.344 1 97.94 340 LEU A C 1
ATOM 2615 O O . LEU A 1 340 ? 1.383 -26.953 -16.047 1 97.94 340 LEU A O 1
ATOM 2619 N N . SER A 1 341 ? 1.891 -24.844 -15.672 1 98.56 341 SER A N 1
ATOM 2620 C CA . SER A 1 341 ? 0.952 -24.344 -16.672 1 98.56 341 SER A CA 1
ATOM 2621 C C . SER A 1 341 ? 1.231 -24.953 -18.047 1 98.56 341 SER A C 1
ATOM 2623 O O . SER A 1 341 ? 0.335 -25.531 -18.672 1 98.56 341 SER A O 1
ATOM 2625 N N . PRO A 1 342 ? 2.459 -24.969 -18.547 1 98.56 342 PRO A N 1
ATOM 2626 C CA . PRO A 1 342 ? 2.623 -25.469 -19.906 1 98.56 342 PRO A CA 1
ATOM 2627 C C . PRO A 1 342 ? 2.32 -26.953 -20.031 1 98.56 342 PRO A C 1
ATOM 2629 O O . PRO A 1 342 ? 1.669 -27.391 -20.984 1 98.56 342 PRO A O 1
ATOM 2632 N N . ILE A 1 343 ? 2.74 -27.75 -19.047 1 98.25 343 ILE A N 1
ATOM 2633 C CA . ILE A 1 343 ? 2.559 -29.188 -19.141 1 98.25 343 ILE A CA 1
ATOM 2634 C C . ILE A 1 343 ? 1.081 -29.531 -18.969 1 98.25 343 ILE A C 1
ATOM 2636 O O . ILE A 1 343 ? 0.586 -30.5 -19.562 1 98.25 343 ILE A O 1
ATOM 2640 N N . THR A 1 344 ? 0.421 -28.781 -18.141 1 98.38 344 THR A N 1
ATOM 2641 C CA . THR A 1 344 ? -1.011 -29 -17.953 1 98.38 344 THR A CA 1
ATOM 2642 C C . THR A 1 344 ? -1.763 -28.812 -19.266 1 98.38 344 THR A C 1
ATOM 2644 O O . THR A 1 344 ? -2.625 -29.625 -19.609 1 98.38 344 THR A O 1
ATOM 2647 N N . GLY A 1 345 ? -1.448 -27.75 -19.984 1 98.62 345 GLY A N 1
ATOM 2648 C CA . GLY A 1 345 ? -2.062 -27.531 -21.281 1 98.62 345 GLY A CA 1
ATOM 2649 C C . GLY A 1 345 ? -1.871 -28.703 -22.234 1 98.62 345 GLY A C 1
ATOM 2650 O O . GLY A 1 345 ? -2.822 -29.156 -22.875 1 98.62 345 GLY A O 1
ATOM 2651 N N . GLU A 1 346 ? -0.716 -29.234 -22.266 1 97.94 346 GLU A N 1
ATOM 2652 C CA . GLU A 1 346 ? -0.397 -30.344 -23.156 1 97.94 346 GLU A CA 1
ATOM 2653 C C . GLU A 1 346 ? -1.14 -31.609 -22.75 1 97.94 346 GLU A C 1
ATOM 2655 O O . GLU A 1 346 ? -1.653 -32.344 -23.609 1 97.94 346 GLU A O 1
ATOM 2660 N N . ILE A 1 347 ? -1.148 -31.844 -21.469 1 97.75 347 ILE A N 1
ATOM 2661 C CA . ILE A 1 347 ? -1.78 -33.062 -20.969 1 97.75 347 ILE A CA 1
ATOM 2662 C C . ILE A 1 347 ? -3.27 -33.031 -21.297 1 97.75 347 ILE A C 1
ATOM 2664 O O . ILE A 1 347 ? -3.807 -34.031 -21.812 1 97.75 347 ILE A O 1
ATOM 2668 N N . ILE A 1 348 ? -3.951 -31.953 -21.016 1 98.25 348 ILE A N 1
ATOM 2669 C CA . ILE A 1 348 ? -5.383 -31.859 -21.281 1 98.25 348 ILE A CA 1
ATOM 2670 C C . ILE A 1 348 ? -5.645 -32 -22.781 1 98.25 348 ILE A C 1
ATOM 2672 O O . ILE A 1 348 ? -6.574 -32.688 -23.188 1 98.25 348 ILE A O 1
ATOM 2676 N N . ALA A 1 349 ? -4.836 -31.359 -23.594 1 98.25 349 ALA A N 1
ATOM 2677 C CA . ALA A 1 349 ? -4.98 -31.484 -25.047 1 98.25 349 ALA A CA 1
ATOM 2678 C C . ALA A 1 349 ? -4.797 -32.938 -25.5 1 98.25 349 ALA A C 1
ATOM 2680 O O . ALA A 1 349 ? -5.547 -33.406 -26.344 1 98.25 349 ALA A O 1
ATOM 2681 N N . ASP A 1 350 ? -3.773 -33.562 -24.953 1 97.56 350 ASP A N 1
ATOM 2682 C CA . ASP A 1 350 ? -3.537 -34.969 -25.266 1 97.56 350 ASP A CA 1
ATOM 2683 C C . ASP A 1 350 ? -4.754 -35.844 -24.922 1 97.56 350 ASP A C 1
ATOM 2685 O O . ASP A 1 350 ? -5.164 -36.688 -25.719 1 97.56 350 ASP A O 1
ATOM 2689 N N . ILE A 1 351 ? -5.305 -35.594 -23.797 1 96.5 351 ILE A N 1
ATOM 2690 C CA . ILE A 1 351 ? -6.457 -36.344 -23.344 1 96.5 351 ILE A CA 1
ATOM 2691 C C . ILE A 1 351 ? -7.633 -36.125 -24.297 1 96.5 351 ILE A C 1
ATOM 2693 O O . ILE A 1 351 ? -8.289 -37.094 -24.719 1 96.5 351 ILE A O 1
ATOM 2697 N N . ILE A 1 352 ? -7.883 -34.906 -24.625 1 97.25 352 ILE A N 1
ATOM 2698 C CA . ILE A 1 352 ? -9.008 -34.562 -25.5 1 97.25 352 ILE A CA 1
ATOM 2699 C C . ILE A 1 352 ? -8.828 -35.219 -26.859 1 97.25 352 ILE A C 1
ATOM 2701 O O . ILE A 1 352 ? -9.797 -35.688 -27.469 1 97.25 352 ILE A O 1
ATOM 2705 N N . GLU A 1 353 ? -7.629 -35.375 -27.328 1 96.25 353 GLU A N 1
ATOM 2706 C CA . GLU A 1 353 ? -7.352 -35.938 -28.641 1 96.25 353 GLU A CA 1
ATOM 2707 C C . GLU A 1 353 ? -7.238 -37.438 -28.578 1 96.25 353 GLU A C 1
ATOM 2709 O O . GLU A 1 353 ? -7.09 -38.125 -29.609 1 96.25 353 GLU A O 1
ATOM 2714 N N . GLY A 1 354 ? -7.199 -37.969 -27.406 1 93.25 354 GLY A N 1
ATOM 2715 C CA . GLY A 1 354 ? -7.133 -39.406 -27.234 1 93.25 354 GLY A CA 1
ATOM 2716 C C . GLY A 1 354 ? -5.719 -39.969 -27.328 1 93.25 354 GLY A C 1
ATOM 2717 O O . GLY A 1 354 ? -5.523 -41.125 -27.656 1 93.25 354 GLY A O 1
ATOM 2718 N N . ASN A 1 355 ? -4.773 -39.156 -27.047 1 93.25 355 ASN A N 1
ATOM 2719 C CA . ASN A 1 355 ? -3.381 -39.594 -27.062 1 93.25 355 ASN A CA 1
ATOM 2720 C C . ASN A 1 355 ? -2.998 -40.25 -25.734 1 93.25 355 ASN A C 1
ATOM 2722 O O . ASN A 1 355 ? -3.539 -39.906 -24.688 1 93.25 355 ASN A O 1
ATOM 2726 N N . PRO A 1 356 ? -2.127 -41.188 -25.766 1 87.44 356 PRO A N 1
ATOM 2727 C CA . PRO A 1 356 ? -1.678 -41.844 -24.531 1 87.44 356 PRO A CA 1
ATOM 2728 C C . PRO A 1 356 ? -0.955 -40.875 -23.594 1 87.44 356 PRO A C 1
ATOM 2730 O O . PRO A 1 356 ? -0.228 -40 -24.062 1 87.44 356 PRO A O 1
ATOM 2733 N N . LEU A 1 357 ? -1.188 -41.094 -22.328 1 87.56 357 LEU A N 1
ATOM 2734 C CA . LEU A 1 357 ? -0.535 -40.281 -21.312 1 87.56 357 LEU A CA 1
ATOM 2735 C C . LEU A 1 357 ? 0.661 -41 -20.703 1 87.56 357 LEU A C 1
ATOM 2737 O O . LEU A 1 357 ? 0.666 -42.219 -20.625 1 87.56 357 LEU A O 1
ATOM 2741 N N . SER A 1 358 ? 1.629 -40.188 -20.328 1 84.31 358 SER A N 1
ATOM 2742 C CA . SER A 1 358 ? 2.713 -40.781 -19.547 1 84.31 358 SER A CA 1
ATOM 2743 C C . SER A 1 358 ? 2.209 -41.281 -18.203 1 84.31 358 SER A C 1
ATOM 2745 O O . SER A 1 358 ? 1.127 -40.875 -17.75 1 84.31 358 SER A O 1
ATOM 2747 N N . GLU A 1 359 ? 2.977 -42.125 -17.609 1 80.19 359 GLU A N 1
ATOM 2748 C CA . GLU A 1 359 ? 2.623 -42.656 -16.297 1 80.19 359 GLU A CA 1
ATOM 2749 C C . GLU A 1 359 ? 2.477 -41.562 -15.273 1 80.19 359 GLU A C 1
ATOM 2751 O O . GLU A 1 359 ? 1.532 -41.562 -14.484 1 80.19 359 GLU A O 1
ATOM 2756 N N . SER A 1 360 ? 3.357 -40.625 -15.336 1 82.25 360 SER A N 1
ATOM 2757 C CA . SER A 1 360 ? 3.322 -39.531 -14.383 1 82.25 360 SER A CA 1
ATOM 2758 C C . SER A 1 360 ? 2.064 -38.688 -14.562 1 82.25 360 SER A C 1
ATOM 2760 O O . SER A 1 360 ? 1.462 -38.25 -13.578 1 82.25 360 SER A O 1
ATOM 2762 N N . ALA A 1 361 ? 1.693 -38.531 -15.781 1 87.25 361 ALA A N 1
ATOM 2763 C CA . ALA A 1 361 ? 0.511 -37.719 -16.047 1 87.25 361 ALA A CA 1
ATOM 2764 C C . ALA A 1 361 ? -0.764 -38.438 -15.641 1 87.25 361 ALA A C 1
ATOM 2766 O O . ALA A 1 361 ? -1.733 -37.812 -15.211 1 87.25 361 ALA A O 1
ATOM 2767 N N . SER A 1 362 ? -0.741 -39.75 -15.711 1 87.81 362 SER A N 1
ATOM 2768 C CA . SER A 1 362 ? -1.92 -40.562 -15.398 1 87.81 362 SER A CA 1
ATOM 2769 C C . SER A 1 362 ? -2.262 -40.469 -13.914 1 87.81 362 SER A C 1
ATOM 2771 O O . SER A 1 362 ? -3.408 -40.719 -13.523 1 87.81 362 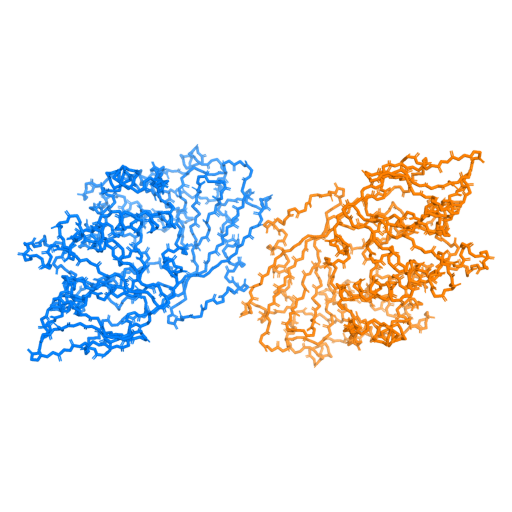SER A O 1
ATOM 2773 N N . ALA A 1 363 ? -1.252 -40.125 -13.117 1 89.06 363 ALA A N 1
ATOM 2774 C CA . ALA A 1 363 ? -1.43 -40.062 -11.672 1 89.06 363 ALA A CA 1
ATOM 2775 C C . ALA A 1 363 ? -2.383 -38.938 -11.289 1 89.06 363 ALA A C 1
ATOM 2777 O O . ALA A 1 363 ? -2.885 -38.906 -10.164 1 89.06 363 ALA A O 1
ATOM 2778 N N . PHE A 1 364 ? -2.711 -38.094 -12.203 1 93.06 364 PHE A N 1
ATOM 2779 C CA . PHE A 1 364 ? -3.496 -36.906 -11.891 1 93.06 364 PHE A CA 1
ATOM 2780 C C . PHE A 1 364 ? -4.914 -37.031 -12.438 1 93.06 364 PHE A C 1
ATOM 2782 O O . PHE A 1 364 ? -5.711 -36.094 -12.328 1 93.06 364 PHE A O 1
ATOM 2789 N N . SER A 1 365 ? -5.242 -38.156 -13.008 1 90.38 365 SER A N 1
ATOM 2790 C CA . SER A 1 365 ? -6.555 -38.438 -13.586 1 90.38 365 SER A CA 1
ATOM 2791 C C . SER A 1 365 ? -7.648 -38.375 -12.523 1 90.38 365 SER A C 1
ATOM 2793 O O . SER A 1 365 ? -7.367 -38.531 -11.336 1 90.38 365 SER A O 1
ATOM 2795 N N . LEU A 1 366 ? -8.844 -38.094 -13 1 87.25 366 LEU A N 1
ATOM 2796 C CA . LEU A 1 366 ? -10 -38.062 -12.102 1 87.25 366 LEU A CA 1
ATOM 2797 C C . LEU A 1 366 ? -10.461 -39.5 -11.797 1 87.25 366 LEU A C 1
ATOM 2799 O O . LEU A 1 366 ? -11.211 -39.719 -10.836 1 87.25 366 LEU A O 1
ATOM 2803 N N . LYS A 1 367 ? -10.047 -40.312 -12.844 1 71.31 367 LYS A N 1
ATOM 2804 C CA . LYS A 1 367 ? -10.461 -41.719 -12.711 1 71.31 367 LYS A CA 1
ATOM 2805 C C . LYS A 1 367 ? -9.68 -42.406 -11.594 1 71.31 367 LYS A C 1
ATOM 2807 O O . LYS A 1 367 ? -8.461 -42.25 -11.5 1 71.31 367 LYS A O 1
ATOM 2812 N N . GLY A 1 368 ? -10.25 -43.031 -10.672 1 57.16 368 GLY A N 1
ATOM 2813 C CA . GLY A 1 368 ? -9.57 -43.719 -9.586 1 57.16 368 GLY A CA 1
ATOM 2814 C C . GLY A 1 368 ? -9.18 -42.781 -8.445 1 57.16 368 GLY A C 1
ATOM 2815 O O . GLY A 1 368 ? -8.07 -42.875 -7.922 1 57.16 368 GLY A O 1
ATOM 2816 N N . SER A 1 369 ? -9.781 -41.688 -8.438 1 50.44 369 SER A N 1
ATOM 2817 C CA . SER A 1 369 ? -9.398 -40.625 -7.516 1 50.44 369 SER A CA 1
ATOM 2818 C C . SER A 1 369 ? -8.578 -41.188 -6.352 1 50.44 369 SER A C 1
ATOM 2820 O O . SER A 1 369 ? -8.945 -42.188 -5.738 1 50.44 369 SER A O 1
ATOM 2822 N N . ARG A 1 370 ? -7.301 -41.156 -6.648 1 51.38 370 ARG A N 1
ATOM 2823 C CA . ARG A 1 370 ? -6.195 -41.438 -5.738 1 51.38 370 ARG A CA 1
ATOM 2824 C C . ARG A 1 370 ? -6.527 -41 -4.32 1 51.38 370 ARG A C 1
ATOM 2826 O O . ARG A 1 370 ? -6.027 -39.969 -3.857 1 51.38 370 ARG A O 1
ATOM 2833 N N . ARG A 1 371 ? -7.57 -40.938 -4.031 1 44.5 371 ARG A N 1
ATOM 2834 C CA . ARG A 1 371 ? -8.039 -40.75 -2.662 1 44.5 371 ARG A CA 1
ATOM 2835 C C . ARG A 1 371 ? -7.297 -41.656 -1.687 1 44.5 371 ARG A C 1
ATOM 2837 O O . ARG A 1 371 ? -7.227 -42.875 -1.893 1 44.5 371 ARG A O 1
ATOM 2844 N N . GLY A 1 372 ? -6.309 -41.031 -1.089 1 44.19 372 GLY A N 1
ATOM 2845 C CA . GLY A 1 372 ? -5.688 -41.594 0.106 1 44.19 372 GLY A CA 1
ATOM 2846 C C . GLY A 1 372 ? -4.277 -42.094 -0.132 1 44.19 372 GLY A C 1
ATOM 2847 O O . GLY A 1 372 ? -3.588 -42.5 0.81 1 44.19 372 GLY A O 1
ATOM 2848 N N . GLN A 1 373 ? -3.793 -42.188 -1.454 1 45.22 373 GLN A N 1
ATOM 2849 C CA . GLN A 1 373 ? -2.527 -42.906 -1.57 1 45.22 373 GLN A CA 1
ATOM 2850 C C . GLN A 1 373 ? -1.344 -41.938 -1.527 1 45.22 373 GLN A C 1
ATOM 2852 O O . GLN A 1 373 ? -0.233 -42.344 -1.162 1 45.22 373 GLN A O 1
ATOM 2857 N N . TYR A 1 374 ? -1.497 -40.688 -1.952 1 44.69 374 TYR A N 1
ATOM 2858 C CA . TYR A 1 374 ? -0.322 -39.812 -1.945 1 44.69 374 TYR A CA 1
ATOM 2859 C C . TYR A 1 374 ? -0.54 -38.625 -1.043 1 44.69 374 TYR A C 1
ATOM 2861 O O . TYR A 1 374 ? -1.652 -38.094 -0.956 1 44.69 374 TYR A O 1
ATOM 2869 N N . GLU A 1 375 ? 0.104 -38.5 0.1 1 42.44 375 GLU A N 1
ATOM 2870 C CA . GLU A 1 375 ? 0.084 -37.312 0.939 1 42.44 375 GLU A CA 1
ATOM 2871 C C . GLU A 1 375 ? 1.221 -36.375 0.574 1 42.44 375 GLU A C 1
ATOM 2873 O O . GLU A 1 375 ? 2.383 -36.781 0.512 1 42.44 375 GLU A O 1
ATOM 2878 N N . VAL A 1 376 ? 0.848 -35.281 -0.211 1 43.72 376 VAL A N 1
ATOM 2879 C CA . VAL A 1 376 ? 1.889 -34.281 -0.443 1 43.72 376 VAL A CA 1
ATOM 2880 C C . VAL A 1 376 ? 2.006 -33.375 0.771 1 43.72 376 VAL A C 1
ATOM 2882 O O . VAL A 1 376 ? 1.002 -32.844 1.256 1 43.72 376 VAL A O 1
ATOM 2885 N N . THR A 1 377 ? 3.064 -33.406 1.571 1 46.81 377 THR A N 1
ATOM 2886 C CA . THR A 1 377 ? 3.305 -32.531 2.701 1 46.81 377 THR A CA 1
ATOM 2887 C C . THR A 1 377 ? 3.896 -31.203 2.229 1 46.81 377 THR A C 1
ATOM 2889 O O . THR A 1 377 ? 4.945 -31.172 1.583 1 46.81 377 THR A O 1
ATOM 2892 N N . TYR A 1 378 ? 3.041 -30.297 2.119 1 41.16 378 TYR A N 1
ATOM 2893 C CA . TYR A 1 378 ? 3.59 -28.969 1.895 1 41.16 378 TYR A CA 1
ATOM 2894 C C . TYR A 1 378 ? 4.031 -28.328 3.207 1 41.16 378 TYR A C 1
ATOM 2896 O O . TYR A 1 378 ? 3.316 -28.391 4.207 1 41.16 378 TYR A O 1
ATOM 2904 N N . LYS A 1 379 ? 5.227 -28.203 3.502 1 43.94 379 LYS A N 1
ATOM 2905 C CA . LYS A 1 379 ? 5.695 -27.484 4.684 1 43.94 379 LYS A CA 1
ATOM 2906 C C . LYS A 1 379 ? 5.574 -25.969 4.492 1 43.94 379 LYS A C 1
ATOM 2908 O O . LYS A 1 379 ? 6.148 -25.406 3.561 1 43.94 379 LYS A O 1
ATOM 2913 N N . ARG A 1 380 ? 4.215 -25.562 4.672 1 39.38 380 ARG A N 1
ATOM 2914 C CA . ARG A 1 380 ? 4.395 -24.125 4.777 1 39.38 380 ARG A CA 1
ATOM 2915 C C . ARG A 1 380 ? 4.68 -23.703 6.219 1 39.38 380 ARG A C 1
ATOM 2917 O O . ARG A 1 380 ? 4.148 -24.297 7.156 1 39.38 380 ARG A O 1
ATOM 2924 N N . MET B 1 1 ? -5.793 44.719 -19.016 1 39.88 1 MET B N 1
ATOM 2925 C CA . MET B 1 1 ? -5.777 45.25 -17.672 1 39.88 1 MET B CA 1
ATOM 2926 C C . MET B 1 1 ? -5.023 44.312 -16.719 1 39.88 1 MET B C 1
ATOM 2928 O O . MET B 1 1 ? -5.281 43.125 -16.688 1 39.88 1 MET B O 1
ATOM 2932 N N . LYS B 1 2 ? -3.826 44.625 -16.375 1 54.62 2 LYS B N 1
ATOM 2933 C CA . LYS B 1 2 ? -2.912 43.781 -15.617 1 54.62 2 LYS B CA 1
ATOM 2934 C C . LYS B 1 2 ? -3.586 43.219 -14.367 1 54.62 2 LYS B C 1
ATOM 2936 O O . LYS B 1 2 ? -4.215 43.969 -13.609 1 54.62 2 LYS B O 1
ATOM 2941 N N . ASN B 1 3 ? -4 41.969 -14.258 1 67.94 3 ASN B N 1
ATOM 2942 C CA . ASN B 1 3 ? -4.684 41.406 -13.109 1 67.94 3 A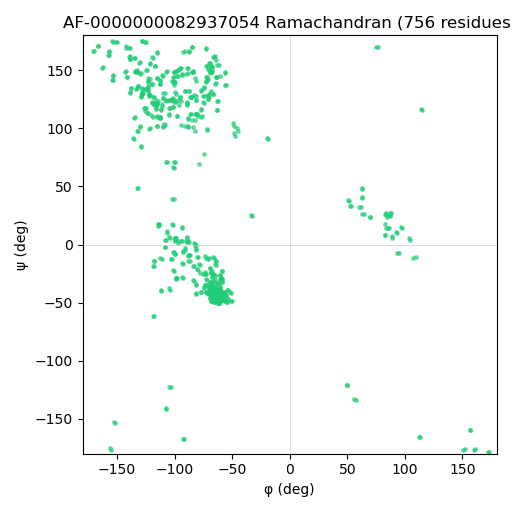SN B CA 1
ATOM 2943 C C . ASN B 1 3 ? -3.982 41.75 -11.805 1 67.94 3 ASN B C 1
ATOM 2945 O O . ASN B 1 3 ? -2.811 41.406 -11.617 1 67.94 3 ASN B O 1
ATOM 2949 N N . HIS B 1 4 ? -4.488 42.875 -11.109 1 91.25 4 HIS B N 1
ATOM 2950 C CA . HIS B 1 4 ? -3.936 43.344 -9.852 1 91.25 4 HIS B CA 1
ATOM 2951 C C . HIS B 1 4 ? -4.754 42.844 -8.664 1 91.25 4 HIS B C 1
ATOM 2953 O O . HIS B 1 4 ? -5.984 42.969 -8.664 1 91.25 4 HIS B O 1
ATOM 2959 N N . TYR B 1 5 ? -4.109 42.156 -7.781 1 97.31 5 TYR B N 1
ATOM 2960 C CA . TYR B 1 5 ? -4.73 41.625 -6.562 1 97.31 5 TYR B CA 1
ATOM 2961 C C . TYR B 1 5 ? -4.254 42.406 -5.34 1 97.31 5 TYR B C 1
ATOM 2963 O O . TYR B 1 5 ? -3.174 43 -5.355 1 97.31 5 TYR B O 1
ATOM 2971 N N . ASP B 1 6 ? -5.137 42.5 -4.375 1 98.12 6 ASP B N 1
ATOM 2972 C CA . ASP B 1 6 ? -4.641 43.031 -3.109 1 98.12 6 ASP B CA 1
ATOM 2973 C C . ASP B 1 6 ? -3.514 42.188 -2.551 1 98.12 6 ASP B C 1
ATOM 2975 O O . ASP B 1 6 ? -2.467 42.688 -2.152 1 98.12 6 ASP B O 1
ATOM 2979 N N . THR B 1 7 ? -3.746 40.875 -2.564 1 98.62 7 THR B N 1
ATOM 2980 C CA . THR B 1 7 ? -2.756 39.969 -1.993 1 98.62 7 THR B CA 1
ATOM 2981 C C . THR B 1 7 ? -2.574 38.719 -2.879 1 98.62 7 THR B C 1
ATOM 2983 O O . THR B 1 7 ? -3.553 38.156 -3.365 1 98.62 7 THR B O 1
ATOM 2986 N N . ILE B 1 8 ? -1.302 38.312 -3.125 1 98.75 8 ILE B N 1
ATOM 2987 C CA . ILE B 1 8 ? -0.937 37.062 -3.768 1 98.75 8 ILE B CA 1
ATOM 2988 C C . ILE B 1 8 ? -0.356 36.094 -2.73 1 98.75 8 ILE B C 1
ATOM 2990 O O . ILE B 1 8 ? 0.562 36.469 -1.988 1 98.75 8 ILE B O 1
ATOM 2994 N N . VAL B 1 9 ? -0.95 34.938 -2.635 1 98.81 9 VAL B N 1
ATOM 2995 C CA . VAL B 1 9 ? -0.464 33.906 -1.722 1 98.81 9 VAL B CA 1
ATOM 2996 C C . VAL B 1 9 ? 0.305 32.844 -2.504 1 98.81 9 VAL B C 1
ATOM 2998 O O . VAL B 1 9 ? -0.222 32.281 -3.455 1 98.81 9 VAL B O 1
ATOM 3001 N N . VAL B 1 10 ? 1.581 32.594 -2.104 1 98.31 10 VAL B N 1
ATOM 3002 C CA . VAL B 1 10 ? 2.439 31.609 -2.74 1 98.31 10 VAL B CA 1
ATOM 3003 C C . VAL B 1 10 ? 2.41 30.312 -1.938 1 98.31 10 VAL B C 1
ATOM 3005 O O . VAL B 1 10 ? 3.047 30.203 -0.885 1 98.31 10 VAL B O 1
ATOM 3008 N N . GLY B 1 11 ? 1.8 29.297 -2.506 1 97.69 11 GLY B N 1
ATOM 3009 C CA . GLY B 1 11 ? 1.577 28.031 -1.829 1 97.69 11 GLY B CA 1
ATOM 3010 C C . GLY B 1 11 ? 0.11 27.719 -1.586 1 97.69 11 GLY B C 1
ATOM 3011 O O . GLY B 1 11 ? -0.565 28.453 -0.858 1 97.69 11 GLY B O 1
ATOM 3012 N N . GLY B 1 12 ? -0.322 26.688 -2.201 1 97.88 12 GLY B N 1
ATOM 3013 C CA . GLY B 1 12 ? -1.725 26.312 -2.102 1 97.88 12 GLY B CA 1
ATOM 3014 C C . GLY B 1 12 ? -1.975 25.188 -1.121 1 97.88 12 GLY B C 1
ATOM 3015 O O . GLY B 1 12 ? -2.762 24.281 -1.399 1 97.88 12 GLY B O 1
ATOM 3016 N N . GLY B 1 13 ? -1.306 25.172 -0.005 1 97.75 13 GLY B N 1
ATOM 3017 C CA . GLY B 1 13 ? -1.584 24.266 1.096 1 97.75 13 GLY B CA 1
ATOM 3018 C C . GLY B 1 13 ? -2.537 24.844 2.123 1 97.75 13 GLY B C 1
ATOM 3019 O O . GLY B 1 13 ? -3.176 25.859 1.875 1 97.75 13 GLY B O 1
ATOM 3020 N N . ILE B 1 14 ? -2.613 24.188 3.244 1 98.31 14 ILE B N 1
ATOM 3021 C CA . ILE B 1 14 ? -3.607 24.547 4.25 1 98.31 14 ILE B CA 1
ATOM 3022 C C . ILE B 1 14 ? -3.318 25.953 4.785 1 98.31 14 ILE B C 1
ATOM 3024 O O . ILE B 1 14 ? -4.242 26.734 5.02 1 98.31 14 ILE B O 1
ATOM 3028 N N . ILE B 1 15 ? -2.076 26.281 4.949 1 98.62 15 ILE B N 1
ATOM 3029 C CA . ILE B 1 15 ? -1.727 27.594 5.48 1 98.62 15 ILE B CA 1
ATOM 3030 C C . ILE B 1 15 ? -2.059 28.672 4.449 1 98.62 15 ILE B C 1
ATOM 3032 O O . ILE B 1 15 ? -2.648 29.703 4.781 1 98.62 15 ILE B O 1
ATOM 3036 N N . GLY B 1 16 ? -1.677 28.422 3.189 1 98.62 16 GLY B N 1
ATOM 3037 C CA . GLY B 1 16 ? -1.994 29.375 2.131 1 98.62 16 GLY B CA 1
ATOM 3038 C C . GLY B 1 16 ? -3.482 29.625 1.984 1 98.62 16 GLY B C 1
ATOM 3039 O O . GLY B 1 16 ? -3.916 30.766 1.888 1 98.62 16 GLY B O 1
ATOM 3040 N N . HIS B 1 17 ? -4.219 28.625 2.031 1 98.38 17 HIS B N 1
ATOM 3041 C CA . HIS B 1 17 ? -5.66 28.781 1.865 1 98.38 17 HIS B CA 1
ATOM 3042 C C . HIS B 1 17 ? -6.297 29.406 3.104 1 98.38 17 HIS B C 1
ATOM 3044 O O . HIS B 1 17 ? -7.281 30.141 2.998 1 98.38 17 HIS B O 1
ATOM 3050 N N . SER B 1 18 ? -5.766 29.078 4.254 1 98.69 18 SER B N 1
ATOM 3051 C CA . SER B 1 18 ? -6.242 29.719 5.473 1 98.69 18 SER B CA 1
ATOM 3052 C C . SER B 1 18 ? -6.035 31.234 5.414 1 98.69 18 SER B C 1
ATOM 3054 O O . SER B 1 18 ? -6.938 32 5.758 1 98.69 18 SER B O 1
ATOM 3056 N N . VAL B 1 19 ? -4.887 31.641 4.969 1 98.75 19 VAL B N 1
ATOM 3057 C CA . VAL B 1 19 ? -4.574 33.062 4.812 1 98.75 19 VAL B CA 1
ATOM 3058 C C . VAL B 1 19 ? -5.52 33.688 3.789 1 98.75 19 VAL B C 1
ATOM 3060 O O . VAL B 1 19 ? -6.117 34.719 4.047 1 98.75 19 VAL B O 1
ATOM 3063 N N . ALA B 1 20 ? -5.629 33.031 2.648 1 98.81 20 ALA B N 1
ATOM 3064 C CA . ALA B 1 20 ? -6.512 33.531 1.595 1 98.81 20 ALA B CA 1
ATOM 3065 C C . ALA B 1 20 ? -7.938 33.688 2.109 1 98.81 20 ALA B C 1
ATOM 3067 O O . ALA B 1 20 ? -8.562 34.75 1.89 1 98.81 20 ALA B O 1
ATOM 3068 N N . TYR B 1 21 ? -8.422 32.719 2.807 1 98.75 21 TYR B N 1
ATOM 3069 C CA . TYR B 1 21 ? -9.781 32.75 3.334 1 98.75 21 TYR B CA 1
ATOM 3070 C C . TYR B 1 21 ? -9.984 33.938 4.273 1 98.75 21 TYR B C 1
ATOM 3072 O O . TYR B 1 21 ? -10.977 34.656 4.176 1 98.75 21 TYR B O 1
ATOM 3080 N N . SER B 1 22 ? -9.062 34.094 5.188 1 98.62 22 SER B N 1
ATOM 3081 C CA . SER B 1 22 ? -9.148 35.188 6.164 1 98.62 22 SER B CA 1
ATOM 3082 C C . SER B 1 22 ? -9.148 36.562 5.477 1 98.62 22 SER B C 1
ATOM 3084 O O . SER B 1 22 ? -9.891 37.438 5.879 1 98.62 22 SER B O 1
ATOM 3086 N N . LEU B 1 23 ? -8.352 36.688 4.484 1 98.69 23 LEU B N 1
ATOM 3087 C CA . LEU B 1 23 ? -8.258 37.969 3.764 1 98.69 23 LEU B CA 1
ATOM 3088 C C . LEU B 1 23 ? -9.516 38.219 2.943 1 98.69 23 LEU B C 1
ATOM 3090 O O . LEU B 1 23 ? -10.023 39.344 2.898 1 98.69 23 LEU B O 1
ATOM 3094 N N . LEU B 1 24 ? -10.008 37.188 2.303 1 98.56 24 LEU B N 1
ATOM 3095 C CA . LEU B 1 24 ? -11.211 37.312 1.488 1 98.56 24 LEU B CA 1
ATOM 3096 C C . LEU B 1 24 ? -12.414 37.688 2.346 1 98.56 24 LEU B C 1
ATOM 3098 O O . LEU B 1 24 ? -13.234 38.5 1.938 1 98.56 24 LEU B O 1
ATOM 3102 N N . LYS B 1 25 ? -12.508 37.125 3.516 1 97.94 25 LYS B N 1
ATOM 3103 C CA . LYS B 1 25 ? -13.57 37.469 4.449 1 97.94 25 LYS B CA 1
ATOM 3104 C C . LYS B 1 25 ? -13.539 38.969 4.801 1 97.94 25 LYS B C 1
ATOM 3106 O O . LYS B 1 25 ? -14.57 39.531 5.164 1 97.94 25 LYS B O 1
ATOM 3111 N N . ARG B 1 26 ? -12.469 39.5 4.633 1 97.5 26 ARG B N 1
ATOM 3112 C CA . ARG B 1 26 ? -12.266 40.906 4.996 1 97.5 26 ARG B CA 1
ATOM 3113 C C . ARG B 1 26 ? -12.352 41.812 3.77 1 97.5 26 ARG B C 1
ATOM 3115 O O . ARG B 1 26 ? -12.008 43 3.838 1 97.5 26 ARG B O 1
ATOM 3122 N N . GLY B 1 27 ? -12.656 41.281 2.627 1 97.19 27 GLY B N 1
ATOM 3123 C CA . GLY B 1 27 ? -12.992 42.062 1.444 1 97.19 27 GLY B CA 1
ATOM 3124 C C . GLY B 1 27 ? -11.812 42.25 0.508 1 97.19 27 GLY B C 1
ATOM 3125 O O . GLY B 1 27 ? -11.898 43.031 -0.448 1 97.19 27 GLY B O 1
ATOM 3126 N N . GLN B 1 28 ? -10.75 41.531 0.649 1 97.56 28 GLN B N 1
ATOM 3127 C CA . GLN B 1 28 ? -9.578 41.688 -0.208 1 97.56 28 GLN B CA 1
ATOM 3128 C C . GLN B 1 28 ? -9.672 40.781 -1.436 1 97.56 28 GLN B C 1
ATOM 3130 O O . GLN B 1 28 ? -10.258 39.688 -1.372 1 97.56 28 GLN B O 1
ATOM 3135 N N . SER B 1 29 ? -9.156 41.219 -2.504 1 98.19 29 SER B N 1
ATOM 3136 C CA . SER B 1 29 ? -8.953 40.344 -3.646 1 98.19 29 SER B CA 1
ATOM 3137 C C . SER B 1 29 ? -7.684 39.531 -3.482 1 98.19 29 SER B C 1
ATOM 3139 O O . SER B 1 29 ? -6.613 40.062 -3.201 1 98.19 29 SER B O 1
ATOM 3141 N N . VAL B 1 30 ? -7.816 38.188 -3.641 1 98.62 30 VAL B N 1
ATOM 3142 C CA . VAL B 1 30 ? -6.699 37.312 -3.324 1 98.62 30 VAL B CA 1
ATOM 3143 C C . VAL B 1 30 ? -6.477 36.312 -4.469 1 98.62 30 VAL B C 1
ATOM 3145 O O . VAL B 1 30 ? -7.438 35.812 -5.035 1 98.62 30 VAL B O 1
ATOM 3148 N N . LEU B 1 31 ? -5.203 36.094 -4.855 1 98.56 31 LEU B N 1
ATOM 3149 C CA . LEU B 1 31 ? -4.758 35.062 -5.777 1 98.56 31 LEU B CA 1
ATOM 3150 C C . LEU B 1 31 ? -3.85 34.062 -5.074 1 98.56 31 LEU B C 1
ATOM 3152 O O . LEU B 1 31 ? -2.844 34.438 -4.473 1 98.56 31 LEU B O 1
ATOM 3156 N N . VAL B 1 32 ? -4.266 32.781 -5.082 1 98.69 32 VAL B N 1
ATOM 3157 C CA . VAL B 1 32 ? -3.412 31.734 -4.566 1 98.69 32 VAL B CA 1
ATOM 3158 C C . VAL B 1 32 ? -2.721 31.016 -5.727 1 98.69 32 VAL B C 1
ATOM 3160 O O . VAL B 1 32 ? -3.371 30.625 -6.699 1 98.69 32 VAL B O 1
ATOM 3163 N N . ILE B 1 33 ? -1.377 30.844 -5.629 1 98.31 33 ILE B N 1
ATOM 3164 C CA . ILE B 1 33 ? -0.611 30.203 -6.691 1 98.31 33 ILE B CA 1
ATOM 3165 C C . ILE B 1 33 ? 0.051 28.938 -6.148 1 98.31 33 ILE B C 1
ATOM 3167 O O . ILE B 1 33 ? 0.693 28.969 -5.098 1 98.31 33 ILE B O 1
ATOM 3171 N N . GLU B 1 34 ? -0.173 27.859 -6.816 1 98.06 34 GLU B N 1
ATOM 3172 C CA . GLU B 1 34 ? 0.353 26.547 -6.438 1 98.06 34 GLU B CA 1
ATOM 3173 C C . GLU B 1 34 ? 1.064 25.875 -7.609 1 98.06 34 GLU B C 1
ATOM 3175 O O . GLU B 1 34 ? 0.544 25.859 -8.727 1 98.06 34 GLU B O 1
ATOM 3180 N N . LYS B 1 35 ? 2.264 25.406 -7.344 1 96.12 35 LYS B N 1
ATOM 3181 C CA . LYS B 1 35 ? 3.078 24.797 -8.391 1 96.12 35 LYS B CA 1
ATOM 3182 C C . LYS B 1 35 ? 2.451 23.5 -8.898 1 96.12 35 LYS B C 1
ATOM 3184 O O . LYS B 1 35 ? 2.529 23.188 -10.086 1 96.12 35 LYS B O 1
ATOM 3189 N N . GLY B 1 36 ? 1.922 22.703 -8.047 1 95.25 36 GLY B N 1
ATOM 3190 C CA . GLY B 1 36 ? 1.201 21.484 -8.406 1 95.25 36 GLY B CA 1
ATOM 3191 C C . GLY B 1 36 ? -0.299 21.609 -8.211 1 95.25 36 GLY B C 1
ATOM 3192 O O . GLY B 1 36 ? -0.909 22.594 -8.641 1 95.25 36 GLY B O 1
ATOM 3193 N N . GLU B 1 37 ? -0.885 20.562 -7.742 1 95.25 37 GLU B N 1
ATOM 3194 C CA . GLU B 1 37 ? -2.271 20.609 -7.289 1 95.25 37 GLU B CA 1
ATOM 3195 C C . GLU B 1 37 ? -2.367 21.094 -5.848 1 95.25 37 GLU B C 1
ATOM 3197 O O . GLU B 1 37 ? -1.466 20.859 -5.043 1 95.25 37 GLU B O 1
ATOM 3202 N N . ILE B 1 38 ? -3.395 21.734 -5.543 1 95 38 ILE B N 1
ATOM 3203 C CA . ILE B 1 38 ? -3.557 22.266 -4.195 1 95 38 ILE B CA 1
ATOM 3204 C C . ILE B 1 38 ? -3.711 21.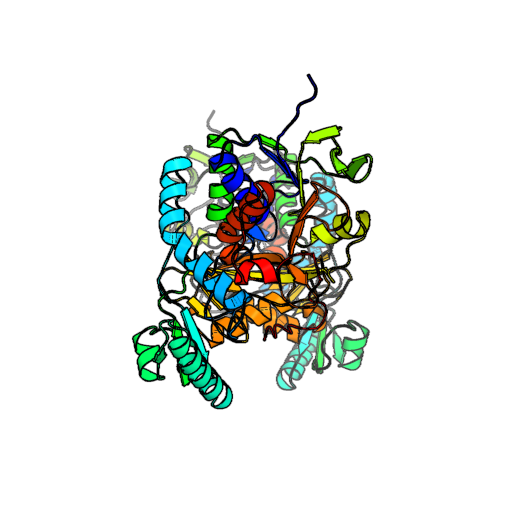125 -3.199 1 95 38 ILE B C 1
ATOM 3206 O O . ILE B 1 38 ? -4.207 20.047 -3.553 1 95 38 ILE B O 1
ATOM 3210 N N . ASN B 1 39 ? -3.268 21.281 -1.986 1 94.31 39 ASN B N 1
ATOM 3211 C CA . ASN B 1 39 ? -3.48 20.453 -0.808 1 94.31 39 ASN B CA 1
ATOM 3212 C C . ASN B 1 39 ? -2.869 19.062 -0.983 1 94.31 39 ASN B C 1
ATOM 3214 O O . ASN B 1 39 ? -3.354 18.094 -0.405 1 94.31 39 ASN B O 1
ATOM 3218 N N . LEU B 1 40 ? -1.844 18.875 -1.802 1 89.69 40 LEU B N 1
ATOM 3219 C CA . LEU B 1 40 ? -1.371 17.531 -2.123 1 89.69 40 LEU B CA 1
ATOM 3220 C C . LEU B 1 40 ? -0.139 17.172 -1.298 1 89.69 40 LEU B C 1
ATOM 3222 O O . LEU B 1 40 ? 0.26 16.016 -1.239 1 89.69 40 LEU B O 1
ATOM 3226 N N . LYS B 1 41 ? 0.459 18.016 -0.579 1 92.81 41 LYS B N 1
ATOM 3227 C CA . LYS B 1 41 ? 1.684 17.703 0.153 1 92.81 41 LYS B CA 1
ATOM 3228 C C . LYS B 1 41 ? 1.401 17.5 1.64 1 92.81 41 LYS B C 1
ATOM 3230 O O . LYS B 1 41 ? 0.597 16.641 2.018 1 92.81 41 LYS B O 1
ATOM 3235 N N . ALA B 1 42 ? 2.004 18.219 2.49 1 90.12 42 ALA B N 1
ATOM 3236 C CA . ALA B 1 42 ? 1.87 17.984 3.928 1 90.12 42 ALA B CA 1
ATOM 3237 C C . ALA B 1 42 ? 0.418 18.141 4.375 1 90.12 42 ALA B C 1
ATOM 3239 O O . ALA B 1 42 ? -0.03 17.453 5.297 1 90.12 42 ALA B O 1
ATOM 3240 N N . SER B 1 43 ? -0.317 18.922 3.746 1 93 43 SER B N 1
ATOM 3241 C CA . SER B 1 43 ? -1.681 19.266 4.145 1 93 43 SER B CA 1
ATOM 3242 C C . SER B 1 43 ? -2.59 18.031 4.074 1 93 43 SER B C 1
ATOM 3244 O O . SER B 1 43 ? -3.459 17.859 4.93 1 93 43 SER B O 1
ATOM 3246 N N . SER B 1 44 ? -2.406 17.234 3.062 1 92.69 44 SER B N 1
ATOM 3247 C CA . SER B 1 44 ? -3.256 16.062 2.924 1 92.69 44 SER B CA 1
ATOM 3248 C C . SER B 1 44 ? -2.621 14.844 3.578 1 92.69 44 SER B C 1
ATOM 3250 O O . SER B 1 44 ? -3.293 13.836 3.809 1 92.69 44 SER B O 1
ATOM 3252 N N . ALA B 1 45 ? -1.38 14.906 3.842 1 94.62 45 ALA B N 1
ATOM 3253 C CA . ALA B 1 45 ? -0.651 13.773 4.414 1 94.62 45 ALA B CA 1
ATOM 3254 C C . ALA B 1 45 ? -0.894 13.672 5.918 1 94.62 45 ALA B C 1
ATOM 3256 O O . ALA B 1 45 ? -0.727 12.602 6.504 1 94.62 45 ALA B O 1
ATOM 3257 N N . ALA B 1 46 ? -1.285 14.742 6.516 1 96.5 46 ALA B N 1
ATOM 3258 C CA . ALA B 1 46 ? -1.429 14.836 7.969 1 96.5 46 ALA B CA 1
ATOM 3259 C C . ALA B 1 46 ? -2.574 13.961 8.461 1 96.5 46 ALA B C 1
ATOM 3261 O O . ALA B 1 46 ? -3.568 13.773 7.758 1 96.5 46 ALA B O 1
ATOM 3262 N N . ALA B 1 47 ? -2.453 13.516 9.742 1 96.94 47 ALA B N 1
ATOM 3263 C CA . ALA B 1 47 ? -3.508 12.734 10.383 1 96.94 47 ALA B CA 1
ATOM 3264 C C . ALA B 1 47 ? -4.652 13.625 10.844 1 96.94 47 ALA B C 1
ATOM 3266 O O . ALA B 1 47 ? -5.738 13.141 11.164 1 96.94 47 ALA B O 1
ATOM 3267 N N . GLY B 1 48 ? -4.398 14.922 10.938 1 97.75 48 GLY B N 1
ATOM 3268 C CA . GLY B 1 48 ? -5.457 15.875 11.234 1 97.75 48 GLY B CA 1
ATOM 3269 C C . GLY B 1 48 ? -5.691 16.062 12.719 1 97.75 48 GLY B C 1
ATOM 3270 O O . GLY B 1 48 ? -6.773 16.484 13.133 1 97.75 48 GLY B O 1
ATOM 3271 N N . MET B 1 49 ? -4.691 15.812 13.531 1 97.12 49 MET B N 1
ATOM 3272 C CA . MET B 1 49 ? -4.828 15.938 14.977 1 97.12 49 MET B CA 1
ATOM 3273 C C . MET B 1 49 ? -4.852 17.406 15.398 1 97.12 49 MET B C 1
ATOM 3275 O O . MET B 1 49 ? -4.098 18.219 14.859 1 97.12 49 MET B O 1
ATOM 3279 N N . LEU B 1 50 ? -5.738 17.688 16.219 1 97.69 50 LEU B N 1
ATOM 3280 C CA . LEU B 1 50 ? -5.75 18.969 16.938 1 97.69 50 LEU B CA 1
ATOM 3281 C C . LEU B 1 50 ? -5.18 18.812 18.344 1 97.69 50 LEU B C 1
ATOM 3283 O O . LEU B 1 50 ? -5.898 18.969 19.328 1 97.69 50 LEU B O 1
ATOM 3287 N N . ALA B 1 51 ? -3.893 18.609 18.359 1 94.06 51 ALA B N 1
ATOM 3288 C CA . ALA B 1 51 ? -3.209 18.172 19.562 1 94.06 51 ALA B CA 1
ATOM 3289 C C . ALA B 1 51 ? -2.514 19.344 20.266 1 94.06 51 ALA B C 1
ATOM 3291 O O . ALA B 1 51 ? -1.294 19.328 20.438 1 94.06 51 ALA B O 1
ATOM 3292 N N . ALA B 1 52 ? -3.246 20.25 20.75 1 92.38 52 ALA B N 1
ATOM 3293 C CA . ALA B 1 52 ? -2.703 21.406 21.438 1 92.38 52 ALA B CA 1
ATOM 3294 C C . ALA B 1 52 ? -2.021 21 22.75 1 92.38 52 ALA B C 1
ATOM 3296 O O . ALA B 1 52 ? -1.002 21.594 23.125 1 92.38 52 ALA B O 1
ATOM 3297 N N . GLN B 1 53 ? -2.564 20.047 23.375 1 88.25 53 GLN B N 1
ATOM 3298 C CA . GLN B 1 53 ? -2.043 19.656 24.688 1 88.25 53 GLN B CA 1
ATOM 3299 C C . GLN B 1 53 ? -1.113 18.453 24.562 1 88.25 53 GLN B C 1
ATOM 3301 O O . GLN B 1 53 ? -0.189 18.297 25.375 1 88.25 53 GLN B O 1
ATOM 3306 N N . ALA B 1 54 ? -1.297 17.609 23.609 1 83.25 54 ALA B N 1
ATOM 3307 C CA . ALA B 1 54 ? -0.501 16.391 23.484 1 83.25 54 ALA B CA 1
ATOM 3308 C C . ALA B 1 54 ? 0.847 16.672 22.828 1 83.25 54 ALA B C 1
ATOM 3310 O O . ALA B 1 54 ? 1.857 16.062 23.188 1 83.25 54 ALA B O 1
ATOM 3311 N N . GLU B 1 55 ? 0.885 17.578 21.922 1 79.25 55 GLU B N 1
ATOM 3312 C CA . GLU B 1 55 ? 2.105 17.828 21.156 1 79.25 55 GLU B CA 1
ATOM 3313 C C . GLU B 1 55 ? 2.863 19.031 21.719 1 79.25 55 GLU B C 1
ATOM 3315 O O . GLU B 1 55 ? 4.082 19.141 21.562 1 79.25 55 GLU B O 1
ATOM 3320 N N . VAL B 1 56 ? 2.188 20 22.312 1 75.44 56 VAL B N 1
ATOM 3321 C CA . VAL B 1 56 ? 2.814 21.188 22.906 1 75.44 56 VAL B CA 1
ATOM 3322 C C . VAL B 1 56 ? 2.732 21.094 24.438 1 75.44 56 VAL B C 1
ATOM 3324 O O . VAL B 1 56 ? 1.702 21.422 25.031 1 75.44 56 VAL B O 1
ATOM 3327 N N . THR B 1 57 ? 3.85 20.75 25.047 1 73.06 57 THR B N 1
ATOM 3328 C CA . THR B 1 57 ? 3.736 20.359 26.453 1 73.06 57 THR B CA 1
ATOM 3329 C C . THR B 1 57 ? 4.34 21.438 27.344 1 73.06 57 THR B C 1
ATOM 3331 O O . THR B 1 57 ? 4.242 21.344 28.578 1 73.06 57 THR B O 1
ATOM 3334 N N . GLU B 1 58 ? 4.871 22.469 26.75 1 77.94 58 GLU B N 1
ATOM 3335 C CA . GLU B 1 58 ? 5.492 23.516 27.547 1 77.94 58 GLU B CA 1
ATOM 3336 C C . GLU B 1 58 ? 4.707 24.828 27.453 1 77.94 58 GLU B C 1
ATOM 3338 O O . GLU B 1 58 ? 4.18 25.172 26.391 1 77.94 58 GLU B O 1
ATOM 3343 N N . ALA B 1 59 ? 4.664 25.422 28.562 1 83.06 59 ALA B N 1
ATOM 3344 C CA . ALA B 1 59 ? 4.066 26.766 28.547 1 83.06 59 ALA B CA 1
ATOM 3345 C C . ALA B 1 59 ? 4.848 27.703 27.641 1 83.06 59 ALA B C 1
ATOM 3347 O O . ALA B 1 59 ? 6.07 27.594 27.516 1 83.06 59 ALA B O 1
ATOM 3348 N N . GLY B 1 60 ? 4.133 28.609 26.984 1 87.88 60 GLY B N 1
ATOM 3349 C CA . GLY B 1 60 ? 4.77 29.562 26.094 1 87.88 60 GLY B CA 1
ATOM 3350 C C . GLY B 1 60 ? 3.869 30 24.953 1 87.88 60 GLY B C 1
ATOM 3351 O O . GLY B 1 60 ? 2.693 29.641 24.906 1 87.88 60 GLY B O 1
ATOM 3352 N N . PRO B 1 61 ? 4.445 30.797 24.125 1 90.38 61 PRO B N 1
ATOM 3353 C CA . PRO B 1 61 ? 3.637 31.375 23.047 1 90.38 61 PRO B CA 1
ATOM 3354 C C . PRO B 1 61 ? 3.033 30.328 22.125 1 90.38 61 PRO B C 1
ATOM 3356 O O . PRO B 1 61 ? 1.901 30.484 21.656 1 90.38 61 PRO B O 1
ATOM 3359 N N . LEU B 1 62 ? 3.801 29.266 21.875 1 92.31 62 LEU B N 1
ATOM 3360 C CA . LEU B 1 62 ? 3.281 28.25 20.969 1 92.31 62 LEU B CA 1
ATOM 3361 C C . LEU B 1 62 ? 2.1 27.516 21.594 1 92.31 62 LEU B C 1
ATOM 3363 O O . LEU B 1 62 ? 1.116 27.219 20.922 1 92.31 62 LEU B O 1
ATOM 3367 N N . PHE B 1 63 ? 2.207 27.188 22.859 1 92.44 63 PHE B N 1
ATOM 3368 C CA . PHE B 1 63 ? 1.108 26.547 23.578 1 92.44 63 PHE B CA 1
ATOM 3369 C C . PHE B 1 63 ? -0.134 27.438 23.562 1 92.44 63 PHE B C 1
ATOM 3371 O O . PHE B 1 63 ? -1.24 26.953 23.312 1 92.44 63 PHE B O 1
ATOM 3378 N N . ASP B 1 64 ? 0.071 28.734 23.812 1 92.62 64 ASP B N 1
ATOM 3379 C CA . ASP B 1 64 ? -1.035 29.688 23.812 1 92.62 64 ASP B CA 1
ATOM 3380 C C . ASP B 1 64 ? -1.692 29.766 22.438 1 92.62 64 ASP B C 1
ATOM 3382 O O . ASP B 1 64 ? -2.92 29.797 22.328 1 92.62 64 ASP B O 1
ATOM 3386 N N . LEU B 1 65 ? -0.859 29.812 21.469 1 94.06 65 LEU B N 1
ATOM 3387 C CA . LEU B 1 65 ? -1.362 29.891 20.094 1 94.06 65 LEU B CA 1
ATOM 3388 C C . LEU B 1 65 ? -2.129 28.609 19.734 1 94.06 65 LEU B C 1
ATOM 3390 O O . LEU B 1 65 ? -3.18 28.688 19.094 1 94.06 65 LEU B O 1
ATOM 3394 N N . ALA B 1 66 ? -1.594 27.516 20.141 1 95.25 66 ALA B N 1
ATOM 3395 C CA . ALA B 1 66 ? -2.199 26.219 19.844 1 95.25 66 ALA B CA 1
ATOM 3396 C C . ALA B 1 66 ? -3.578 26.094 20.484 1 95.25 66 ALA B C 1
ATOM 3398 O O . ALA B 1 66 ? -4.535 25.656 19.844 1 95.25 66 ALA B O 1
ATOM 3399 N N . ARG B 1 67 ? -3.689 26.484 21.703 1 94.88 67 ARG B N 1
ATOM 3400 C CA . ARG B 1 67 ? -4.961 26.422 22.422 1 94.88 67 ARG B CA 1
ATOM 3401 C C . ARG B 1 67 ? -6 27.328 21.781 1 94.88 67 ARG B C 1
ATOM 3403 O O . ARG B 1 67 ? -7.156 26.938 21.609 1 94.88 67 ARG B O 1
ATOM 3410 N N . LYS B 1 68 ? -5.527 28.516 21.453 1 95.56 68 LYS B N 1
ATOM 3411 C CA . LYS B 1 68 ? -6.434 29.469 20.812 1 95.56 68 LYS B CA 1
ATOM 3412 C C . LYS B 1 68 ? -6.938 28.938 19.484 1 95.56 68 LYS B C 1
ATOM 3414 O O . LYS B 1 68 ? -8.133 29 19.188 1 95.56 68 LYS B O 1
ATOM 3419 N N . SER B 1 69 ? -6.02 28.406 18.734 1 97.62 69 SER B N 1
ATOM 3420 C CA . SER B 1 69 ? -6.398 27.875 17.422 1 97.62 69 SER B CA 1
ATOM 3421 C C . SER B 1 69 ? -7.348 26.688 17.578 1 97.62 69 SER B C 1
ATOM 3423 O O . SER B 1 69 ? -8.352 26.609 16.859 1 97.62 69 SER B O 1
ATOM 3425 N N . ARG B 1 70 ? -7.035 25.75 18.469 1 97.31 70 ARG B N 1
ATOM 3426 C CA . ARG B 1 70 ? -7.895 24.594 18.719 1 97.31 70 ARG B CA 1
ATOM 3427 C C . ARG B 1 70 ? -9.328 25.047 19.016 1 97.31 70 ARG B C 1
ATOM 3429 O O . ARG B 1 70 ? -10.281 24.453 18.5 1 97.31 70 ARG B O 1
ATOM 3436 N N . ASN B 1 71 ? -9.477 26.078 19.766 1 97.06 71 ASN B N 1
ATOM 3437 C CA . ASN B 1 71 ? -10.781 26.562 20.203 1 97.06 71 ASN B CA 1
ATOM 3438 C C . ASN B 1 71 ? -11.539 27.234 19.047 1 97.06 71 ASN B C 1
ATOM 3440 O O . ASN B 1 71 ? -12.734 27.5 19.156 1 97.06 71 ASN B O 1
ATOM 3444 N N . MET B 1 72 ? -10.898 27.484 17.969 1 98.31 72 MET B N 1
ATOM 3445 C CA . MET B 1 72 ? -11.531 28.109 16.812 1 98.31 72 MET B CA 1
ATOM 3446 C C . MET B 1 72 ? -12.258 27.062 15.969 1 98.31 72 MET B C 1
ATOM 3448 O O . MET B 1 72 ? -13.109 27.406 15.148 1 98.31 72 MET B O 1
ATOM 3452 N N . PHE B 1 73 ? -11.953 25.797 16.109 1 98.69 73 PHE B N 1
ATOM 3453 C CA . PHE B 1 73 ? -12.328 24.781 15.133 1 98.69 73 PHE B CA 1
ATOM 3454 C C . PHE B 1 73 ? -13.828 24.531 15.148 1 98.69 73 PHE B C 1
ATOM 3456 O O . PHE B 1 73 ? -14.438 24.312 14.102 1 98.69 73 PHE B O 1
ATOM 3463 N N . PRO B 1 74 ? -14.531 24.547 16.344 1 98.38 74 PRO B N 1
ATOM 3464 C CA . PRO B 1 74 ? -15.977 24.359 16.297 1 98.38 74 PRO B CA 1
ATOM 3465 C C . PRO B 1 74 ? -16.688 25.406 15.422 1 98.38 74 PRO B C 1
ATOM 3467 O O . PRO B 1 74 ? -17.484 25.047 14.562 1 98.38 74 PRO B O 1
ATOM 3470 N N . LYS B 1 75 ? -16.328 26.625 15.633 1 98.5 75 LYS B N 1
ATOM 3471 C CA . LYS B 1 75 ? -16.922 27.672 14.82 1 98.5 75 LYS B CA 1
ATOM 3472 C C . LYS B 1 75 ? -16.5 27.562 13.359 1 98.5 75 LYS B C 1
ATOM 3474 O O . LYS B 1 75 ? -17.297 27.766 12.453 1 98.5 75 LYS B O 1
ATOM 3479 N N . LEU B 1 76 ? -15.25 27.281 13.18 1 98.69 76 LEU B N 1
ATOM 3480 C CA . LEU B 1 76 ? -14.734 27.109 11.82 1 98.69 76 LEU B CA 1
ATOM 3481 C C . LEU B 1 76 ? -15.469 26 11.094 1 98.69 76 LEU B C 1
ATOM 3483 O O . LEU B 1 76 ? -15.758 26.125 9.898 1 98.69 76 LEU B O 1
ATOM 3487 N N . SER B 1 77 ? -15.656 24.891 11.75 1 98.75 77 SER B N 1
ATOM 3488 C CA . SER B 1 77 ? -16.375 23.766 11.172 1 98.75 77 SER B CA 1
ATOM 3489 C C . SER B 1 77 ? -17.75 24.188 10.648 1 98.75 77 SER B C 1
ATOM 3491 O O . SER B 1 77 ? -18.125 23.828 9.531 1 98.75 77 SER B O 1
ATOM 3493 N N . GLU B 1 78 ? -18.453 24.922 11.438 1 98.56 78 GLU B N 1
ATOM 3494 C CA . GLU B 1 78 ? -19.766 25.422 11.039 1 98.56 78 GLU B CA 1
ATOM 3495 C C . GLU B 1 78 ? -19.656 26.359 9.844 1 98.56 78 GLU B C 1
ATOM 3497 O O . GLU B 1 78 ? -20.453 26.281 8.906 1 98.56 78 GLU B O 1
ATOM 3502 N N . GLU B 1 79 ? -18.719 27.188 9.938 1 98.25 79 GLU B N 1
ATOM 3503 C CA . GLU B 1 79 ? -18.531 28.188 8.898 1 98.25 79 GLU B CA 1
ATOM 3504 C C . GLU B 1 79 ? -18.219 27.547 7.555 1 98.25 79 GLU B C 1
ATOM 3506 O O . GLU B 1 79 ? -18.781 27.922 6.527 1 98.25 79 GLU B O 1
ATOM 3511 N N . LEU B 1 80 ? -17.297 26.594 7.531 1 98.62 80 LEU B N 1
ATOM 3512 C CA . LEU B 1 80 ? -16.906 25.953 6.285 1 98.62 80 LEU B CA 1
ATOM 3513 C C . LEU B 1 80 ? -18.047 25.094 5.727 1 98.62 80 LEU B C 1
ATOM 3515 O O . LEU B 1 80 ? -18.188 24.969 4.508 1 98.62 80 LEU B O 1
ATOM 3519 N N . MET B 1 81 ? -18.828 24.531 6.609 1 98.5 81 MET B N 1
ATOM 3520 C CA . MET B 1 81 ? -20.016 23.828 6.148 1 98.5 81 MET B CA 1
ATOM 3521 C C . MET B 1 81 ? -20.984 24.797 5.484 1 98.5 81 MET B C 1
ATOM 3523 O O . MET B 1 81 ? -21.547 24.5 4.43 1 98.5 81 MET B O 1
ATOM 3527 N N . GLU B 1 82 ? -21.172 25.906 6.082 1 98.25 82 GLU B N 1
ATOM 3528 C CA . GLU B 1 82 ? -22.125 26.891 5.598 1 98.25 82 GLU B CA 1
ATOM 3529 C C . GLU B 1 82 ? -21.656 27.5 4.281 1 98.25 82 GLU B C 1
ATOM 3531 O O . GLU B 1 82 ? -22.438 27.625 3.334 1 98.25 82 GLU B O 1
ATOM 3536 N N . VAL B 1 83 ? -20.438 27.906 4.254 1 97.75 83 VAL B N 1
ATOM 3537 C CA . VAL B 1 83 ? -19.922 28.672 3.131 1 97.75 83 VAL B CA 1
ATOM 3538 C C . VAL B 1 83 ? -19.547 27.75 1.984 1 97.75 83 VAL B C 1
ATOM 3540 O O . VAL B 1 83 ? -19.828 28.031 0.819 1 97.75 83 VAL B O 1
ATOM 3543 N N . ALA B 1 84 ? -18.922 26.609 2.266 1 97.62 84 ALA B N 1
ATOM 3544 C CA . ALA B 1 84 ? -18.328 25.75 1.246 1 97.62 84 ALA B CA 1
ATOM 3545 C C . ALA B 1 84 ? -19.078 24.438 1.131 1 97.62 84 ALA B C 1
ATOM 3547 O O . ALA B 1 84 ? -18.906 23.688 0.166 1 97.62 84 ALA B O 1
ATOM 3548 N N . GLY B 1 85 ? -19.953 24.109 2.023 1 98.12 85 GLY B N 1
ATOM 3549 C CA . GLY B 1 85 ? -20.641 22.828 2.039 1 98.12 85 GLY B CA 1
ATOM 3550 C C . GLY B 1 85 ? -19.734 21.656 2.396 1 98.12 85 GLY B C 1
ATOM 3551 O O . GLY B 1 85 ? -19.984 20.531 1.986 1 98.12 85 GLY B O 1
ATOM 3552 N N . ILE B 1 86 ? -18.672 21.938 3.072 1 98.19 86 ILE B N 1
ATOM 3553 C CA . ILE B 1 86 ? -17.703 20.891 3.365 1 98.19 86 ILE B CA 1
ATOM 3554 C C . ILE B 1 86 ? -17.719 20.578 4.859 1 98.19 86 ILE B C 1
ATOM 3556 O O . ILE B 1 86 ? -17.5 21.453 5.688 1 98.19 86 ILE B O 1
ATOM 3560 N N . ASP B 1 87 ? -18 19.375 5.207 1 98.5 87 ASP B N 1
ATOM 3561 C CA . ASP B 1 87 ? -17.828 18.844 6.562 1 98.5 87 ASP B CA 1
ATOM 3562 C C . ASP B 1 87 ? -16.391 18.422 6.812 1 98.5 87 ASP B C 1
ATOM 3564 O O . ASP B 1 87 ? -15.922 17.438 6.246 1 98.5 87 ASP B O 1
ATOM 3568 N N . ILE B 1 88 ? -15.727 19.109 7.656 1 98.44 88 ILE B N 1
ATOM 3569 C CA . ILE B 1 88 ? -14.312 18.828 7.879 1 98.44 88 ILE B CA 1
ATOM 3570 C C . ILE B 1 88 ? -14.156 17.656 8.844 1 98.44 88 ILE B C 1
ATOM 3572 O O . ILE B 1 88 ? -13.039 17.25 9.164 1 98.44 88 ILE B O 1
ATOM 3576 N N . GLU B 1 89 ? -15.234 17.094 9.336 1 98.12 89 GLU B N 1
ATOM 3577 C CA . GLU B 1 89 ? -15.273 15.914 10.211 1 98.12 89 GLU B CA 1
ATOM 3578 C C . GLU B 1 89 ? -14.555 16.188 11.531 1 98.12 89 GLU B C 1
ATOM 3580 O O . GLU B 1 89 ? -13.695 15.406 11.945 1 98.12 89 GLU B O 1
ATOM 3585 N N . LEU B 1 90 ? -14.898 17.312 12.125 1 98.31 90 LEU B N 1
ATOM 3586 C CA . LEU B 1 90 ? -14.391 17.625 13.453 1 98.31 90 LEU B CA 1
ATOM 3587 C C . LEU B 1 90 ? -14.875 16.609 14.477 1 98.31 90 LEU B C 1
ATOM 3589 O O . LEU B 1 90 ? -16.078 16.391 14.625 1 98.31 90 LEU B O 1
ATOM 3593 N N . ILE B 1 91 ? -13.953 15.891 15.039 1 96.75 91 ILE B N 1
ATOM 3594 C CA . ILE B 1 91 ? -14.211 14.93 16.109 1 96.75 91 ILE B CA 1
ATOM 3595 C C . ILE B 1 91 ? -13.5 15.383 17.391 1 96.75 91 ILE B C 1
ATOM 3597 O O . ILE B 1 91 ? -12.273 15.516 17.406 1 96.75 91 ILE B O 1
ATOM 3601 N N . GLN B 1 92 ? -14.258 15.664 18.391 1 92.69 92 GLN B N 1
ATOM 3602 C CA . GLN B 1 92 ? -13.703 16.047 19.688 1 92.69 92 GLN B CA 1
ATOM 3603 C C . GLN B 1 92 ? -13.852 14.922 20.703 1 92.69 92 GLN B C 1
ATOM 3605 O O . GLN B 1 92 ? -14.617 15.039 21.656 1 92.69 92 GLN B O 1
ATOM 3610 N N . ASN B 1 93 ? -13.07 13.859 20.516 1 88.81 93 ASN B N 1
ATOM 3611 C CA . ASN B 1 93 ? -13.156 12.641 21.312 1 88.81 93 ASN B CA 1
ATOM 3612 C C . ASN B 1 93 ? -11.992 12.523 22.281 1 88.81 93 ASN B C 1
ATOM 3614 O O . ASN B 1 93 ? -11.812 11.484 22.922 1 88.81 93 ASN B O 1
ATOM 3618 N N . GLY B 1 94 ? -11.25 13.594 22.391 1 94.38 94 GLY B N 1
ATOM 3619 C CA . GLY B 1 94 ? -10.133 13.617 23.312 1 94.38 94 GLY B CA 1
ATOM 3620 C C . GLY B 1 94 ? -8.93 12.836 22.828 1 94.38 94 GLY B C 1
ATOM 3621 O O . GLY B 1 94 ? -8.992 12.195 21.766 1 94.38 94 GLY B O 1
ATOM 3622 N N . MET B 1 95 ? -7.824 12.977 23.516 1 96.56 95 MET B N 1
ATOM 3623 C CA . MET B 1 95 ? -6.574 12.289 23.203 1 96.56 95 MET B CA 1
ATOM 3624 C C . MET B 1 95 ? -5.965 11.664 24.453 1 96.56 95 MET B C 1
ATOM 3626 O O . MET B 1 95 ? -6.012 12.25 25.531 1 96.56 95 MET B O 1
ATOM 3630 N N . LEU B 1 96 ? -5.531 10.43 24.312 1 97.44 96 LEU B N 1
ATOM 3631 C CA . LEU B 1 96 ? -4.816 9.727 25.375 1 97.44 96 LEU B CA 1
ATOM 3632 C C . LEU B 1 96 ? -3.326 9.641 25.078 1 97.44 96 LEU B C 1
ATOM 3634 O O . LEU B 1 96 ? -2.924 8.992 24.109 1 97.44 96 LEU B O 1
ATOM 3638 N N . THR B 1 97 ? -2.512 10.336 25.844 1 97.12 97 THR B N 1
ATOM 3639 C CA . THR B 1 97 ? -1.065 10.172 25.781 1 97.12 97 THR B CA 1
ATOM 3640 C C . THR B 1 97 ? -0.602 9.078 26.75 1 97.12 97 THR B C 1
ATOM 3642 O O . THR B 1 97 ? -0.672 9.25 27.969 1 97.12 97 THR B O 1
ATOM 3645 N N . ILE B 1 98 ? 0.025 8.062 26.188 1 96.88 98 ILE B N 1
ATOM 3646 C CA . ILE B 1 98 ? 0.191 6.809 26.922 1 96.88 98 ILE B CA 1
ATOM 3647 C C . ILE B 1 98 ? 1.538 6.805 27.641 1 96.88 98 ILE B C 1
ATOM 3649 O O . ILE B 1 98 ? 2.521 7.348 27.125 1 96.88 98 ILE B O 1
ATOM 3653 N N . ALA B 1 99 ? 1.541 6.152 28.812 1 96.44 99 ALA B N 1
ATOM 3654 C CA . ALA B 1 99 ? 2.768 5.852 29.547 1 96.44 99 ALA B CA 1
ATOM 3655 C C . ALA B 1 99 ? 2.998 4.348 29.656 1 96.44 99 ALA B C 1
ATOM 3657 O O . ALA B 1 99 ? 2.148 3.615 30.156 1 96.44 99 ALA B O 1
ATOM 3658 N N . TYR B 1 100 ? 4.211 3.873 29.172 1 93.06 100 TYR B N 1
ATOM 3659 C CA . TYR B 1 100 ? 4.535 2.451 29.219 1 93.06 100 TYR B CA 1
ATOM 3660 C C . TYR B 1 100 ? 5.488 2.143 30.359 1 93.06 100 TYR B C 1
ATOM 3662 O O . TYR B 1 100 ? 5.781 0.976 30.641 1 93.06 100 TYR B O 1
ATOM 3670 N N . ASN B 1 101 ? 6.027 3.145 30.906 1 93.94 101 ASN B N 1
ATOM 3671 C CA . ASN B 1 101 ? 6.957 2.955 32 1 93.94 101 ASN B CA 1
ATOM 3672 C C . ASN B 1 101 ? 6.801 4.047 33.062 1 93.94 101 ASN B C 1
ATOM 3674 O O . ASN B 1 101 ? 6.098 5.035 32.844 1 93.94 101 ASN B O 1
ATOM 3678 N N . LYS B 1 102 ? 7.461 3.814 34.188 1 96 102 LYS B N 1
ATOM 3679 C CA . LYS B 1 102 ? 7.281 4.676 35.344 1 96 102 LYS B CA 1
ATOM 3680 C C . LYS B 1 102 ? 7.848 6.07 35.094 1 96 102 LYS B C 1
ATOM 3682 O O . LYS B 1 102 ? 7.312 7.062 35.594 1 96 102 LYS B O 1
ATOM 3687 N N . GLU B 1 103 ? 8.859 6.121 34.375 1 96.44 103 GLU B N 1
ATOM 3688 C CA . GLU B 1 103 ? 9.453 7.414 34.062 1 96.44 103 GLU B CA 1
ATOM 3689 C C . GLU B 1 103 ? 8.492 8.281 33.25 1 96.44 103 GLU B C 1
ATOM 3691 O O . GLU B 1 103 ? 8.281 9.453 33.594 1 96.44 103 GLU B O 1
ATOM 3696 N N . ARG B 1 104 ? 7.938 7.742 32.219 1 95.19 104 ARG B N 1
ATOM 3697 C CA . ARG B 1 104 ? 6.973 8.461 31.406 1 95.19 104 ARG B CA 1
ATOM 3698 C C . ARG B 1 104 ? 5.711 8.789 32.188 1 95.19 104 ARG B C 1
ATOM 3700 O O . ARG B 1 104 ? 5.117 9.852 32.031 1 95.19 104 ARG B O 1
ATOM 3707 N N . GLU B 1 105 ? 5.301 7.887 33.031 1 96.69 105 GLU B N 1
ATOM 3708 C CA . GLU B 1 105 ? 4.16 8.133 33.906 1 96.69 105 GLU B CA 1
ATOM 3709 C C . GLU B 1 105 ? 4.355 9.406 34.719 1 96.69 105 GLU B C 1
ATOM 3711 O O . GLU B 1 105 ? 3.473 10.258 34.781 1 96.69 105 GLU B O 1
ATOM 3716 N N . GLU B 1 106 ? 5.477 9.508 35.312 1 96.81 106 GLU B N 1
ATOM 3717 C CA . GLU B 1 106 ? 5.758 10.672 36.156 1 96.81 106 GLU B CA 1
ATOM 3718 C C . GLU B 1 106 ? 5.809 11.953 35.344 1 96.81 106 GLU B C 1
ATOM 3720 O O . GLU B 1 106 ? 5.301 12.992 35.75 1 96.81 106 GLU B O 1
ATOM 3725 N N . GLN B 1 107 ? 6.41 11.852 34.25 1 94.81 107 GLN B N 1
ATOM 3726 C CA . GLN B 1 107 ? 6.488 13 33.344 1 94.81 107 GLN B CA 1
ATOM 3727 C C . GLN B 1 107 ? 5.098 13.477 32.938 1 94.81 107 GLN B C 1
ATOM 3729 O O . GLN B 1 107 ? 4.828 14.68 32.938 1 94.81 107 GLN B O 1
ATOM 3734 N N . LEU B 1 108 ? 4.242 12.586 32.562 1 95.94 108 LEU B N 1
ATOM 3735 C CA . LEU B 1 108 ? 2.902 12.93 32.125 1 95.94 108 LEU B CA 1
ATOM 3736 C C . LEU B 1 108 ? 2.066 13.492 33.281 1 95.94 108 LEU B C 1
ATOM 3738 O O . LEU B 1 108 ? 1.258 14.398 33.062 1 95.94 108 LEU B O 1
ATOM 3742 N N . LYS B 1 109 ? 2.234 12.969 34.469 1 96.31 109 LYS B N 1
ATOM 3743 C CA . LYS B 1 109 ? 1.537 13.516 35.625 1 96.31 109 LYS B CA 1
ATOM 3744 C C . LYS B 1 109 ? 1.943 14.961 35.906 1 96.31 109 LYS B C 1
ATOM 3746 O O . LYS B 1 109 ? 1.105 15.789 36.25 1 96.31 109 LYS B O 1
ATOM 3751 N N . GLN B 1 110 ? 3.197 15.203 35.719 1 95 110 GLN B N 1
ATOM 3752 C CA . GLN B 1 110 ? 3.674 16.578 35.844 1 95 110 GLN B CA 1
ATOM 3753 C C . GLN B 1 110 ? 3.062 17.484 34.781 1 95 110 GLN B C 1
ATOM 3755 O O . GLN B 1 110 ? 2.697 18.625 35.062 1 95 110 GLN B O 1
ATOM 3760 N N . THR B 1 111 ? 3.037 16.969 33.594 1 93.69 111 THR B N 1
ATOM 3761 C CA . THR B 1 111 ? 2.438 17.703 32.5 1 93.69 111 THR B CA 1
ATOM 3762 C C . THR B 1 111 ? 0.972 18.016 32.812 1 93.69 111 THR B C 1
ATOM 3764 O O . THR B 1 111 ? 0.502 19.125 32.531 1 93.69 111 THR B O 1
ATOM 3767 N N . VAL B 1 112 ? 0.268 17.078 33.344 1 95.25 112 VAL B N 1
ATOM 3768 C CA . VAL B 1 112 ? -1.136 17.25 33.719 1 95.25 112 VAL B CA 1
ATOM 3769 C C . VAL B 1 112 ? -1.271 18.406 34.719 1 95.25 112 VAL B C 1
ATOM 3771 O O . VAL B 1 112 ? -2.145 19.266 34.562 1 95.25 112 VAL B O 1
ATOM 3774 N N . ARG B 1 113 ? -0.443 18.422 35.656 1 93.81 113 ARG B N 1
ATOM 3775 C CA . ARG B 1 113 ? -0.478 19.484 36.656 1 93.81 113 ARG B CA 1
ATOM 3776 C C . ARG B 1 113 ? -0.218 20.844 36.031 1 93.81 113 ARG B C 1
ATOM 3778 O O . ARG B 1 113 ? -0.921 21.812 36.312 1 93.81 113 ARG B O 1
ATOM 3785 N N . LEU B 1 114 ? 0.74 20.812 35.25 1 91.06 114 LEU B N 1
ATOM 3786 C CA . LEU B 1 114 ? 1.088 22.062 34.562 1 91.06 114 LEU B CA 1
ATOM 3787 C C . LEU B 1 114 ? -0.074 22.547 33.719 1 91.06 114 LEU B C 1
ATOM 3789 O O . LEU B 1 114 ? -0.404 23.734 33.719 1 91.06 114 LEU B O 1
ATOM 3793 N N . GLN B 1 115 ? -0.634 21.688 32.969 1 91.25 115 GLN B N 1
ATOM 3794 C CA . GLN B 1 115 ? -1.734 22.047 32.062 1 91.25 115 GLN B CA 1
ATOM 3795 C C . GLN B 1 115 ? -2.924 22.594 32.875 1 91.25 115 GLN B C 1
ATOM 3797 O O . GLN B 1 115 ? -3.58 23.547 32.438 1 91.25 115 GLN B O 1
ATOM 3802 N N . LYS B 1 116 ? -3.16 22.047 33.969 1 92.12 116 LYS B N 1
ATOM 3803 C CA . LYS B 1 116 ? -4.246 22.516 34.812 1 92.12 116 LYS B CA 1
ATOM 3804 C C . LYS B 1 116 ? -3.979 23.922 35.312 1 92.12 116 LYS B C 1
ATOM 3806 O O . LYS B 1 116 ? -4.891 24.75 35.375 1 92.12 116 LYS B O 1
ATOM 3811 N N . THR B 1 117 ? -2.799 24.172 35.625 1 91.06 117 THR B N 1
ATOM 3812 C CA . THR B 1 117 ? -2.441 25.5 36.094 1 91.06 117 THR B CA 1
ATOM 3813 C C . THR B 1 117 ? -2.588 26.531 35 1 91.06 117 THR B C 1
ATOM 3815 O O . THR B 1 117 ? -2.836 27.703 35.25 1 91.06 117 THR B O 1
ATOM 3818 N N . LEU B 1 118 ? -2.482 26.047 33.781 1 89 118 LEU B N 1
ATOM 3819 C CA . LEU B 1 118 ? -2.586 26.922 32.625 1 89 118 LEU B CA 1
ATOM 3820 C C . LEU B 1 118 ? -4.031 27.047 32.156 1 89 118 LEU B C 1
ATOM 3822 O O . LEU B 1 118 ? -4.305 27.656 31.125 1 89 118 LEU B O 1
ATOM 3826 N N . GLY B 1 119 ? -4.949 26.406 32.875 1 89.75 119 GLY B N 1
ATOM 3827 C CA . GLY B 1 119 ? -6.367 26.578 32.594 1 89.75 119 GLY B CA 1
ATOM 3828 C C . GLY B 1 119 ? -6.926 25.531 31.641 1 89.75 119 GLY B C 1
ATOM 3829 O O . GLY B 1 119 ? -8.047 25.672 31.156 1 89.75 119 GLY B O 1
ATOM 3830 N N . GLU B 1 120 ? -6.152 24.531 31.359 1 92.81 120 GLU B N 1
ATOM 3831 C CA . GLU B 1 120 ? -6.629 23.469 30.469 1 92.81 120 GLU B CA 1
ATOM 3832 C C . GLU B 1 120 ? -7.164 22.281 31.266 1 92.81 120 GLU B C 1
ATOM 3834 O O . GLU B 1 120 ? -6.734 22.047 32.406 1 92.81 120 GLU B O 1
ATOM 3839 N N . GLU B 1 121 ? -8.117 21.641 30.625 1 93.81 121 GLU B N 1
ATOM 3840 C CA . GLU B 1 121 ? -8.586 20.391 31.203 1 93.81 121 GLU B CA 1
ATOM 3841 C C . GLU B 1 121 ? -7.652 19.234 30.844 1 93.81 121 GLU B C 1
ATOM 3843 O O . GLU B 1 121 ? -7.336 19.016 29.672 1 93.81 121 GLU B O 1
ATOM 3848 N N . ALA B 1 122 ? -7.156 18.547 31.844 1 94.81 122 ALA B N 1
ATOM 3849 C CA . ALA B 1 122 ? -6.324 17.344 31.703 1 94.81 122 ALA B CA 1
ATOM 3850 C C . ALA B 1 122 ? -6.461 16.438 32.938 1 94.81 122 ALA B C 1
ATOM 3852 O O . ALA B 1 122 ? -6.684 16.922 34.031 1 94.81 122 ALA B O 1
ATOM 3853 N N . ARG B 1 123 ? -6.395 15.18 32.656 1 96.12 123 ARG B N 1
ATOM 3854 C CA . ARG B 1 123 ? -6.512 14.203 33.75 1 96.12 123 ARG B CA 1
ATOM 3855 C C . ARG B 1 123 ? -5.555 13.039 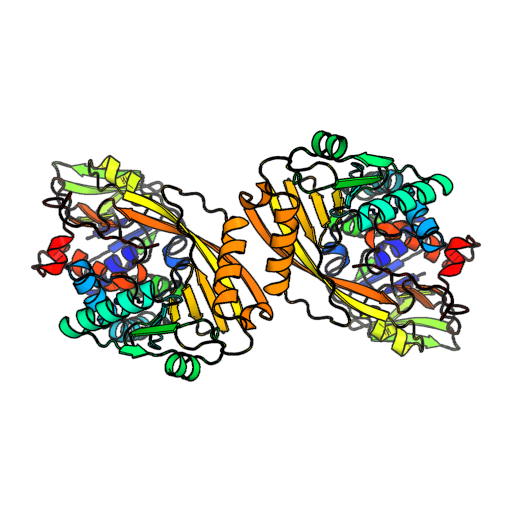33.531 1 96.12 123 ARG B C 1
ATOM 3857 O O . ARG B 1 123 ? -5.281 12.641 32.406 1 96.12 123 ARG B O 1
ATOM 3864 N N . TRP B 1 124 ? -5.098 12.641 34.688 1 97.62 124 TRP B N 1
ATOM 3865 C CA . TRP B 1 124 ? -4.371 11.375 34.656 1 97.62 124 TRP B CA 1
ATOM 3866 C C . TRP B 1 124 ? -5.324 10.195 34.781 1 97.62 124 TRP B C 1
ATOM 3868 O O . TRP B 1 124 ? -6.176 10.18 35.688 1 97.62 124 TRP B O 1
ATOM 3878 N N . LEU B 1 125 ? -5.27 9.273 33.906 1 97.81 125 LEU B N 1
ATOM 3879 C CA . LEU B 1 125 ? -6.008 8.016 34 1 97.81 125 LEU B CA 1
ATOM 3880 C C . LEU B 1 125 ? -5.082 6.867 34.375 1 97.81 125 LEU B C 1
ATOM 3882 O O . LEU B 1 125 ? -4.078 6.613 33.719 1 97.81 125 LEU B O 1
ATOM 3886 N N . ALA B 1 126 ? -5.457 6.215 35.438 1 97.12 126 ALA B N 1
ATOM 3887 C CA . ALA B 1 126 ? -4.719 5.012 35.812 1 97.12 126 ALA B CA 1
ATOM 3888 C C . ALA B 1 126 ? -5.035 3.857 34.844 1 97.12 126 ALA B C 1
ATOM 3890 O O . ALA B 1 126 ? -5.914 3.971 34 1 97.12 126 ALA B O 1
ATOM 3891 N N . GLN B 1 127 ? -4.262 2.824 34.969 1 96.31 127 GLN B N 1
ATOM 3892 C CA . GLN B 1 127 ? -4.348 1.694 34.062 1 96.31 127 GLN B CA 1
ATOM 3893 C C . GLN B 1 127 ? -5.785 1.199 33.906 1 96.31 127 GLN B C 1
ATOM 3895 O O . GLN B 1 127 ? -6.285 1.014 32.812 1 96.31 127 GLN B O 1
ATOM 3900 N N . GLU B 1 128 ? -6.469 0.996 35 1 95.69 128 GLU B N 1
ATOM 3901 C CA . GLU B 1 128 ? -7.832 0.479 35 1 95.69 128 GLU B CA 1
ATOM 3902 C C . GLU B 1 128 ? -8.773 1.429 34.25 1 95.69 128 GLU B C 1
ATOM 3904 O O . GLU B 1 128 ? -9.695 0.987 33.562 1 95.69 128 GLU B O 1
ATOM 3909 N N . GLU B 1 129 ? -8.57 2.684 34.469 1 96.5 129 GLU B N 1
ATOM 3910 C CA . GLU B 1 129 ? -9.398 3.689 33.812 1 96.5 129 GLU B CA 1
ATOM 3911 C C . GLU B 1 129 ? -9.141 3.715 32.312 1 96.5 129 GLU B C 1
ATOM 3913 O O . GLU B 1 129 ? -10.07 3.906 31.516 1 96.5 129 GLU B O 1
ATOM 3918 N N . VAL B 1 130 ? -7.871 3.582 31.938 1 96 130 VAL B N 1
ATOM 3919 C CA . VAL B 1 130 ? -7.523 3.545 30.516 1 96 130 VAL B CA 1
ATOM 3920 C C . VAL B 1 130 ? -8.219 2.361 29.844 1 96 130 VAL B C 1
ATOM 3922 O O . VAL B 1 130 ? -8.789 2.502 28.766 1 96 130 VAL B O 1
ATOM 3925 N N . VAL B 1 131 ? -8.172 1.208 30.438 1 92 131 VAL B N 1
ATOM 3926 C CA . VAL B 1 131 ? -8.766 -0.016 29.906 1 92 131 VAL B CA 1
ATOM 3927 C C . VAL B 1 131 ? -10.281 0.155 29.766 1 92 131 VAL B C 1
ATOM 3929 O O . VAL B 1 131 ? -10.883 -0.352 28.812 1 92 131 VAL B O 1
ATOM 3932 N N . ARG B 1 132 ? -10.875 0.775 30.734 1 92.94 132 ARG B N 1
ATOM 3933 C CA . ARG B 1 132 ? -12.305 1.029 30.688 1 92.94 132 ARG B CA 1
ATOM 3934 C C . ARG B 1 132 ? -12.656 1.954 29.516 1 92.94 132 ARG B C 1
ATOM 3936 O O . ARG B 1 132 ? -13.672 1.769 28.859 1 92.94 132 ARG B O 1
ATOM 3943 N N . ALA B 1 133 ? -11.836 2.914 29.344 1 93.94 133 ALA B N 1
ATOM 3944 C CA . ALA B 1 133 ? -12.086 3.893 28.297 1 93.94 133 ALA B CA 1
ATOM 3945 C C . ALA B 1 133 ? -11.82 3.295 26.922 1 93.94 133 ALA B C 1
ATOM 3947 O O . ALA B 1 133 ? -12.539 3.58 25.953 1 93.94 133 ALA B O 1
ATOM 3948 N N . GLU B 1 134 ? -10.773 2.525 26.797 1 96.5 134 GLU B N 1
ATOM 3949 C CA . GLU B 1 134 ? -10.367 1.868 25.562 1 96.5 134 GLU B CA 1
ATOM 3950 C C . GLU B 1 134 ? -10.047 0.395 25.797 1 96.5 134 GLU B C 1
ATOM 3952 O O . GLU B 1 134 ? -8.891 0.032 26.031 1 96.5 134 GLU B O 1
ATOM 3957 N N . GLN B 1 135 ? -10.984 -0.435 25.516 1 94.56 135 GLN B N 1
ATOM 3958 C CA . GLN B 1 135 ? -10.93 -1.835 25.922 1 94.56 135 GLN B CA 1
ATOM 3959 C C . GLN B 1 135 ? -9.922 -2.611 25.062 1 94.56 135 GLN B C 1
ATOM 3961 O O . GLN B 1 135 ? -9.391 -3.633 25.5 1 94.56 135 GLN B O 1
ATOM 3966 N N . ASN B 1 136 ? -9.664 -2.156 23.891 1 95.44 136 ASN B N 1
ATOM 3967 C CA . ASN B 1 136 ? -8.805 -2.91 22.984 1 95.44 136 ASN B CA 1
ATOM 3968 C C . ASN B 1 136 ? -7.34 -2.5 23.125 1 95.44 136 ASN B C 1
ATOM 3970 O O . ASN B 1 136 ? -6.457 -3.096 22.516 1 95.44 136 ASN B O 1
ATOM 3974 N N . LEU B 1 137 ? -7.047 -1.499 23.969 1 95.81 137 LEU B N 1
ATOM 3975 C CA . LEU B 1 137 ? -5.664 -1.101 24.188 1 95.81 137 LEU B CA 1
ATOM 3976 C C . LEU B 1 137 ? -4.91 -2.166 24.984 1 95.81 137 LEU B C 1
ATOM 3978 O O . LEU B 1 137 ? -5.508 -2.889 25.781 1 95.81 137 LEU B O 1
ATOM 3982 N N . SER B 1 138 ? -3.645 -2.225 24.734 1 94.94 138 SER B N 1
ATOM 3983 C CA . SER B 1 138 ? -2.773 -3.191 25.391 1 94.94 138 SER B CA 1
ATOM 3984 C C . SER B 1 138 ? -2.848 -3.061 26.906 1 94.94 138 SER B C 1
ATOM 3986 O O . SER B 1 138 ? -2.912 -1.949 27.438 1 94.94 138 SER B O 1
ATOM 3988 N N . ASN B 1 139 ? -2.688 -4.168 27.578 1 91.75 139 ASN B N 1
ATOM 3989 C CA . ASN B 1 139 ? -2.689 -4.199 29.031 1 91.75 139 ASN B CA 1
ATOM 3990 C C . ASN B 1 139 ? -1.327 -3.812 29.609 1 91.75 139 ASN B C 1
ATOM 3992 O O . ASN B 1 139 ? -1.163 -3.723 30.828 1 91.75 139 ASN B O 1
ATOM 3996 N N . GLN B 1 140 ? -0.45 -3.527 28.75 1 91.75 140 GLN B N 1
ATOM 3997 C CA . GLN B 1 140 ? 0.885 -3.139 29.188 1 91.75 140 GLN B CA 1
ATOM 3998 C C . GLN B 1 140 ? 0.956 -1.642 29.469 1 91.75 140 GLN B C 1
ATOM 4000 O O . GLN B 1 140 ? 1.94 -1.157 30.031 1 91.75 140 GLN B O 1
ATOM 4005 N N . VAL B 1 141 ? -0.056 -0.917 29.125 1 95 141 VAL B N 1
ATOM 4006 C CA . VAL B 1 141 ? -0.116 0.52 29.359 1 95 141 VAL B CA 1
ATOM 4007 C C . VAL B 1 141 ? -0.291 0.785 30.859 1 95 141 VAL B C 1
ATOM 4009 O O . VAL B 1 141 ? -1.175 0.21 31.5 1 95 141 VAL B O 1
ATOM 4012 N N . LEU B 1 142 ? 0.573 1.651 31.438 1 96.19 142 LEU B N 1
ATOM 4013 C CA . LEU B 1 142 ? 0.535 1.938 32.875 1 96.19 142 LEU B CA 1
ATOM 4014 C C . LEU B 1 142 ? -0.504 3.01 33.188 1 96.19 142 LEU B C 1
ATOM 4016 O O . LEU B 1 142 ? -1.028 3.068 34.281 1 96.19 142 LEU B O 1
ATOM 4020 N N . GLY B 1 143 ? -0.748 3.873 32.344 1 97.75 143 GLY B N 1
ATOM 4021 C CA . GLY B 1 143 ? -1.674 4.988 32.438 1 97.75 143 GLY B CA 1
ATOM 4022 C C . GLY B 1 143 ? -1.578 5.945 31.266 1 97.75 143 GLY B C 1
ATOM 4023 O O . GLY B 1 143 ? -0.851 5.688 30.297 1 97.75 143 GLY B O 1
ATOM 4024 N N . ALA B 1 144 ? -2.41 7.035 31.328 1 98 144 ALA B N 1
ATOM 4025 C CA . ALA B 1 144 ? -2.406 7.992 30.219 1 98 144 ALA B CA 1
ATOM 4026 C C . ALA B 1 144 ? -2.846 9.375 30.688 1 98 144 ALA B C 1
ATOM 4028 O O . ALA B 1 144 ? -3.637 9.492 31.625 1 98 144 ALA B O 1
ATOM 4029 N N . MET B 1 145 ? -2.221 10.367 30.172 1 97.44 145 MET B N 1
ATOM 4030 C CA . MET B 1 145 ? -2.789 11.711 30.266 1 97.44 145 MET B CA 1
ATOM 4031 C C . MET B 1 145 ? -3.953 11.875 29.297 1 97.44 145 MET B C 1
ATOM 4033 O O . MET B 1 145 ? -3.805 11.641 28.094 1 97.44 145 MET B O 1
ATOM 4037 N N . TYR B 1 146 ? -5.09 12.227 29.828 1 97.06 146 TYR B N 1
ATOM 4038 C CA . TYR B 1 146 ? -6.285 12.453 29.031 1 97.06 146 TYR B CA 1
ATOM 4039 C C . TYR B 1 146 ? -6.539 13.945 28.828 1 97.06 146 TYR B C 1
ATOM 4041 O O . TYR B 1 146 ? -6.625 14.695 29.797 1 97.06 146 TYR B O 1
ATOM 4049 N N . ALA B 1 147 ? -6.523 14.375 27.531 1 96.44 147 ALA B N 1
ATOM 4050 C CA . ALA B 1 147 ? -6.902 15.734 27.156 1 96.44 147 ALA B CA 1
ATOM 4051 C C . ALA B 1 147 ? -8.227 15.742 26.391 1 96.44 147 ALA B C 1
ATOM 4053 O O . ALA B 1 147 ? -8.258 15.523 25.188 1 96.44 147 ALA B O 1
ATOM 4054 N N . PRO B 1 148 ? -9.305 16.094 27.031 1 95.25 148 PRO B N 1
ATOM 4055 C CA . PRO B 1 148 ? -10.633 15.914 26.438 1 95.25 148 PRO B CA 1
ATOM 4056 C C . PRO B 1 148 ? -10.914 16.906 25.312 1 95.25 148 PRO B C 1
ATOM 4058 O O . PRO B 1 148 ? -11.75 16.656 24.453 1 95.25 148 PRO B O 1
ATOM 4061 N N . ASN B 1 149 ? -10.227 18.062 25.359 1 93.81 149 ASN B N 1
ATOM 4062 C CA . ASN B 1 149 ? -10.531 19.094 24.375 1 93.81 149 ASN B CA 1
ATOM 4063 C C . ASN B 1 149 ? -9.727 18.906 23.094 1 93.81 149 ASN B C 1
ATOM 4065 O O . ASN B 1 149 ? -10.008 19.531 22.078 1 93.81 149 ASN B O 1
ATOM 4069 N N . ASP B 1 150 ? -8.695 18.062 23.156 1 96.12 150 ASP B N 1
ATOM 4070 C CA . ASP B 1 150 ? -7.996 17.719 21.922 1 96.12 150 ASP B CA 1
ATOM 4071 C C . ASP B 1 150 ? -8.875 16.859 21.016 1 96.12 150 ASP B C 1
ATOM 4073 O O . ASP B 1 150 ? -9.797 16.188 21.484 1 96.12 150 ASP B O 1
ATOM 4077 N N . GLY B 1 151 ? -8.664 17.047 19.766 1 96.5 151 GLY B N 1
ATOM 4078 C CA . GLY B 1 151 ? -9.492 16.359 18.781 1 96.5 151 GLY B CA 1
ATOM 4079 C C . GLY B 1 151 ? -8.781 16.109 17.469 1 96.5 151 GLY B C 1
ATOM 4080 O O . GLY B 1 151 ? -7.578 15.859 17.438 1 96.5 151 GLY B O 1
ATOM 4081 N N . GLN B 1 152 ? -9.648 16.031 16.484 1 97.88 152 GLN B N 1
ATOM 4082 C CA . GLN B 1 152 ? -9.125 15.758 15.156 1 97.88 152 GLN B CA 1
ATOM 4083 C C . GLN B 1 152 ? -10.094 16.234 14.07 1 97.88 152 GLN B C 1
ATOM 4085 O O . GLN B 1 152 ? -11.273 16.469 14.344 1 97.88 152 GLN B O 1
ATOM 4090 N N . VAL B 1 153 ? -9.539 16.344 12.859 1 98.31 153 VAL B N 1
ATOM 4091 C CA . VAL B 1 153 ? -10.305 16.625 11.648 1 98.31 153 VAL B CA 1
ATOM 4092 C C . VAL B 1 153 ? -9.773 15.773 10.5 1 98.31 153 VAL B C 1
ATOM 4094 O O . VAL B 1 153 ? -8.789 15.047 10.656 1 98.31 153 VAL B O 1
ATOM 4097 N N . SER B 1 154 ? -10.547 15.781 9.406 1 97.88 154 SER B N 1
ATOM 4098 C CA . SER B 1 154 ? -9.953 15.352 8.141 1 97.88 154 SER B CA 1
ATOM 4099 C C . SER B 1 154 ? -9.062 16.438 7.551 1 97.88 154 SER B C 1
ATOM 4101 O O . SER B 1 154 ? -9.562 17.469 7.066 1 97.88 154 SER B O 1
ATOM 4103 N N . ALA B 1 155 ? -7.805 16.172 7.578 1 97.69 155 ALA B N 1
ATOM 4104 C CA . ALA B 1 155 ? -6.867 17.172 7.086 1 97.69 155 ALA B CA 1
ATOM 4105 C C . ALA B 1 155 ? -7.191 17.562 5.648 1 97.69 155 ALA B C 1
ATOM 4107 O O . ALA B 1 155 ? -7.203 18.75 5.309 1 97.69 155 ALA B O 1
ATOM 4108 N N . TYR B 1 156 ? -7.469 16.594 4.855 1 95.12 156 TYR B N 1
ATOM 4109 C CA . TYR B 1 156 ? -7.793 16.844 3.455 1 95.12 156 TYR B CA 1
ATOM 4110 C C . TYR B 1 156 ? -9.055 17.688 3.324 1 95.12 156 TYR B C 1
ATOM 4112 O O . TYR B 1 156 ? -9.094 18.625 2.539 1 95.12 156 TYR B O 1
ATOM 4120 N N . LYS B 1 157 ? -10.07 17.344 4.035 1 97.75 157 LYS B N 1
ATOM 4121 C CA . LYS B 1 157 ? -11.336 18.078 3.943 1 97.75 157 LYS B CA 1
ATOM 4122 C C . LYS B 1 157 ? -11.195 19.5 4.492 1 97.75 157 LYS B C 1
ATOM 4124 O O . LYS B 1 157 ? -11.828 20.422 3.992 1 97.75 157 LYS B O 1
ATOM 4129 N N . LEU B 1 158 ? -10.414 19.609 5.543 1 98.44 158 LEU B N 1
ATOM 4130 C CA . LEU B 1 158 ? -10.18 20.938 6.07 1 98.44 158 LEU B CA 1
ATOM 4131 C C . LEU B 1 158 ? -9.5 21.828 5.023 1 98.44 158 LEU B C 1
ATOM 4133 O O . LEU B 1 158 ? -9.945 22.938 4.766 1 98.44 158 LEU B O 1
ATOM 4137 N N . ALA B 1 159 ? -8.422 21.297 4.457 1 97.62 159 ALA B N 1
ATOM 4138 C CA . ALA B 1 159 ? -7.699 22.047 3.434 1 97.62 159 ALA B CA 1
ATOM 4139 C C . ALA B 1 159 ? -8.609 22.375 2.25 1 97.62 159 ALA B C 1
ATOM 4141 O O . ALA B 1 159 ? -8.602 23.5 1.744 1 97.62 159 ALA B O 1
ATOM 4142 N N . THR B 1 160 ? -9.359 21.422 1.859 1 97 160 THR B N 1
ATOM 4143 C CA . THR B 1 160 ? -10.312 21.609 0.771 1 97 160 THR B CA 1
ATOM 4144 C C . THR B 1 160 ? -11.367 22.641 1.149 1 97 160 THR B C 1
ATOM 4146 O O . THR B 1 160 ? -11.773 23.453 0.319 1 97 160 THR B O 1
ATOM 4149 N N . GLY B 1 161 ? -11.82 22.562 2.359 1 98.38 161 GLY B N 1
ATOM 4150 C CA . GLY B 1 161 ? -12.797 23.516 2.844 1 98.38 161 GLY B CA 1
ATOM 4151 C C . GLY B 1 161 ? -12.328 24.953 2.721 1 98.38 161 GLY B C 1
ATOM 4152 O O . GLY B 1 161 ? -13.062 25.812 2.221 1 98.38 161 GLY B O 1
ATOM 4153 N N . PHE B 1 162 ? -11.117 25.203 3.178 1 98.56 162 PHE B N 1
ATOM 4154 C CA . PHE B 1 162 ? -10.555 26.547 3.043 1 98.56 162 PHE B CA 1
ATOM 4155 C C . PHE B 1 162 ? -10.492 26.953 1.578 1 98.56 162 PHE B C 1
ATOM 4157 O O . PHE B 1 162 ? -10.844 28.094 1.235 1 98.56 162 PHE B O 1
ATOM 4164 N N . ALA B 1 163 ? -10.008 26.031 0.734 1 98.06 163 ALA B N 1
ATOM 4165 C CA . ALA B 1 163 ? -9.828 26.344 -0.683 1 98.06 163 ALA B CA 1
ATOM 4166 C C . ALA B 1 163 ? -11.164 26.672 -1.345 1 98.06 163 ALA B C 1
ATOM 4168 O O . ALA B 1 163 ? -11.289 27.688 -2.039 1 98.06 163 ALA B O 1
ATOM 4169 N N . VAL B 1 164 ? -12.156 25.828 -1.105 1 98.06 164 VAL B N 1
ATOM 4170 C CA . VAL B 1 164 ? -13.469 26.016 -1.718 1 98.06 164 VAL B CA 1
ATOM 4171 C C . VAL B 1 164 ? -14.125 27.281 -1.169 1 98.06 164 VAL B C 1
ATOM 4173 O O . VAL B 1 164 ? -14.711 28.047 -1.924 1 98.06 164 VAL B O 1
ATOM 4176 N N . ALA B 1 165 ? -14.07 27.469 0.125 1 98.31 165 ALA B N 1
ATOM 4177 C CA . ALA B 1 165 ? -14.633 28.672 0.732 1 98.31 165 ALA B CA 1
ATOM 4178 C C . ALA B 1 165 ? -14 29.938 0.134 1 98.31 165 ALA B C 1
ATOM 4180 O O . ALA B 1 165 ? -14.695 30.938 -0.099 1 98.31 165 ALA B O 1
ATOM 4181 N N . SER B 1 166 ? -12.711 29.875 -0.051 1 97.88 166 SER B N 1
ATOM 4182 C CA . SER B 1 166 ? -12.023 31 -0.681 1 97.88 166 SER B CA 1
ATOM 4183 C C . SER B 1 166 ? -12.57 31.266 -2.078 1 97.88 166 SER B C 1
ATOM 4185 O O . SER B 1 166 ? -12.758 32.406 -2.465 1 97.88 166 SER B O 1
ATOM 4187 N N . GLY B 1 167 ? -12.797 30.203 -2.797 1 97.44 167 GLY B N 1
ATOM 4188 C CA . GLY B 1 167 ? -13.406 30.344 -4.113 1 97.44 167 GLY B CA 1
ATOM 4189 C C . GLY B 1 167 ? -14.781 30.969 -4.07 1 97.44 167 GLY B C 1
ATOM 4190 O O . GLY B 1 167 ? -15.102 31.844 -4.887 1 97.44 167 GLY B O 1
ATOM 4191 N N . VAL B 1 168 ? -15.562 30.594 -3.146 1 97.69 168 VAL B N 1
ATOM 4192 C CA . VAL B 1 168 ? -16.922 31.094 -2.979 1 97.69 168 VAL B CA 1
ATOM 4193 C C . VAL B 1 168 ? -16.891 32.594 -2.689 1 97.69 168 VAL B C 1
ATOM 4195 O O . VAL B 1 168 ? -17.766 33.344 -3.139 1 97.69 168 VAL B O 1
ATOM 4198 N N . LEU B 1 169 ? -15.898 33.031 -2.018 1 97.88 169 LEU B N 1
ATOM 4199 C CA . LEU B 1 169 ? -15.797 34.438 -1.621 1 97.88 169 LEU B CA 1
ATOM 4200 C C . LEU B 1 169 ? -15.117 35.25 -2.711 1 97.88 169 LEU B C 1
ATOM 4202 O O . LEU B 1 169 ? -14.867 36.438 -2.527 1 97.88 169 LEU B O 1
ATOM 4206 N N . GLY B 1 170 ? -14.766 34.625 -3.83 1 97.5 170 GLY B N 1
ATOM 4207 C CA . GLY B 1 170 ? -14.273 35.344 -4.984 1 97.5 170 GLY B CA 1
ATOM 4208 C C . GLY B 1 170 ? -12.773 35.219 -5.172 1 97.5 170 GLY B C 1
ATOM 4209 O O . GLY B 1 170 ? -12.195 35.875 -6.059 1 97.5 170 GLY B O 1
ATOM 4210 N N . GLY B 1 171 ? -12.156 34.438 -4.352 1 97.94 171 GLY B N 1
ATOM 4211 C CA . GLY B 1 171 ? -10.727 34.219 -4.523 1 97.94 171 GLY B CA 1
ATOM 4212 C C . GLY B 1 171 ? -10.398 33.438 -5.781 1 97.94 171 GLY B C 1
ATOM 4213 O O . GLY B 1 171 ? -11.25 32.688 -6.305 1 97.94 171 GLY B O 1
ATOM 4214 N N . ARG B 1 172 ? -9.227 33.594 -6.324 1 97.75 172 ARG B N 1
ATOM 4215 C CA . ARG B 1 172 ? -8.742 32.875 -7.488 1 97.75 172 ARG B CA 1
ATOM 4216 C C . ARG B 1 172 ? -7.59 31.938 -7.113 1 97.75 172 ARG B C 1
ATOM 4218 O O . ARG B 1 172 ? -6.738 32.312 -6.297 1 97.75 172 ARG B O 1
ATOM 4225 N N . VAL B 1 173 ? -7.594 30.734 -7.656 1 97.88 173 VAL B N 1
ATOM 4226 C CA . VAL B 1 173 ? -6.523 29.781 -7.438 1 97.88 173 VAL B CA 1
ATOM 4227 C C . VAL B 1 173 ? -5.91 29.375 -8.781 1 97.88 173 VAL B C 1
ATOM 4229 O O . VAL B 1 173 ? -6.633 29.047 -9.727 1 97.88 173 VAL B O 1
ATOM 4232 N N . LEU B 1 174 ? -4.594 29.453 -8.891 1 97.75 174 LEU B N 1
ATOM 4233 C CA . LEU B 1 174 ? -3.869 28.953 -10.062 1 97.75 174 LEU B CA 1
ATOM 4234 C C . LEU B 1 174 ? -3.01 27.75 -9.695 1 97.75 174 LEU B C 1
ATOM 4236 O O . LEU B 1 174 ? -1.973 27.891 -9.047 1 97.75 174 LEU B O 1
ATOM 4240 N N . GLU B 1 175 ? -3.434 26.609 -10.18 1 97.56 175 GLU B N 1
ATOM 4241 C CA . GLU B 1 175 ? -2.637 25.391 -10.039 1 97.56 175 GLU B CA 1
ATOM 4242 C C . GLU B 1 175 ? -1.644 25.25 -11.188 1 97.56 175 GLU B C 1
ATOM 4244 O O . GLU B 1 175 ? -1.705 26 -12.164 1 97.56 175 GLU B O 1
ATOM 4249 N N . PHE B 1 176 ? -0.7 24.328 -10.969 1 97.25 176 PHE B N 1
ATOM 4250 C CA . PHE B 1 176 ? 0.308 24.016 -11.969 1 97.25 176 PHE B CA 1
ATOM 4251 C C . PHE B 1 176 ? 1.015 25.281 -12.445 1 97.25 176 PHE B C 1
ATOM 4253 O O . PHE B 1 176 ? 1.286 25.438 -13.633 1 97.25 176 PHE B O 1
ATOM 4260 N N . THR B 1 177 ? 1.178 26.234 -11.594 1 97.19 177 THR B N 1
ATOM 4261 C CA . THR B 1 177 ? 1.879 27.5 -11.805 1 97.19 177 THR B CA 1
ATOM 4262 C C . THR B 1 177 ? 2.961 27.703 -10.75 1 97.19 177 THR B C 1
ATOM 4264 O O . THR B 1 177 ? 2.662 27.797 -9.555 1 97.19 177 THR B O 1
ATOM 4267 N N . GLU B 1 178 ? 4.133 27.719 -11.195 1 96.88 178 GLU B N 1
ATOM 4268 C CA . GLU B 1 178 ? 5.262 27.844 -10.273 1 96.88 178 GLU B CA 1
ATOM 4269 C C . GLU B 1 178 ? 5.695 29.297 -10.125 1 96.88 178 GLU B C 1
ATOM 4271 O O . GLU B 1 178 ? 5.934 29.984 -11.117 1 96.88 178 GLU B O 1
ATOM 4276 N N . VAL B 1 179 ? 5.727 29.828 -8.93 1 97.38 179 VAL B N 1
ATOM 4277 C CA . VAL B 1 179 ? 6.344 31.125 -8.672 1 97.38 179 VAL B CA 1
ATOM 4278 C C . VAL B 1 179 ? 7.863 30.984 -8.703 1 97.38 179 VAL B C 1
ATOM 4280 O O . VAL B 1 179 ? 8.438 30.172 -7.969 1 97.38 179 VAL B O 1
ATOM 4283 N N . ILE B 1 180 ? 8.438 31.828 -9.492 1 95.94 180 ILE B N 1
ATOM 4284 C CA . ILE B 1 180 ? 9.875 31.734 -9.758 1 95.94 180 ILE B CA 1
ATOM 4285 C C . ILE B 1 180 ? 10.617 32.812 -8.984 1 95.94 180 ILE B C 1
ATOM 4287 O O . ILE B 1 180 ? 11.742 32.594 -8.523 1 95.94 180 ILE B O 1
ATOM 4291 N N . ASP B 1 181 ? 10.016 33.938 -8.938 1 95.38 181 ASP B N 1
ATOM 4292 C CA . ASP B 1 181 ? 10.68 35.062 -8.32 1 95.38 181 ASP B CA 1
ATOM 4293 C C . ASP B 1 181 ? 9.656 36.125 -7.848 1 95.38 181 ASP B C 1
ATOM 4295 O O . ASP B 1 181 ? 8.477 36.031 -8.18 1 95.38 181 ASP B O 1
ATOM 4299 N N . PHE B 1 182 ? 10.203 37.031 -7.02 1 96.88 182 PHE B N 1
ATOM 4300 C CA . PHE B 1 182 ? 9.398 38.156 -6.574 1 96.88 182 PHE B CA 1
ATOM 4301 C C . PHE B 1 182 ? 9.727 39.406 -7.375 1 96.88 182 PHE B C 1
ATOM 4303 O O . PHE B 1 182 ? 10.891 39.656 -7.73 1 96.88 182 PHE B O 1
ATOM 4310 N N . LEU B 1 183 ? 8.695 40.125 -7.688 1 96.75 183 LEU B N 1
ATOM 4311 C CA . LEU B 1 183 ? 8.891 41.438 -8.273 1 96.75 183 LEU B CA 1
ATOM 4312 C C . LEU B 1 183 ? 9.008 42.5 -7.188 1 96.75 183 LEU B C 1
ATOM 4314 O O . LEU B 1 183 ? 8.023 42.812 -6.516 1 96.75 183 LEU B O 1
ATOM 4318 N N . ILE B 1 184 ? 10.211 43.031 -6.988 1 96.5 184 ILE B N 1
ATOM 4319 C CA . ILE B 1 184 ? 10.477 44 -5.926 1 96.5 184 ILE B CA 1
ATOM 4320 C C . ILE B 1 184 ? 11.023 45.281 -6.527 1 96.5 184 ILE B C 1
ATOM 4322 O O . ILE B 1 184 ? 11.898 45.25 -7.395 1 96.5 184 ILE B O 1
ATOM 4326 N N . GLN B 1 185 ? 10.43 46.375 -6.164 1 95.62 185 GLN B N 1
ATOM 4327 C CA . GLN B 1 185 ? 10.891 47.719 -6.57 1 95.62 185 GLN B CA 1
ATOM 4328 C C . GLN B 1 185 ? 11.023 48.625 -5.367 1 95.62 185 GLN B C 1
ATOM 4330 O O . GLN B 1 185 ? 10.062 48.844 -4.621 1 95.62 185 GLN B O 1
ATOM 4335 N N . GLN B 1 186 ? 12.188 49.281 -5.152 1 94.94 186 GLN B N 1
ATOM 4336 C CA . GLN B 1 186 ? 12.453 50.25 -4.082 1 94.94 186 GLN B CA 1
ATOM 4337 C C . GLN B 1 186 ? 12.047 49.656 -2.725 1 94.94 186 GLN B C 1
ATOM 4339 O O . GLN B 1 186 ? 11.328 50.312 -1.961 1 94.94 186 GLN B O 1
ATOM 4344 N N . GLY B 1 187 ? 12.289 48.375 -2.549 1 94.44 187 GLY B N 1
ATOM 4345 C CA . GLY B 1 187 ? 12.078 47.75 -1.257 1 94.44 187 GLY B CA 1
ATOM 4346 C C . GLY B 1 187 ? 10.633 47.344 -1.017 1 94.44 187 GLY B C 1
ATOM 4347 O O . GLY B 1 187 ? 10.273 46.938 0.09 1 94.44 187 GLY B O 1
ATOM 4348 N N . LYS B 1 188 ? 9.906 47.469 -2.047 1 96.94 188 LYS B N 1
ATOM 4349 C CA . LYS B 1 188 ? 8.5 47.094 -1.938 1 96.94 188 LYS B CA 1
ATOM 4350 C C . LYS B 1 188 ? 8.133 46.031 -2.969 1 96.94 188 LYS B C 1
ATOM 4352 O O . LYS B 1 188 ? 8.57 46.094 -4.121 1 96.94 188 LYS B O 1
ATOM 4357 N N . VAL B 1 189 ? 7.41 45.062 -2.533 1 96.81 189 VAL B N 1
ATOM 4358 C CA . VAL B 1 189 ? 6.984 44 -3.455 1 96.81 189 VAL B CA 1
ATOM 4359 C C . VAL B 1 189 ? 5.918 44.562 -4.402 1 96.81 189 VAL B C 1
ATOM 4361 O O . VAL B 1 189 ? 5.062 45.344 -3.994 1 96.81 189 VAL B O 1
ATOM 4364 N N . GLN B 1 190 ? 5.988 44.125 -5.672 1 97 190 GLN B N 1
ATOM 4365 C CA . GLN B 1 190 ? 5 44.531 -6.668 1 97 190 GLN B CA 1
ATOM 4366 C C . GLN B 1 190 ? 4.227 43.344 -7.199 1 97 190 GLN B C 1
ATOM 4368 O O . GLN B 1 190 ? 3.201 43.5 -7.863 1 97 190 GLN B O 1
ATOM 4373 N N . GLY B 1 191 ? 4.719 42.219 -6.93 1 97.56 191 GLY B N 1
ATOM 4374 C CA . GLY B 1 191 ? 4.105 41 -7.457 1 97.56 191 GLY B CA 1
ATOM 4375 C C . GLY B 1 191 ? 5.066 39.844 -7.531 1 97.56 191 GLY B C 1
ATOM 4376 O O . GLY B 1 191 ? 6.004 39.75 -6.734 1 97.56 191 GLY B O 1
ATOM 4377 N N . VAL B 1 192 ? 4.672 38.875 -8.391 1 97.62 192 VAL B N 1
ATOM 4378 C CA . VAL B 1 192 ? 5.504 37.688 -8.539 1 97.62 192 VAL B CA 1
ATOM 4379 C C . VAL B 1 192 ? 5.688 37.344 -10.016 1 97.62 192 VAL B C 1
ATOM 4381 O O . VAL B 1 192 ? 4.832 37.688 -10.844 1 97.62 192 VAL B O 1
ATOM 4384 N N . LYS B 1 193 ? 6.836 36.781 -10.305 1 97.31 193 LYS B N 1
ATOM 4385 C CA . LYS B 1 193 ? 7.094 36.156 -11.594 1 97.31 193 LYS B CA 1
ATOM 4386 C C . LYS B 1 193 ? 6.832 34.625 -11.523 1 97.31 193 LYS B C 1
ATOM 4388 O O . LYS B 1 193 ? 7.316 33.969 -10.609 1 97.31 193 LYS B O 1
ATOM 4393 N N . THR B 1 194 ? 5.984 34.156 -12.461 1 97.5 194 THR B N 1
ATOM 4394 C CA . THR B 1 194 ? 5.633 32.719 -12.445 1 97.5 194 THR B CA 1
ATOM 4395 C C . THR B 1 194 ? 5.934 32.062 -13.789 1 97.5 194 THR B C 1
ATOM 4397 O O . THR B 1 194 ? 6.367 32.75 -14.727 1 97.5 194 THR B O 1
ATOM 4400 N N . SER B 1 195 ? 5.758 30.75 -13.836 1 96.81 195 SER B N 1
ATOM 4401 C CA . SER B 1 195 ? 5.887 30 -15.078 1 96.81 195 SER B CA 1
ATOM 4402 C C . SER B 1 195 ? 4.824 30.406 -16.094 1 96.81 195 SER B C 1
ATOM 4404 O O . SER B 1 195 ? 4.938 30.094 -17.281 1 96.81 195 SER B O 1
ATOM 4406 N N . GLN B 1 196 ? 3.795 31.125 -15.664 1 96.19 196 GLN B N 1
ATOM 4407 C CA . GLN B 1 196 ? 2.719 31.547 -16.562 1 96.19 196 GLN B CA 1
ATOM 4408 C C . GLN B 1 196 ? 2.693 33.062 -16.734 1 96.19 196 GLN B C 1
ATOM 4410 O O . GLN B 1 196 ? 1.69 33.625 -17.172 1 96.19 196 GLN B O 1
ATOM 4415 N N . GLY B 1 197 ? 3.801 33.719 -16.359 1 96.19 197 GLY B N 1
ATOM 4416 C CA . GLY B 1 197 ? 3.881 35.156 -16.5 1 96.19 197 GLY B CA 1
ATOM 4417 C C . GLY B 1 197 ? 3.93 35.875 -15.164 1 96.19 197 GLY B C 1
ATOM 4418 O O . GLY B 1 197 ? 4.211 35.281 -14.133 1 96.19 197 GLY B O 1
ATOM 4419 N N . GLU B 1 198 ? 3.713 37.156 -15.227 1 97.25 198 GLU B N 1
ATOM 4420 C CA . GLU B 1 198 ? 3.787 38 -14.031 1 97.25 198 GLU B CA 1
ATOM 4421 C C . GLU B 1 198 ? 2.395 38.312 -13.492 1 97.25 198 GLU B C 1
ATOM 4423 O O . GLU B 1 198 ? 1.46 38.531 -14.266 1 97.25 198 GLU B O 1
ATOM 4428 N N . PHE B 1 199 ? 2.275 38.25 -12.258 1 97.94 199 PHE B N 1
ATOM 4429 C CA . PHE B 1 199 ? 1.072 38.688 -11.555 1 97.94 199 PHE B CA 1
ATOM 4430 C C . PHE B 1 199 ? 1.394 39.781 -10.555 1 97.94 199 PHE B C 1
ATOM 4432 O O . PHE B 1 199 ? 2.428 39.75 -9.883 1 97.94 199 PHE B O 1
ATOM 4439 N N . TYR B 1 200 ? 0.508 40.719 -10.445 1 97.88 200 TYR B N 1
ATOM 4440 C CA . TYR B 1 200 ? 0.786 41.875 -9.617 1 97.88 200 TYR B CA 1
ATOM 4441 C C . TYR B 1 200 ? -0.16 41.938 -8.422 1 97.88 200 TYR B C 1
ATOM 4443 O O . TYR B 1 200 ? -1.317 41.531 -8.516 1 97.88 200 TYR B O 1
ATOM 4451 N N . GLY B 1 201 ? 0.361 42.375 -7.293 1 97.12 201 GLY B N 1
ATOM 4452 C CA . GLY B 1 201 ? -0.396 42.531 -6.059 1 97.12 201 GLY B CA 1
ATOM 4453 C C . GLY B 1 201 ? 0.291 43.438 -5.047 1 97.12 201 GLY B C 1
ATOM 4454 O O . GLY B 1 201 ? 1.514 43.594 -5.074 1 97.12 201 GLY B O 1
ATOM 4455 N N . GLU B 1 202 ? -0.476 44.062 -4.203 1 97.12 202 GLU B N 1
ATOM 4456 C CA . GLU B 1 202 ? 0.045 44.969 -3.172 1 97.12 202 GLU B CA 1
ATOM 4457 C C . GLU B 1 202 ? 0.828 44.188 -2.113 1 97.12 202 GLU B C 1
ATOM 4459 O O . GLU B 1 202 ? 1.788 44.719 -1.543 1 97.12 202 GLU B O 1
ATOM 4464 N N . HIS B 1 203 ? 0.416 43.031 -1.823 1 98.25 203 HIS B N 1
ATOM 4465 C CA . HIS B 1 203 ? 1.045 42.156 -0.838 1 98.25 203 HIS B CA 1
ATOM 4466 C C . HIS B 1 203 ? 1.314 40.75 -1.421 1 98.25 203 HIS B C 1
ATOM 4468 O O . HIS B 1 203 ? 0.578 40.312 -2.295 1 98.25 203 HIS B O 1
ATOM 4474 N N . VAL B 1 204 ? 2.381 40.125 -0.967 1 98.5 204 VAL B N 1
ATOM 4475 C CA . VAL B 1 204 ? 2.695 38.75 -1.284 1 98.5 204 VAL B CA 1
ATOM 4476 C C . VAL B 1 204 ? 2.953 37.969 0.004 1 98.5 204 VAL B C 1
ATOM 4478 O O . VAL B 1 204 ? 3.684 38.438 0.882 1 98.5 204 VAL B O 1
ATOM 4481 N N . VAL B 1 205 ? 2.312 36.812 0.186 1 98.62 205 VAL B N 1
ATOM 4482 C CA . VAL B 1 205 ? 2.51 35.969 1.355 1 98.62 205 VAL B CA 1
ATOM 4483 C C . VAL B 1 205 ? 3.145 34.625 0.934 1 98.62 205 VAL B C 1
ATOM 4485 O O . VAL B 1 205 ? 2.582 33.906 0.117 1 98.62 205 VAL B O 1
ATOM 4488 N N . VAL B 1 206 ? 4.301 34.312 1.473 1 98.19 206 VAL B N 1
ATOM 4489 C CA . VAL B 1 206 ? 4.961 33.031 1.235 1 98.19 206 VAL B CA 1
ATOM 4490 C C . VAL B 1 206 ? 4.438 32 2.221 1 98.19 206 VAL B C 1
ATOM 4492 O O . VAL B 1 206 ? 4.707 32.094 3.422 1 98.19 206 VAL B O 1
ATOM 4495 N N . ALA B 1 207 ? 3.723 31.031 1.729 1 98.06 207 ALA B N 1
ATOM 4496 C CA . ALA B 1 207 ? 3.139 29.953 2.527 1 98.06 207 ALA B CA 1
ATOM 4497 C C . ALA B 1 207 ? 3.402 28.594 1.893 1 98.06 207 ALA B C 1
ATOM 4499 O O . ALA B 1 207 ? 2.492 27.766 1.778 1 98.06 207 ALA B O 1
ATOM 4500 N N . GLY B 1 208 ? 4.648 28.312 1.515 1 96.19 208 GLY B N 1
ATOM 4501 C CA . GLY B 1 208 ? 5.004 27.125 0.754 1 96.19 208 GLY B CA 1
ATOM 4502 C C . GLY B 1 208 ? 5.441 25.969 1.629 1 96.19 208 GLY B C 1
ATOM 4503 O O . GLY B 1 208 ? 6.023 25 1.138 1 96.19 208 GLY B O 1
ATOM 4504 N N . GLY B 1 209 ? 5.184 26.047 2.938 1 96.12 209 GLY B N 1
ATOM 4505 C CA . GLY B 1 209 ? 5.637 24.969 3.811 1 96.12 209 GLY B CA 1
ATOM 4506 C C . GLY B 1 209 ? 7.133 24.75 3.746 1 96.12 209 GLY B C 1
ATOM 4507 O O . GLY B 1 209 ? 7.914 25.688 3.816 1 96.12 209 GLY B O 1
ATOM 4508 N N . ALA B 1 210 ? 7.52 23.469 3.635 1 96.25 210 ALA B N 1
ATOM 4509 C CA . ALA B 1 210 ? 8.938 23.125 3.596 1 96.25 210 ALA B CA 1
ATOM 4510 C C . ALA B 1 210 ? 9.609 23.688 2.354 1 96.25 210 ALA B C 1
ATOM 4512 O O . ALA B 1 210 ? 10.805 24 2.375 1 96.25 210 ALA B O 1
ATOM 4513 N N . TRP B 1 211 ? 8.883 23.891 1.334 1 94.81 211 TRP B N 1
ATOM 4514 C CA . TRP B 1 211 ? 9.43 24.359 0.061 1 94.81 211 TRP B CA 1
ATOM 4515 C C . TRP B 1 211 ? 9.641 25.859 0.073 1 94.81 211 TRP B C 1
ATOM 4517 O O . TRP B 1 211 ? 10.18 26.438 -0.88 1 94.81 211 TRP B O 1
ATOM 4527 N N . SER B 1 212 ? 9.227 26.516 1.152 1 95.25 212 SER B N 1
ATOM 4528 C CA . SER B 1 212 ? 9.484 27.938 1.307 1 95.25 212 SER B CA 1
ATOM 4529 C C . SER B 1 212 ? 10.977 28.234 1.395 1 95.25 212 SER B C 1
ATOM 4531 O O . SER B 1 212 ? 11.406 29.375 1.249 1 95.25 212 SER B O 1
ATOM 4533 N N . VAL B 1 213 ? 11.727 27.188 1.676 1 91.81 213 VAL B N 1
ATOM 4534 C CA . VAL B 1 213 ? 13.156 27.359 1.89 1 91.81 213 VAL B CA 1
ATOM 4535 C C . VAL B 1 213 ? 13.781 28.078 0.69 1 91.81 213 VAL B C 1
ATOM 4537 O O . VAL B 1 213 ? 14.633 28.953 0.854 1 91.81 213 VAL B O 1
ATOM 4540 N N . ASN B 1 214 ? 13.352 27.766 -0.48 1 87.94 214 ASN B N 1
ATOM 4541 C CA . ASN B 1 214 ? 13.914 28.375 -1.688 1 87.94 214 ASN B CA 1
ATOM 4542 C C . ASN B 1 214 ? 13.57 29.859 -1.787 1 87.94 214 ASN B C 1
ATOM 4544 O O . ASN B 1 214 ? 14.406 30.656 -2.215 1 87.94 214 ASN B O 1
ATOM 4548 N N . PHE B 1 215 ? 12.414 30.234 -1.425 1 89.81 215 PHE B N 1
ATOM 4549 C CA . PHE B 1 215 ? 11.969 31.625 -1.468 1 89.81 215 PHE B CA 1
ATOM 4550 C C . PHE B 1 215 ? 12.664 32.438 -0.385 1 89.81 215 PHE B C 1
ATOM 4552 O O . PHE B 1 215 ? 13.031 33.594 -0.615 1 89.81 215 PHE B O 1
ATOM 4559 N N . LEU B 1 216 ? 12.758 31.797 0.757 1 87.75 216 LEU B N 1
ATOM 4560 C CA . LEU B 1 216 ? 13.375 32.5 1.882 1 87.75 216 LEU B CA 1
ATOM 4561 C C . LEU B 1 216 ? 14.82 32.875 1.56 1 87.75 216 LEU B C 1
ATOM 4563 O O . LEU B 1 216 ? 15.258 33.969 1.88 1 87.75 216 LEU B O 1
ATOM 4567 N N . GLU B 1 217 ? 15.461 31.953 0.949 1 87 217 GLU B N 1
ATOM 4568 C CA . GLU B 1 217 ? 16.828 32.219 0.524 1 87 217 GLU B CA 1
ATOM 4569 C C . GLU B 1 217 ? 16.875 33.406 -0.459 1 87 217 GLU B C 1
ATOM 4571 O O . GLU B 1 217 ? 17.75 34.25 -0.366 1 87 217 GLU B O 1
ATOM 4576 N N . GLN B 1 218 ? 16.016 33.406 -1.352 1 87.06 218 GLN B N 1
ATOM 4577 C CA . GLN B 1 218 ? 15.945 34.438 -2.375 1 87.06 218 GLN B CA 1
ATOM 4578 C C . GLN B 1 218 ? 15.758 35.844 -1.75 1 87.06 218 GLN B C 1
ATOM 4580 O O . GLN B 1 218 ? 16.266 36.812 -2.271 1 87.06 218 GLN B O 1
ATOM 4585 N N . ILE B 1 219 ? 15.086 35.906 -0.672 1 86.56 219 ILE B N 1
ATOM 4586 C CA . ILE B 1 219 ? 14.766 37.219 -0.102 1 86.56 219 ILE B CA 1
ATOM 4587 C C . ILE B 1 219 ? 15.664 37.5 1.107 1 86.56 219 ILE B C 1
ATOM 4589 O O . ILE B 1 219 ? 15.391 38.406 1.896 1 86.56 219 ILE B O 1
ATOM 4593 N N . GLY B 1 220 ? 16.609 36.625 1.35 1 86.94 220 GLY B N 1
ATOM 4594 C CA . GLY B 1 220 ? 17.672 36.906 2.295 1 86.94 220 GLY B CA 1
ATOM 4595 C C . GLY B 1 220 ? 17.297 36.594 3.732 1 86.94 220 GLY B C 1
ATOM 4596 O O . GLY B 1 220 ? 17.781 37.25 4.66 1 86.94 220 GLY B O 1
ATOM 4597 N N . ILE B 1 221 ? 16.344 35.719 3.957 1 87.12 221 ILE B N 1
ATOM 4598 C CA . ILE B 1 221 ? 15.953 35.312 5.301 1 87.12 221 ILE B CA 1
ATOM 4599 C C . ILE B 1 221 ? 16.422 33.875 5.566 1 87.12 221 ILE B C 1
ATOM 4601 O O . ILE B 1 221 ? 16.266 33 4.711 1 87.12 221 ILE B O 1
ATOM 4605 N N . ASP B 1 222 ? 17.078 33.719 6.723 1 87.12 222 ASP B N 1
ATOM 4606 C CA . ASP B 1 222 ? 17.422 32.375 7.168 1 87.12 222 ASP B CA 1
ATOM 4607 C C . ASP B 1 222 ? 16.703 32 8.461 1 87.12 222 ASP B C 1
ATOM 4609 O O . ASP B 1 222 ? 17.094 32.469 9.539 1 87.12 222 ASP B O 1
ATOM 4613 N N . LEU B 1 223 ? 15.711 31.25 8.344 1 86.56 223 LEU B N 1
ATOM 4614 C CA . LEU B 1 223 ? 14.914 30.797 9.477 1 86.56 223 LEU B CA 1
ATOM 4615 C C . LEU B 1 223 ? 15.352 29.406 9.93 1 86.56 223 LEU B C 1
ATOM 4617 O O . LEU B 1 223 ? 14.82 28.875 10.914 1 86.56 223 LEU B O 1
ATOM 4621 N N . GLY B 1 224 ? 16.375 28.844 9.336 1 92.19 224 GLY B N 1
ATOM 4622 C CA . GLY B 1 224 ? 16.734 27.453 9.602 1 92.19 224 GLY B CA 1
ATOM 4623 C C . GLY B 1 224 ? 15.633 26.484 9.25 1 92.19 224 GLY B C 1
ATOM 4624 O O . GLY B 1 224 ? 15.398 25.516 9.984 1 92.19 224 GLY B O 1
ATOM 4625 N N . LEU B 1 225 ? 14.898 26.828 8.258 1 95.06 225 LEU B N 1
ATOM 4626 C CA . LEU B 1 225 ? 13.812 25.969 7.789 1 95.06 225 LEU B CA 1
ATOM 4627 C C . LEU B 1 225 ? 14.359 24.719 7.098 1 95.06 225 LEU B C 1
ATOM 4629 O O . LEU B 1 225 ? 15.25 24.812 6.258 1 95.06 225 LEU B O 1
ATOM 4633 N N . TYR B 1 226 ? 13.938 23.547 7.547 1 96.25 226 TYR B N 1
ATOM 4634 C CA . TYR B 1 226 ? 14.344 22.312 6.898 1 96.25 226 TYR B CA 1
ATOM 4635 C C . TYR B 1 226 ? 13.203 21.297 6.875 1 96.25 226 TYR B C 1
ATOM 4637 O O . TYR B 1 226 ? 12.312 21.344 7.73 1 96.25 226 TYR B O 1
ATOM 4645 N N . PRO B 1 227 ? 13.172 20.438 5.82 1 97.31 227 PRO B N 1
ATOM 4646 C CA . PRO B 1 227 ? 12.125 19.438 5.699 1 97.31 227 PRO B CA 1
ATOM 4647 C C . PRO B 1 227 ? 12.281 18.297 6.703 1 97.31 227 PRO B C 1
ATOM 4649 O O . PRO B 1 227 ? 13.406 17.875 7.004 1 97.31 227 PRO B O 1
ATOM 4652 N N . VAL B 1 228 ? 11.203 17.859 7.23 1 97.81 228 VAL B N 1
ATOM 4653 C CA . VAL B 1 228 ? 11.156 16.641 8.023 1 97.81 228 VAL B CA 1
ATOM 4654 C C . VAL B 1 228 ? 10.133 15.672 7.434 1 97.81 228 VAL B C 1
ATOM 4656 O O . VAL B 1 228 ? 8.922 15.922 7.496 1 97.81 228 VAL B O 1
ATOM 4659 N N . LYS B 1 229 ? 10.664 14.594 6.934 1 97.62 229 LYS B N 1
ATOM 4660 C CA . LYS B 1 229 ? 9.812 13.578 6.324 1 97.62 229 LYS B CA 1
ATOM 4661 C C . LYS B 1 229 ? 9.109 12.734 7.387 1 97.62 229 LYS B C 1
ATOM 4663 O O . LYS B 1 229 ? 9.734 12.32 8.367 1 97.62 229 LYS B O 1
ATOM 4668 N N . GLY B 1 230 ? 7.812 12.578 7.176 1 97.88 230 GLY B N 1
ATOM 4669 C CA . GLY B 1 230 ? 7.039 11.633 7.965 1 97.88 230 GLY B CA 1
ATOM 4670 C C . GLY B 1 230 ? 6.324 10.594 7.121 1 97.88 230 GLY B C 1
ATOM 4671 O O . GLY B 1 230 ? 5.762 10.914 6.074 1 97.88 230 GLY B O 1
ATOM 4672 N N . GLU B 1 231 ? 6.465 9.344 7.543 1 98.12 231 GLU B N 1
ATOM 4673 C CA . GLU B 1 231 ? 5.723 8.25 6.918 1 98.12 231 GLU B CA 1
ATOM 4674 C C . GLU B 1 231 ? 4.527 7.84 7.773 1 98.12 231 GLU B C 1
ATOM 4676 O O . GLU B 1 231 ? 4.613 7.816 9 1 98.12 231 GLU B O 1
ATOM 4681 N N . CYS B 1 232 ? 3.404 7.551 7.113 1 98.38 232 CYS B N 1
ATOM 4682 C CA . CYS B 1 232 ? 2.154 7.168 7.754 1 98.38 232 CYS B CA 1
ATOM 4683 C C . CYS B 1 232 ? 1.531 5.961 7.059 1 98.38 232 CYS B C 1
ATOM 4685 O O . CYS B 1 232 ? 1.945 5.594 5.957 1 98.38 232 CYS B O 1
ATOM 4687 N N . LEU B 1 233 ? 0.682 5.332 7.758 1 97.94 233 LEU B N 1
ATOM 4688 C CA . LEU B 1 233 ? -0.082 4.266 7.117 1 97.94 233 LEU B CA 1
ATOM 4689 C C . LEU B 1 233 ? -1.539 4.293 7.566 1 97.94 233 LEU B C 1
ATOM 4691 O O . LEU B 1 233 ? -1.875 4.949 8.555 1 97.94 233 LEU B O 1
ATOM 4695 N N . SER B 1 234 ? -2.398 3.633 6.781 1 98.19 234 SER B N 1
ATOM 4696 C CA . SER B 1 234 ? -3.816 3.494 7.098 1 98.19 234 SER B CA 1
ATOM 4697 C C . SER B 1 234 ? -4.227 2.027 7.168 1 98.19 234 SER B C 1
ATOM 4699 O O . SER B 1 234 ? -3.729 1.202 6.398 1 98.19 234 SER B O 1
ATOM 4701 N N . VAL B 1 235 ? -5.02 1.775 8.086 1 98.12 235 VAL B N 1
ATOM 4702 C CA . VAL B 1 235 ? -5.609 0.459 8.312 1 98.12 235 VAL B CA 1
ATOM 4703 C C . VAL B 1 235 ? -7.129 0.569 8.344 1 98.12 235 VAL B C 1
ATOM 4705 O O . VAL B 1 235 ? -7.68 1.481 8.961 1 98.12 235 VAL B O 1
ATOM 4708 N N . LEU B 1 236 ? -7.824 -0.317 7.648 1 97.56 236 LEU B N 1
ATOM 4709 C CA . LEU B 1 236 ? -9.281 -0.358 7.656 1 97.56 236 LEU B CA 1
ATOM 4710 C C . LEU B 1 236 ? -9.789 -1.281 8.758 1 97.56 236 LEU B C 1
ATOM 4712 O O . LEU B 1 236 ? -9.289 -2.395 8.93 1 97.56 236 LEU B O 1
ATOM 4716 N N . THR B 1 237 ? -10.703 -0.78 9.469 1 94.88 237 THR B N 1
ATOM 4717 C CA . THR B 1 237 ? -11.25 -1.572 10.57 1 94.88 237 THR B CA 1
ATOM 4718 C C . THR B 1 237 ? -12.742 -1.814 10.375 1 94.88 237 THR B C 1
ATOM 4720 O O . THR B 1 237 ? -13.445 -0.974 9.805 1 94.88 237 THR B O 1
ATOM 4723 N N . ARG B 1 238 ? -13.211 -3.068 10.656 1 82.75 238 ARG B N 1
ATOM 4724 C CA . ARG B 1 238 ? -14.633 -3.393 10.562 1 82.75 238 ARG B CA 1
ATOM 4725 C C . ARG B 1 238 ? -15.398 -2.801 11.742 1 82.75 238 ARG B C 1
ATOM 4727 O O . ARG B 1 238 ? -16.531 -2.334 11.578 1 82.75 238 ARG B O 1
ATOM 4734 N N . ASP B 1 239 ? -14.766 -2.793 12.953 1 85.88 239 ASP B N 1
ATOM 4735 C CA . ASP B 1 239 ? -15.344 -2.227 14.172 1 85.88 239 ASP B CA 1
ATOM 4736 C C . ASP B 1 239 ? -14.477 -1.092 14.711 1 85.88 239 ASP B C 1
ATOM 4738 O O . ASP B 1 239 ? -13.328 -0.935 14.305 1 85.88 239 ASP B O 1
ATOM 4742 N N . ASP B 1 240 ? -15.148 -0.267 15.578 1 89.44 240 ASP B N 1
ATOM 4743 C CA . ASP B 1 240 ? -14.383 0.782 16.234 1 89.44 240 ASP B CA 1
ATOM 4744 C C . ASP B 1 240 ? -13.453 0.196 17.297 1 89.44 240 ASP B C 1
ATOM 4746 O O . ASP B 1 240 ? -13.875 -0.079 18.422 1 89.44 240 ASP B O 1
ATOM 4750 N N . LEU B 1 241 ? -12.234 0.044 16.891 1 93.06 241 LEU B N 1
ATOM 4751 C CA . LEU B 1 241 ? -11.273 -0.526 17.828 1 93.06 241 LEU B CA 1
ATOM 4752 C C . LEU B 1 241 ? -10.977 0.448 18.969 1 93.06 241 LEU B C 1
ATOM 4754 O O . LEU B 1 241 ? -10.75 0.032 20.109 1 93.06 241 LEU B O 1
ATOM 4758 N N . ILE B 1 242 ? -10.891 1.726 18.656 1 95.75 242 ILE B N 1
ATOM 4759 C CA . ILE B 1 242 ? -10.672 2.793 19.625 1 95.75 242 ILE B CA 1
ATOM 4760 C C . ILE B 1 242 ? -11.555 3.992 19.281 1 95.75 242 ILE B C 1
ATOM 4762 O O . ILE B 1 242 ? -11.977 4.145 18.141 1 95.75 242 ILE B O 1
ATOM 4766 N N . THR B 1 243 ? -11.742 4.797 20.312 1 94.44 243 THR B N 1
ATOM 4767 C CA . THR B 1 243 ? -12.555 5.996 20.141 1 94.44 243 THR B CA 1
ATOM 4768 C C . THR B 1 243 ? -11.703 7.254 20.25 1 94.44 243 THR B C 1
ATOM 4770 O O . THR B 1 243 ? -11.891 8.211 19.484 1 94.44 243 THR B O 1
ATOM 4773 N N . SER B 1 244 ? -10.758 7.258 21.156 1 96.06 244 SER B N 1
ATOM 4774 C CA . SER B 1 244 ? -9.859 8.391 21.344 1 96.06 244 SER B CA 1
ATOM 4775 C C . SER B 1 244 ? -8.617 8.266 20.469 1 96.06 244 SER B C 1
ATOM 4777 O O . SER B 1 244 ? -8.242 7.164 20.062 1 96.06 244 SER B O 1
ATOM 4779 N N . THR B 1 245 ? -8.078 9.375 20.125 1 97.38 245 THR B N 1
ATOM 4780 C CA . THR B 1 245 ? -6.738 9.352 19.531 1 97.38 245 THR B CA 1
ATOM 4781 C C . THR B 1 245 ? -5.711 8.883 20.562 1 97.38 245 THR B C 1
ATOM 4783 O O . THR B 1 245 ? -5.715 9.336 21.703 1 97.38 245 THR B O 1
ATOM 4786 N N . ILE B 1 246 ? -4.938 7.93 20.156 1 97.38 246 ILE B N 1
ATOM 4787 C CA . ILE B 1 246 ? -3.893 7.41 21.031 1 97.38 246 ILE B CA 1
ATOM 4788 C C . ILE B 1 246 ? -2.539 7.98 20.609 1 97.38 246 ILE B C 1
ATOM 4790 O O . ILE B 1 246 ? -2.131 7.848 19.453 1 97.38 246 ILE B O 1
ATOM 4794 N N . PHE B 1 247 ? -1.875 8.586 21.547 1 95.38 247 PHE B N 1
ATOM 4795 C CA . PHE B 1 247 ? -0.58 9.203 21.297 1 95.38 247 PHE B CA 1
ATOM 4796 C C . PHE B 1 247 ? 0.506 8.547 22.141 1 95.38 247 PHE B C 1
ATOM 4798 O O . PHE B 1 247 ? 0.397 8.484 23.359 1 95.38 247 PHE B O 1
ATOM 4805 N N . SER B 1 248 ? 1.536 8 21.469 1 93.75 248 SER B N 1
ATOM 4806 C CA . SER B 1 248 ? 2.678 7.402 22.141 1 93.75 248 SER B CA 1
ATOM 4807 C C . SER B 1 248 ? 3.994 7.961 21.609 1 93.75 248 SER B C 1
ATOM 4809 O O . SER B 1 248 ? 3.998 8.812 20.734 1 93.75 248 SER B O 1
ATOM 4811 N N . GLU B 1 249 ? 5.078 7.555 22.219 1 90.12 249 GLU B N 1
ATOM 4812 C CA . GLU B 1 249 ? 6.395 8.016 21.797 1 90.12 249 GLU B CA 1
ATOM 4813 C C . GLU B 1 249 ? 6.754 7.465 20.406 1 90.12 249 GLU B C 1
ATOM 4815 O O . GLU B 1 249 ? 7.469 8.117 19.641 1 90.12 249 GLU B O 1
ATOM 4820 N N . ASP B 1 250 ? 6.199 6.32 20.094 1 93.12 250 ASP B N 1
ATOM 4821 C CA . ASP B 1 250 ? 6.648 5.617 18.891 1 93.12 250 ASP B CA 1
ATOM 4822 C C . ASP B 1 250 ? 5.676 5.82 17.734 1 93.12 250 ASP B C 1
ATOM 4824 O O . ASP B 1 250 ? 6.035 5.613 16.578 1 93.12 250 ASP B O 1
ATOM 4828 N N . CYS B 1 251 ? 4.488 6.156 18.078 1 96.62 251 CYS B N 1
ATOM 4829 C CA . CYS B 1 251 ? 3.504 6.395 17.031 1 96.62 251 CYS B CA 1
ATOM 4830 C C . CYS B 1 251 ? 2.23 7.004 17.609 1 96.62 251 CYS B C 1
ATOM 4832 O O . CYS B 1 251 ? 2.094 7.125 18.828 1 96.62 251 CYS B O 1
ATOM 4834 N N . TYR B 1 252 ? 1.406 7.496 16.781 1 97.56 252 TYR B N 1
ATOM 4835 C CA . TYR B 1 252 ? 0.027 7.824 17.125 1 97.56 252 TYR B CA 1
ATOM 4836 C C . TYR B 1 252 ? -0.952 6.992 16.312 1 97.56 252 TYR B C 1
ATOM 4838 O O . TYR B 1 252 ? -0.613 6.523 15.219 1 97.56 252 TYR B O 1
ATOM 4846 N N . ILE B 1 253 ? -2.131 6.77 16.828 1 98.06 253 ILE B N 1
ATOM 4847 C CA . ILE B 1 253 ? -3.238 6.105 16.156 1 98.06 253 ILE B CA 1
ATOM 4848 C C . ILE B 1 253 ? -4.48 6.996 16.203 1 98.06 253 ILE B C 1
ATOM 4850 O O . ILE B 1 253 ? -5 7.285 17.281 1 98.06 253 ILE B O 1
ATOM 4854 N N . VAL B 1 254 ? -4.953 7.41 15.055 1 98 254 VAL B N 1
ATOM 4855 C CA . VAL B 1 254 ? -6.066 8.352 14.961 1 98 254 VAL B CA 1
ATOM 4856 C C . VAL B 1 254 ? -7.262 7.664 14.305 1 98 254 VAL B C 1
ATOM 4858 O O . VAL B 1 254 ? -7.246 7.379 13.102 1 98 254 VAL B O 1
ATOM 4861 N N . PRO B 1 255 ? -8.32 7.406 15.07 1 97.38 255 PRO B N 1
ATOM 4862 C CA . PRO B 1 255 ? -9.516 6.801 14.484 1 97.38 255 PRO B CA 1
ATOM 4863 C C . PRO B 1 255 ? -10.352 7.801 13.688 1 97.38 255 PRO B C 1
ATOM 4865 O O . PRO B 1 255 ? -10.898 8.75 14.258 1 97.38 255 PRO B O 1
ATOM 4868 N N . LYS B 1 256 ? -10.492 7.586 12.406 1 96.75 256 LYS B N 1
ATOM 4869 C CA . LYS B 1 256 ? -11.219 8.492 11.523 1 96.75 256 LYS B CA 1
ATOM 4870 C C . LYS B 1 256 ? -12.688 8.078 11.398 1 96.75 256 LYS B C 1
ATOM 4872 O O . LYS B 1 256 ? -13.039 6.941 11.703 1 96.75 256 LYS B O 1
ATOM 4877 N N . LYS B 1 257 ? -13.469 8.922 10.891 1 91.56 257 LYS B N 1
ATOM 4878 C CA . LYS B 1 257 ? -14.914 8.727 10.789 1 91.56 257 LYS B CA 1
ATOM 4879 C C . LYS B 1 257 ? -15.25 7.633 9.781 1 91.56 257 LYS B C 1
ATOM 4881 O O . LYS B 1 257 ? -16.297 6.984 9.891 1 91.56 257 LYS B O 1
ATOM 4886 N N . ASP B 1 258 ? -14.406 7.289 8.891 1 90.5 258 ASP B N 1
ATOM 4887 C CA . ASP B 1 258 ? -14.719 6.375 7.801 1 90.5 258 ASP B CA 1
ATOM 4888 C C . ASP B 1 258 ? -14.18 4.977 8.078 1 90.5 258 ASP B C 1
ATOM 4890 O O . ASP B 1 258 ? -14.039 4.168 7.164 1 90.5 258 ASP B O 1
ATOM 4894 N N . GLY B 1 259 ? -13.859 4.727 9.289 1 93.06 259 GLY B N 1
ATOM 4895 C CA . GLY B 1 259 ? -13.445 3.383 9.664 1 93.06 259 GLY B CA 1
ATOM 4896 C C . GLY B 1 259 ? -11.969 3.133 9.445 1 93.06 259 GLY B C 1
ATOM 4897 O O . GLY B 1 259 ? -11.516 1.986 9.461 1 93.06 259 GLY B O 1
ATOM 4898 N N . ARG B 1 260 ? -11.273 4.156 9.258 1 96.19 260 ARG B N 1
ATOM 4899 C CA . ARG B 1 260 ? -9.828 4.051 9.102 1 96.19 260 ARG B CA 1
ATOM 4900 C C . ARG B 1 260 ? -9.109 4.43 10.398 1 96.19 260 ARG B C 1
ATOM 4902 O O . ARG B 1 260 ? -9.602 5.266 11.156 1 96.19 260 ARG B O 1
ATOM 4909 N N . LEU B 1 261 ? -8.078 3.75 10.625 1 98.12 261 LEU B N 1
ATOM 4910 C CA . LEU B 1 261 ? -7.078 4.207 11.586 1 98.12 261 LEU B CA 1
ATOM 4911 C C . LEU B 1 261 ? -5.852 4.758 10.867 1 98.12 261 LEU B C 1
ATOM 4913 O O . LEU B 1 261 ? -5.211 4.047 10.094 1 98.12 261 LEU B O 1
ATOM 4917 N N . TYR B 1 262 ? -5.566 6.027 11.062 1 98.25 262 TYR B N 1
ATOM 4918 C CA . TYR B 1 262 ? -4.297 6.586 10.602 1 98.25 262 TYR B CA 1
ATOM 4919 C C . TYR B 1 262 ? -3.201 6.371 11.633 1 98.25 262 TYR B C 1
ATOM 4921 O O . TYR B 1 262 ? -3.393 6.652 12.82 1 98.25 262 TYR B O 1
ATOM 4929 N N . ILE B 1 263 ? -2.129 5.816 11.211 1 98.69 263 ILE B N 1
ATOM 4930 C CA . ILE B 1 263 ? -1.014 5.512 12.102 1 98.69 263 ILE B CA 1
ATOM 4931 C C . ILE B 1 263 ? 0.235 6.258 11.633 1 98.69 263 ILE B C 1
ATOM 4933 O O . ILE B 1 263 ? 0.662 6.113 10.484 1 98.69 263 ILE B O 1
ATOM 4937 N N . GLY B 1 264 ? 0.766 7.012 12.43 1 97.81 264 GLY B N 1
ATOM 4938 C CA . GLY B 1 264 ? 1.956 7.781 12.094 1 97.81 264 GLY B CA 1
ATOM 4939 C C . GLY B 1 264 ? 2.77 8.18 13.312 1 97.81 264 GLY B C 1
ATOM 4940 O O . GLY B 1 264 ? 2.408 7.84 14.445 1 97.81 264 GLY B O 1
ATOM 4941 N N . ALA B 1 265 ? 3.742 8.906 13.203 1 96.06 265 ALA B N 1
ATOM 4942 C CA . ALA B 1 265 ? 4.527 8.969 11.977 1 96.06 265 ALA B CA 1
ATOM 4943 C C . ALA B 1 265 ? 6.016 8.812 12.266 1 96.06 265 ALA B C 1
ATOM 4945 O O . ALA B 1 265 ? 6.465 9.039 13.391 1 96.06 265 ALA B O 1
ATOM 4946 N N . THR B 1 266 ? 6.812 8.383 11.281 1 97.25 266 THR B N 1
ATOM 4947 C CA . THR B 1 266 ? 8.266 8.477 11.383 1 97.25 266 THR B CA 1
ATOM 4948 C C . THR B 1 266 ? 8.719 9.93 11.398 1 97.25 266 THR B C 1
ATOM 4950 O O . THR B 1 266 ? 7.918 10.836 11.141 1 97.25 266 THR B O 1
ATOM 4953 N N . VAL B 1 267 ? 9.875 10.211 11.828 1 97.12 267 VAL B N 1
ATOM 4954 C CA . VAL B 1 267 ? 10.5 11.531 11.859 1 97.12 267 VAL B CA 1
ATOM 4955 C C . VAL B 1 267 ? 11.898 11.453 11.242 1 97.12 267 VAL B C 1
ATOM 4957 O O . VAL B 1 267 ? 12.844 10.992 11.891 1 97.12 267 VAL B O 1
ATOM 4960 N N . ILE B 1 268 ? 12 11.898 10 1 96.75 268 ILE B N 1
ATOM 4961 C CA . ILE B 1 268 ? 13.258 11.844 9.266 1 96.75 268 ILE B CA 1
ATOM 4962 C C . ILE B 1 268 ? 13.648 13.25 8.812 1 96.75 268 ILE B C 1
ATOM 4964 O O . ILE B 1 268 ? 13.172 13.727 7.785 1 96.75 268 ILE B O 1
ATOM 4968 N N . PRO B 1 269 ? 14.562 13.898 9.547 1 97.5 269 PRO B N 1
ATOM 4969 C CA . PRO B 1 269 ? 14.93 15.289 9.242 1 97.5 269 PRO B CA 1
ATOM 4970 C C . PRO B 1 269 ? 15.766 15.406 7.969 1 97.5 269 PRO B C 1
ATOM 4972 O O . PRO B 1 269 ? 16.406 14.445 7.555 1 97.5 269 PRO B O 1
ATOM 4975 N N . HIS B 1 270 ? 15.648 16.562 7.383 1 97.25 270 HIS B N 1
ATOM 4976 C CA . HIS B 1 270 ? 16.484 17.016 6.27 1 97.25 270 HIS B CA 1
ATOM 4977 C C . HIS B 1 270 ? 16.297 16.125 5.051 1 97.25 270 HIS B C 1
ATOM 4979 O O . HIS B 1 270 ? 17.281 15.719 4.414 1 97.25 270 HIS B O 1
ATOM 4985 N N . SER B 1 271 ? 15.07 15.758 4.84 1 96.31 271 SER B N 1
ATOM 4986 C CA . SER B 1 271 ? 14.797 14.938 3.664 1 96.31 271 SER B CA 1
ATOM 4987 C C . SER B 1 271 ? 13.516 15.375 2.967 1 96.31 271 SER B C 1
ATOM 4989 O O . SER B 1 271 ? 12.477 15.539 3.611 1 96.31 271 SER B O 1
ATOM 4991 N N . PHE B 1 272 ? 13.594 15.562 1.615 1 96.25 272 PHE B N 1
ATOM 4992 C CA . PHE B 1 272 ? 12.43 15.805 0.769 1 96.25 272 PHE B CA 1
ATOM 4993 C C . PHE B 1 272 ? 11.992 14.516 0.07 1 96.25 272 PHE B C 1
ATOM 4995 O O . PHE B 1 272 ? 11.109 14.547 -0.79 1 96.25 272 PHE B O 1
ATOM 5002 N N . ASP B 1 273 ? 12.703 13.383 0.47 1 95.5 273 ASP B N 1
ATOM 5003 C CA . ASP B 1 273 ? 12.391 12.094 -0.155 1 95.5 273 ASP B CA 1
ATOM 5004 C C . ASP B 1 273 ? 10.953 11.672 0.138 1 95.5 273 ASP B C 1
ATOM 5006 O O . ASP B 1 273 ? 10.562 11.562 1.301 1 95.5 273 ASP B O 1
ATOM 5010 N N . GLU B 1 274 ? 10.18 11.422 -0.913 1 95.81 274 GLU B N 1
ATOM 5011 C CA . GLU B 1 274 ? 8.766 11.141 -0.704 1 95.81 274 GLU B CA 1
ATOM 5012 C C . GLU B 1 274 ? 8.492 9.641 -0.742 1 95.81 274 GLU B C 1
ATOM 5014 O O . GLU B 1 274 ? 7.336 9.211 -0.688 1 95.81 274 GLU B O 1
ATOM 5019 N N . LYS B 1 275 ? 9.516 8.82 -0.858 1 96.25 275 LYS B N 1
ATOM 5020 C CA . LYS B 1 275 ? 9.336 7.375 -0.851 1 96.25 275 LYS B CA 1
ATOM 5021 C C . LYS B 1 275 ? 8.977 6.867 0.544 1 96.25 275 LYS B C 1
ATOM 5023 O O . LYS B 1 275 ? 9.484 7.383 1.544 1 96.25 275 LYS B O 1
ATOM 5028 N N . VAL B 1 276 ? 8.125 5.855 0.598 1 98 276 VAL B N 1
ATOM 5029 C CA . VAL B 1 276 ? 7.852 5.152 1.848 1 98 276 VAL B CA 1
ATOM 5030 C C . VAL B 1 276 ? 8.867 4.031 2.049 1 98 276 VAL B C 1
ATOM 5032 O O . VAL B 1 276 ? 9.109 3.23 1.141 1 98 276 VAL B O 1
ATOM 5035 N N . THR B 1 277 ? 9.453 3.93 3.209 1 97.69 277 THR B N 1
ATOM 5036 C CA . THR B 1 277 ? 10.484 2.926 3.434 1 97.69 277 THR B CA 1
ATOM 5037 C C . THR B 1 277 ? 9.891 1.664 4.051 1 97.69 277 THR B C 1
ATOM 5039 O O . THR B 1 277 ? 8.906 1.732 4.789 1 97.69 277 THR B O 1
ATOM 5042 N N . VAL B 1 278 ? 10.523 0.546 3.783 1 97.94 278 VAL B N 1
ATOM 5043 C CA . VAL B 1 278 ? 10.18 -0.714 4.434 1 97.94 278 VAL B CA 1
ATOM 5044 C C . VAL B 1 278 ? 10.328 -0.569 5.949 1 97.94 278 VAL B C 1
ATOM 5046 O O . VAL B 1 278 ? 9.461 -1.011 6.703 1 97.94 278 VAL B O 1
ATOM 5049 N N . GLU B 1 279 ? 11.367 0.062 6.383 1 97.38 279 GLU B N 1
ATOM 5050 C CA . GLU B 1 279 ? 11.609 0.269 7.805 1 97.38 279 GLU B CA 1
ATOM 5051 C C . GLU B 1 279 ? 10.492 1.078 8.453 1 97.38 279 GLU B C 1
ATOM 5053 O O . GLU B 1 279 ? 10.023 0.746 9.547 1 97.38 279 GLU B O 1
ATOM 5058 N N . GLY B 1 280 ? 10.141 2.16 7.789 1 98.12 280 GLY B N 1
ATOM 5059 C CA . GLY B 1 280 ? 9.07 2.986 8.32 1 98.12 280 GLY B CA 1
ATOM 5060 C C . GLY B 1 280 ? 7.766 2.23 8.508 1 98.12 280 GLY B C 1
ATOM 5061 O O . GLY B 1 280 ? 7.137 2.318 9.562 1 98.12 280 GLY B O 1
ATOM 5062 N N . VAL B 1 281 ? 7.398 1.447 7.52 1 98.56 281 VAL B N 1
ATOM 5063 C CA . VAL B 1 281 ? 6.176 0.651 7.582 1 98.56 281 VAL B CA 1
ATOM 5064 C C . VAL B 1 281 ? 6.281 -0.368 8.711 1 98.56 281 VAL B C 1
ATOM 5066 O O . VAL B 1 281 ? 5.375 -0.48 9.547 1 98.56 281 VAL B O 1
ATOM 5069 N N . SER B 1 282 ? 7.383 -1.091 8.789 1 97.75 282 SER B N 1
ATOM 5070 C CA . SER B 1 282 ? 7.594 -2.133 9.789 1 97.75 282 SER B CA 1
ATOM 5071 C C . SER B 1 282 ? 7.543 -1.562 11.203 1 97.75 282 SER B C 1
ATOM 5073 O O . SER B 1 282 ? 6.875 -2.117 12.078 1 97.75 282 SER B O 1
ATOM 5075 N N . ARG B 1 283 ? 8.203 -0.474 11.383 1 97.31 283 ARG B N 1
ATOM 5076 C CA . ARG B 1 283 ? 8.289 0.134 12.703 1 97.31 283 ARG B CA 1
ATOM 5077 C C . ARG B 1 283 ? 6.918 0.621 13.172 1 97.31 283 ARG B C 1
ATOM 5079 O O . ARG B 1 283 ? 6.539 0.41 14.328 1 97.31 283 ARG B O 1
ATOM 5086 N N . LEU B 1 284 ? 6.207 1.264 12.305 1 98.38 284 LEU B N 1
ATOM 5087 C CA . LEU B 1 284 ? 4.902 1.806 12.664 1 98.38 284 LEU B CA 1
ATOM 5088 C C . LEU B 1 284 ? 3.91 0.686 12.961 1 98.38 284 LEU B C 1
ATOM 5090 O O . LEU B 1 284 ? 3.143 0.767 13.922 1 98.38 284 LEU B O 1
ATOM 5094 N N . LEU B 1 285 ? 3.934 -0.357 12.133 1 98.06 285 LEU B N 1
ATOM 5095 C CA . LEU B 1 285 ? 3.033 -1.479 12.375 1 98.06 285 LEU B CA 1
ATOM 5096 C C . LEU B 1 285 ? 3.363 -2.168 13.695 1 98.06 285 LEU B C 1
ATOM 5098 O O . LEU B 1 285 ? 2.463 -2.547 14.445 1 98.06 285 LEU B O 1
ATOM 5102 N N . HIS B 1 286 ? 4.625 -2.324 13.945 1 96.56 286 HIS B N 1
ATOM 5103 C CA . HIS B 1 286 ? 5.043 -2.934 15.195 1 96.56 286 HIS B CA 1
ATOM 5104 C C . HIS B 1 286 ? 4.578 -2.107 16.391 1 96.56 286 HIS B C 1
ATOM 5106 O O . HIS B 1 286 ? 3.947 -2.639 17.312 1 96.56 286 HIS B O 1
ATOM 5112 N N . ALA B 1 287 ? 4.855 -0.803 16.375 1 96.75 287 ALA B N 1
ATOM 5113 C CA . ALA B 1 287 ? 4.477 0.089 17.469 1 96.75 287 ALA B CA 1
ATOM 5114 C C . ALA B 1 287 ? 2.965 0.101 17.672 1 96.75 287 ALA B C 1
ATOM 5116 O O . ALA B 1 287 ? 2.482 0.01 18.797 1 96.75 287 ALA B O 1
ATOM 5117 N N . ALA B 1 288 ? 2.238 0.214 16.594 1 97.81 288 ALA B N 1
ATOM 5118 C CA . ALA B 1 288 ? 0.781 0.276 16.672 1 97.81 288 ALA B CA 1
ATOM 5119 C C . ALA B 1 288 ? 0.202 -1.028 17.203 1 97.81 288 ALA B C 1
ATOM 5121 O O . ALA B 1 288 ? -0.741 -1.016 18 1 97.81 288 ALA B O 1
ATOM 5122 N N . SER B 1 289 ? 0.776 -2.15 16.781 1 96.5 289 SER B N 1
ATOM 5123 C CA . SER B 1 289 ? 0.274 -3.451 17.203 1 96.5 289 SER B CA 1
ATOM 5124 C C . SER B 1 289 ? 0.557 -3.689 18.688 1 96.5 289 SER B C 1
ATOM 5126 O O . SER B 1 289 ? -0.196 -4.395 19.359 1 96.5 289 SER B O 1
ATOM 5128 N N . GLU B 1 290 ? 1.646 -3.152 19.156 1 94.88 290 GLU B N 1
ATOM 5129 C CA . GLU B 1 290 ? 1.927 -3.229 20.578 1 94.88 290 GLU B CA 1
ATOM 5130 C C . GLU B 1 290 ? 0.888 -2.457 21.391 1 94.88 290 GLU B C 1
ATOM 5132 O O . GLU B 1 290 ? 0.49 -2.891 22.469 1 94.88 290 GLU B O 1
ATOM 5137 N N . LEU B 1 291 ? 0.445 -1.357 20.875 1 95.94 291 LEU B N 1
ATOM 5138 C CA . LEU B 1 291 ? -0.544 -0.516 21.547 1 95.94 291 LEU B CA 1
ATOM 5139 C C . LEU B 1 291 ? -1.941 -1.11 21.406 1 95.94 291 LEU B C 1
ATOM 5141 O O . LEU B 1 291 ? -2.734 -1.062 22.359 1 95.94 291 LEU B O 1
ATOM 5145 N N . LEU B 1 292 ? -2.26 -1.614 20.281 1 96.38 292 LEU B N 1
ATOM 5146 C CA . LEU B 1 292 ? -3.561 -2.16 19.906 1 96.38 292 LEU B CA 1
ATOM 5147 C C . LEU B 1 292 ? -3.412 -3.551 19.297 1 96.38 292 LEU B C 1
ATOM 5149 O O . LEU B 1 292 ? -3.498 -3.707 18.078 1 96.38 292 LEU B O 1
ATOM 5153 N N . PRO B 1 293 ? -3.338 -4.609 20.094 1 95.94 293 PRO B N 1
ATOM 5154 C CA . PRO B 1 293 ? -3.047 -5.961 19.609 1 95.94 293 PRO B CA 1
ATOM 5155 C C . PRO B 1 293 ? -4.066 -6.457 18.594 1 95.94 293 PRO B C 1
ATOM 5157 O O . PRO B 1 293 ? -3.715 -7.207 17.672 1 95.94 293 PRO B O 1
ATOM 5160 N N . SER B 1 294 ? -5.293 -6.043 18.625 1 94.94 294 SER B N 1
ATOM 5161 C CA . SER B 1 294 ? -6.34 -6.48 17.703 1 94.94 294 SER B CA 1
ATOM 5162 C C . SER B 1 294 ? -6.113 -5.926 16.297 1 94.94 294 SER B C 1
ATOM 5164 O O . SER B 1 294 ? -6.754 -6.363 15.344 1 94.94 294 SER B O 1
ATOM 5166 N N . LEU B 1 295 ? -5.211 -4.98 16.156 1 96.5 295 LEU B N 1
ATOM 5167 C CA . LEU B 1 295 ? -4.891 -4.367 14.867 1 96.5 295 LEU B CA 1
ATOM 5168 C C . LEU B 1 295 ? -4.41 -5.418 13.867 1 96.5 295 LEU B C 1
ATOM 5170 O O . LEU B 1 295 ? -4.621 -5.281 12.664 1 96.5 295 LEU B O 1
ATOM 5174 N N . LYS B 1 296 ? -3.797 -6.477 14.32 1 94.5 296 LYS B N 1
ATOM 5175 C CA . LYS B 1 296 ? -3.182 -7.508 13.492 1 94.5 296 LYS B CA 1
ATOM 5176 C C . LYS B 1 296 ? -4.211 -8.172 12.586 1 94.5 296 LYS B C 1
ATOM 5178 O O . LYS B 1 296 ? -3.885 -8.602 11.477 1 94.5 296 LYS B O 1
ATOM 5183 N N . ASN B 1 297 ? -5.418 -8.188 12.953 1 93.62 297 ASN B N 1
ATOM 5184 C CA . ASN B 1 297 ? -6.473 -8.875 12.211 1 93.62 297 ASN B CA 1
ATOM 5185 C C . ASN B 1 297 ? -7.168 -7.938 11.227 1 93.62 297 ASN B C 1
ATOM 5187 O O . ASN B 1 297 ? -8.023 -8.367 10.453 1 93.62 297 ASN B O 1
ATOM 5191 N N . GLU B 1 298 ? -6.773 -6.691 11.305 1 97.12 298 GLU B N 1
ATOM 5192 C CA . GLU B 1 298 ? -7.438 -5.695 10.469 1 97.12 298 GLU B CA 1
ATOM 5193 C C . GLU B 1 298 ? -6.812 -5.637 9.078 1 97.12 298 GLU B C 1
ATOM 5195 O O . GLU B 1 298 ? -5.809 -6.301 8.82 1 97.12 298 GLU B O 1
ATOM 5200 N N . GLU B 1 299 ? -7.477 -4.91 8.203 1 97.88 299 GLU B N 1
ATOM 5201 C CA . GLU B 1 299 ? -7.109 -4.852 6.793 1 97.88 299 GLU B CA 1
ATOM 5202 C C . GLU B 1 299 ? -6.105 -3.734 6.531 1 97.88 299 GLU B C 1
ATOM 5204 O O . GLU B 1 299 ? -6.355 -2.574 6.867 1 97.88 299 GLU B O 1
ATOM 5209 N N . TRP B 1 300 ? -4.906 -4.098 5.965 1 98 300 TRP B N 1
ATOM 5210 C CA . TRP B 1 300 ? -3.939 -3.125 5.469 1 98 300 TRP B CA 1
ATOM 5211 C C . TRP B 1 300 ? -4.512 -2.344 4.289 1 98 300 TRP B C 1
ATOM 5213 O O . TRP B 1 300 ? -5.105 -2.928 3.381 1 98 300 TRP B O 1
ATOM 5223 N N . GLU B 1 301 ? -4.25 -1.033 4.289 1 97.56 301 GLU B N 1
ATOM 5224 C CA . GLU B 1 301 ? -4.766 -0.262 3.164 1 97.56 301 GLU B CA 1
ATOM 5225 C C . GLU B 1 301 ? -3.633 0.372 2.363 1 97.56 301 GLU B C 1
ATOM 5227 O O . GLU B 1 301 ? -3.393 -0.004 1.214 1 97.56 301 GLU B O 1
ATOM 5232 N N . ARG B 1 302 ? -2.848 1.258 3.021 1 97.56 302 ARG B N 1
ATOM 5233 C CA . ARG B 1 302 ? -1.803 1.952 2.277 1 97.56 302 ARG B CA 1
ATOM 5234 C C . ARG B 1 302 ? -0.82 2.637 3.223 1 97.56 302 ARG B C 1
ATOM 5236 O O . ARG B 1 302 ? -1.054 2.697 4.43 1 97.56 302 ARG B O 1
ATOM 5243 N N . ALA B 1 303 ? 0.256 3.121 2.643 1 98.19 303 ALA B N 1
ATOM 5244 C CA . ALA B 1 303 ? 1.238 3.975 3.305 1 98.19 303 ALA B CA 1
ATOM 5245 C C . ALA B 1 303 ? 1.583 5.188 2.441 1 98.19 303 ALA B C 1
ATOM 5247 O O . ALA B 1 303 ? 1.481 5.129 1.214 1 98.19 303 ALA B O 1
ATOM 5248 N N . TRP B 1 304 ? 1.926 6.297 3.092 1 98 304 TRP B N 1
ATOM 5249 C CA . TRP B 1 304 ? 2.273 7.504 2.354 1 98 304 TRP B CA 1
ATOM 5250 C C . TRP B 1 304 ? 3.273 8.352 3.135 1 98 304 TRP B C 1
ATOM 5252 O O . TRP B 1 304 ? 3.645 8.008 4.262 1 98 304 TRP B O 1
ATOM 5262 N N . THR B 1 305 ? 3.738 9.422 2.486 1 97.56 305 THR B N 1
ATOM 5263 C CA . THR B 1 305 ? 4.715 10.32 3.088 1 97.56 305 THR B CA 1
ATOM 5264 C C . THR B 1 305 ? 4.199 11.758 3.09 1 97.56 305 THR B C 1
ATOM 5266 O O . THR B 1 305 ? 3.371 12.125 2.256 1 97.56 305 THR B O 1
ATOM 5269 N N . GLY B 1 306 ? 4.602 12.539 4.059 1 97.19 306 GLY B N 1
ATOM 5270 C CA . GLY B 1 306 ? 4.477 13.984 4.105 1 97.19 306 GLY B CA 1
ATOM 5271 C C . GLY B 1 306 ? 5.766 14.688 4.5 1 97.19 306 GLY B C 1
ATOM 5272 O O . GLY B 1 306 ? 6.566 14.141 5.258 1 97.19 306 GLY B O 1
ATOM 5273 N N . ILE B 1 307 ? 5.938 15.852 3.98 1 97.81 307 ILE B N 1
ATOM 5274 C CA . ILE B 1 307 ? 7.125 16.641 4.293 1 97.81 307 ILE B CA 1
ATOM 5275 C C . ILE B 1 307 ? 6.727 17.859 5.121 1 97.81 307 ILE B C 1
ATOM 5277 O O . ILE B 1 307 ? 6.012 18.75 4.637 1 97.81 307 ILE B O 1
ATOM 5281 N N . ARG B 1 308 ? 7.188 17.953 6.344 1 97.75 308 ARG B N 1
ATOM 5282 C CA . ARG B 1 308 ? 6.828 19.016 7.277 1 97.75 308 ARG B CA 1
ATOM 5283 C C . ARG B 1 308 ? 7.887 20.109 7.297 1 97.75 308 ARG B C 1
ATOM 5285 O O . ARG B 1 308 ? 9.078 19.844 7.137 1 97.75 308 ARG B O 1
ATOM 5292 N N . PRO B 1 309 ? 7.43 21.328 7.465 1 97.88 309 PRO B N 1
ATOM 5293 C CA . PRO B 1 309 ? 8.375 22.438 7.578 1 97.88 309 PRO B CA 1
ATOM 5294 C C . PRO B 1 309 ? 8.828 22.688 9.016 1 97.88 309 PRO B C 1
ATOM 5296 O O . PRO B 1 309 ? 8.102 23.297 9.805 1 97.88 309 PRO B O 1
ATOM 5299 N N . GLN B 1 310 ? 10.008 22.219 9.359 1 96.56 310 GLN B N 1
ATOM 5300 C CA . GLN B 1 310 ? 10.562 22.484 10.688 1 96.56 310 GLN B CA 1
ATOM 5301 C C . GLN B 1 310 ? 11.547 23.641 10.656 1 96.56 310 GLN B C 1
ATOM 5303 O O . GLN B 1 310 ? 12.102 23.969 9.602 1 96.56 310 GLN B O 1
ATOM 5308 N N . THR B 1 311 ? 11.633 24.391 11.789 1 94.31 311 THR B N 1
ATOM 5309 C CA . THR B 1 311 ? 12.625 25.453 11.945 1 94.31 311 THR B CA 1
ATOM 5310 C C . THR B 1 311 ? 13.609 25.109 13.062 1 94.31 311 THR B C 1
ATOM 5312 O O . THR B 1 311 ? 13.352 24.219 13.875 1 94.31 311 THR B O 1
ATOM 5315 N N . ASN B 1 312 ? 14.711 25.781 13.133 1 89.69 312 ASN B N 1
ATOM 5316 C CA . ASN B 1 312 ? 15.758 25.484 14.109 1 89.69 312 ASN B CA 1
ATOM 5317 C C . ASN B 1 312 ? 15.281 25.734 15.539 1 89.69 312 ASN B C 1
ATOM 5319 O O . ASN B 1 312 ? 15.672 25.016 16.453 1 89.69 312 ASN B O 1
ATOM 5323 N N . ASP B 1 313 ? 14.391 26.688 15.68 1 87.81 313 ASP B N 1
ATOM 5324 C CA . ASP B 1 313 ? 13.969 27.031 17.031 1 87.81 313 ASP B CA 1
ATOM 5325 C C . ASP B 1 313 ? 12.609 26.406 17.359 1 87.81 313 ASP B C 1
ATOM 5327 O O . ASP B 1 313 ? 12.094 26.578 18.469 1 87.81 313 ASP B O 1
ATOM 5331 N N . GLY B 1 314 ? 11.992 25.797 16.406 1 89.56 314 GLY B N 1
ATOM 5332 C CA . GLY B 1 314 ? 10.789 25.016 16.656 1 89.56 314 GLY B CA 1
ATOM 5333 C C . GLY B 1 314 ? 9.516 25.828 16.562 1 89.56 314 GLY B C 1
ATOM 5334 O O . GLY B 1 314 ? 8.422 25.328 16.812 1 89.56 314 GLY B O 1
ATOM 5335 N N . PHE B 1 315 ? 9.609 27.109 16.156 1 91.31 315 PHE B N 1
ATOM 5336 C CA . PHE B 1 315 ? 8.453 28 16.062 1 91.31 315 PHE B CA 1
ATOM 5337 C C . PHE B 1 315 ? 8.117 28.297 14.609 1 91.31 315 PHE B C 1
ATOM 5339 O O . PHE B 1 315 ? 9.016 28.375 13.766 1 91.31 315 PHE B O 1
ATOM 5346 N N . PRO B 1 316 ? 6.809 28.438 14.352 1 95.31 316 PRO B N 1
ATOM 5347 C CA . PRO B 1 316 ? 6.484 29.016 13.047 1 95.31 316 PRO B CA 1
ATOM 5348 C C . PRO B 1 316 ? 6.875 30.484 12.945 1 95.31 316 PRO B C 1
ATOM 5350 O O . PRO B 1 316 ? 7.066 31.156 13.969 1 95.31 316 PRO B O 1
ATOM 5353 N N . TYR B 1 317 ? 7.07 30.922 11.75 1 94.62 317 TYR B N 1
ATOM 5354 C CA . TYR B 1 317 ? 7.305 32.344 11.477 1 94.62 317 TYR B CA 1
ATOM 5355 C C . TYR B 1 317 ? 6.117 32.969 10.742 1 94.62 317 TYR B C 1
ATOM 5357 O O .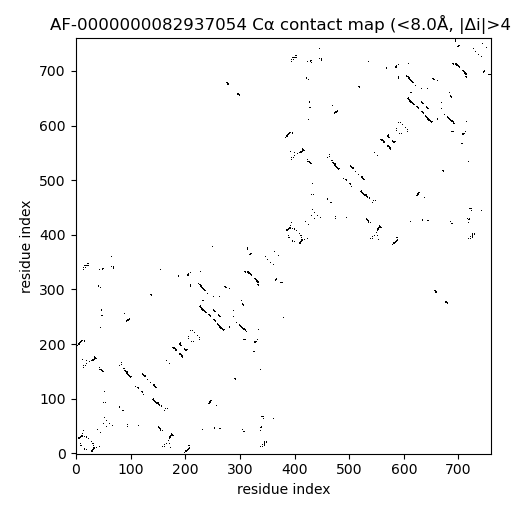 TYR B 1 317 ? 5.691 32.438 9.703 1 94.62 317 TYR B O 1
ATOM 5365 N N . LEU B 1 318 ? 5.621 34.031 11.32 1 96.62 318 LEU B N 1
ATOM 5366 C CA . LEU B 1 318 ? 4.449 34.75 10.82 1 96.62 318 LEU B CA 1
ATOM 5367 C C . LEU B 1 318 ? 4.688 36.25 10.812 1 96.62 318 LEU B C 1
ATOM 5369 O O . LEU B 1 318 ? 4.742 36.875 11.875 1 96.62 318 LEU B O 1
ATOM 5373 N N . GLY B 1 319 ? 4.816 36.781 9.625 1 94.75 319 GLY B N 1
ATOM 5374 C CA . GLY B 1 319 ? 4.957 38.25 9.656 1 94.75 319 GLY B CA 1
ATOM 5375 C C . GLY B 1 319 ? 5.566 38.812 8.391 1 94.75 319 GLY B C 1
ATOM 5376 O O . GLY B 1 319 ? 5.785 38.094 7.422 1 94.75 319 GLY B O 1
ATOM 5377 N N . GLU B 1 320 ? 5.762 40.125 8.43 1 95.12 320 GLU B N 1
ATOM 5378 C CA . GLU B 1 320 ? 6.309 40.844 7.297 1 95.12 320 GLU B CA 1
ATOM 5379 C C . GLU B 1 320 ? 7.832 40.75 7.262 1 95.12 320 GLU B C 1
ATOM 5381 O O . GLU B 1 320 ? 8.484 40.75 8.312 1 95.12 320 GLU B O 1
ATOM 5386 N N . HIS B 1 321 ? 8.266 40.656 5.996 1 94 321 HIS B N 1
ATOM 5387 C CA . HIS B 1 321 ? 9.711 40.75 5.82 1 94 321 HIS B CA 1
ATOM 5388 C C . HIS B 1 321 ? 10.25 42.031 6.414 1 94 321 HIS B C 1
ATOM 5390 O O . HIS B 1 321 ? 9.633 43.094 6.262 1 94 321 HIS B O 1
ATOM 5396 N N . PRO B 1 322 ? 11.352 42 7.094 1 90.56 322 PRO B N 1
ATOM 5397 C CA . PRO B 1 322 ? 11.844 43.188 7.785 1 90.56 322 PRO B CA 1
ATOM 5398 C C . PRO B 1 322 ? 12.305 44.281 6.824 1 90.56 322 PRO B C 1
ATOM 5400 O O . PRO B 1 322 ? 12.258 45.469 7.156 1 90.56 322 PRO B O 1
ATOM 5403 N N . GLU B 1 323 ? 12.688 43.906 5.617 1 91.81 323 GLU B N 1
ATOM 5404 C CA . GLU B 1 323 ? 13.32 44.875 4.73 1 91.81 323 GLU B CA 1
ATOM 5405 C C . GLU B 1 323 ? 12.5 45.094 3.463 1 91.81 323 GLU B C 1
ATOM 5407 O O . GLU B 1 323 ? 12.742 46.031 2.711 1 91.81 323 GLU B O 1
ATOM 5412 N N . ILE B 1 324 ? 11.672 44.219 3.193 1 95.19 324 ILE B N 1
ATOM 5413 C CA . ILE B 1 324 ? 10.867 44.312 1.982 1 95.19 324 ILE B CA 1
ATOM 5414 C C . ILE B 1 324 ? 9.398 44.531 2.357 1 95.19 324 ILE B C 1
ATOM 5416 O O . ILE B 1 324 ? 8.719 43.625 2.797 1 95.19 324 ILE B O 1
ATOM 5420 N N . SER B 1 325 ? 8.945 45.75 2.076 1 96.44 325 SER B N 1
ATOM 5421 C CA . SER B 1 325 ? 7.574 46.094 2.428 1 96.44 325 SER B CA 1
ATOM 5422 C C . SER B 1 325 ? 6.57 45.344 1.567 1 96.44 325 SER B C 1
ATOM 5424 O O . SER B 1 325 ? 6.77 45.188 0.359 1 96.44 325 SER B O 1
ATOM 5426 N N . GLY B 1 326 ? 5.57 44.719 2.221 1 97.38 326 GLY B N 1
ATOM 5427 C CA . GLY B 1 326 ? 4.508 44.062 1.489 1 97.38 326 GLY B CA 1
ATOM 5428 C C . GLY B 1 326 ? 4.758 42.594 1.295 1 97.38 326 GLY B C 1
ATOM 5429 O O . GLY B 1 326 ? 3.896 41.875 0.781 1 97.38 326 GLY B O 1
ATOM 5430 N N . LEU B 1 327 ? 5.938 42.156 1.669 1 97.31 327 LEU B N 1
ATOM 5431 C CA . LEU B 1 327 ? 6.27 40.719 1.583 1 97.31 327 LEU B CA 1
ATOM 5432 C C . LEU B 1 327 ? 6.133 40.062 2.945 1 97.31 327 LEU B C 1
ATOM 5434 O O . LEU B 1 327 ? 6.758 40.5 3.918 1 97.31 327 LEU B O 1
ATOM 5438 N N . TYR B 1 328 ? 5.305 39.031 3.021 1 97.44 328 TYR B N 1
ATOM 5439 C CA . TYR B 1 328 ? 5.016 38.344 4.273 1 97.44 328 TYR B CA 1
ATOM 5440 C C . TYR B 1 328 ? 5.387 36.875 4.176 1 97.44 328 TYR B C 1
ATOM 5442 O O . TYR B 1 328 ? 5.449 36.312 3.08 1 97.44 328 TYR B O 1
ATOM 5450 N N . VAL B 1 329 ? 5.645 36.281 5.367 1 97 329 VAL B N 1
ATOM 5451 C CA . VAL B 1 329 ? 5.988 34.875 5.465 1 97 329 VAL B CA 1
ATOM 5452 C C . VAL B 1 329 ? 5.086 34.188 6.488 1 97 329 VAL B C 1
ATOM 5454 O O . VAL B 1 329 ? 4.812 34.75 7.555 1 97 329 VAL B O 1
ATOM 5457 N N . ALA B 1 330 ? 4.547 33.031 6.164 1 97.81 330 ALA B N 1
ATOM 5458 C CA . ALA B 1 330 ? 3.824 32.125 7.051 1 97.81 330 ALA B CA 1
ATOM 5459 C C . ALA B 1 330 ? 4.262 30.688 6.828 1 97.81 330 ALA B C 1
ATOM 5461 O O . ALA B 1 330 ? 3.691 29.969 5.992 1 97.81 330 ALA B O 1
ATOM 5462 N N . THR B 1 331 ? 5.25 30.219 7.562 1 96.81 331 THR B N 1
ATOM 5463 C CA . THR B 1 331 ? 5.805 28.891 7.387 1 96.81 331 THR B CA 1
ATOM 5464 C C . THR B 1 331 ? 6.434 28.391 8.688 1 96.81 331 THR B C 1
ATOM 5466 O O . THR B 1 331 ? 6.371 29.062 9.711 1 96.81 331 THR B O 1
ATOM 5469 N N . GLY B 1 332 ? 6.891 27.125 8.68 1 96.81 332 GLY B N 1
ATOM 5470 C CA . GLY B 1 332 ? 7.598 26.578 9.828 1 96.81 332 GLY B CA 1
ATOM 5471 C C . GLY B 1 332 ? 6.672 25.969 10.859 1 96.81 332 GLY B C 1
ATOM 5472 O O . GLY B 1 332 ? 7.039 25.828 12.031 1 96.81 332 GLY B O 1
ATOM 5473 N N . HIS B 1 333 ? 5.57 25.516 10.5 1 97.19 333 HIS B N 1
ATOM 5474 C CA . HIS B 1 333 ? 4.555 25.016 11.422 1 97.19 333 HIS B CA 1
ATOM 5475 C C . HIS B 1 333 ? 4.863 23.609 11.883 1 97.19 333 HIS B C 1
ATOM 5477 O O . HIS B 1 333 ? 4.199 23.078 12.781 1 97.19 333 HIS B O 1
ATOM 5483 N N . TYR B 1 334 ? 5.84 22.938 11.266 1 95.75 334 TYR B N 1
ATOM 5484 C CA . TYR B 1 334 ? 6.242 21.578 11.602 1 95.75 334 TYR B CA 1
ATOM 5485 C C . TYR B 1 334 ? 5.035 20.656 11.664 1 95.75 334 TYR B C 1
ATOM 5487 O O . TYR B 1 334 ? 4.297 20.516 10.688 1 95.75 334 TYR B O 1
ATOM 5495 N N . ARG B 1 335 ? 4.773 20.031 12.781 1 94 335 ARG B N 1
ATOM 5496 C CA . ARG B 1 335 ? 3.715 19.031 12.867 1 94 335 ARG B CA 1
ATOM 5497 C C . ARG B 1 335 ? 2.383 19.672 13.242 1 94 335 ARG B C 1
ATOM 5499 O O . ARG B 1 335 ? 1.37 18.984 13.367 1 94 335 ARG B O 1
ATOM 5506 N N . ASN B 1 336 ? 2.34 21 13.312 1 95.94 336 ASN B N 1
ATOM 5507 C CA . ASN B 1 336 ? 1.157 21.656 13.852 1 95.94 336 ASN B CA 1
ATOM 5508 C C . ASN B 1 336 ? 0.428 22.469 12.781 1 95.94 336 ASN B C 1
ATOM 5510 O O . ASN B 1 336 ? -0.392 23.328 13.102 1 95.94 336 ASN B O 1
ATOM 5514 N N . GLY B 1 337 ? 0.7 22.203 11.539 1 97.25 337 GLY B N 1
ATOM 5515 C CA . GLY B 1 337 ? 0.102 22.969 10.461 1 97.25 337 GLY B CA 1
ATOM 5516 C C . GLY B 1 337 ? -1.414 22.906 10.445 1 97.25 337 GLY B C 1
ATOM 5517 O O . GLY B 1 337 ? -2.084 23.922 10.234 1 97.25 337 GLY B O 1
ATOM 5518 N N . ILE B 1 338 ? -1.953 21.734 10.672 1 98.25 338 ILE B N 1
ATOM 5519 C CA . ILE B 1 338 ? -3.402 21.562 10.695 1 98.25 338 ILE B CA 1
ATOM 5520 C C . ILE B 1 338 ? -3.986 22.312 11.891 1 98.25 338 ILE B C 1
ATOM 5522 O O . ILE B 1 338 ? -4.883 23.156 11.734 1 98.25 338 ILE B O 1
ATOM 5526 N N . LEU B 1 339 ? -3.441 22.109 13.023 1 98 339 LEU B N 1
ATOM 5527 C CA . LEU B 1 339 ? -3.916 22.719 14.266 1 98 339 LEU B CA 1
ATOM 5528 C C . LEU B 1 339 ? -3.844 24.234 14.195 1 98 339 LEU B C 1
ATOM 5530 O O . LEU B 1 339 ? -4.777 24.922 14.617 1 98 339 LEU B O 1
ATOM 5534 N N . LEU B 1 340 ? -2.799 24.781 13.625 1 97.94 340 LEU B N 1
ATOM 5535 C CA . LEU B 1 340 ? -2.545 26.203 13.703 1 97.94 340 LEU B CA 1
ATOM 5536 C C . LEU B 1 340 ? -3.115 26.922 12.484 1 97.94 340 LEU B C 1
ATOM 5538 O O . LEU B 1 340 ? -3.021 28.156 12.383 1 97.94 340 LEU B O 1
ATOM 5542 N N . SER B 1 341 ? -3.773 26.234 11.594 1 98.56 341 SER B N 1
ATOM 5543 C CA . SER B 1 341 ? -4.168 26.812 10.312 1 98.56 341 SER B CA 1
ATOM 5544 C C . SER B 1 341 ? -5.137 27.969 10.5 1 98.56 341 SER B C 1
ATOM 5546 O O . SER B 1 341 ? -4.902 29.062 9.992 1 98.56 341 SER B O 1
ATOM 5548 N N . PRO B 1 342 ? -6.191 27.844 11.289 1 98.56 342 PRO B N 1
ATOM 5549 C CA . PRO B 1 342 ? -7.129 28.969 11.336 1 98.56 342 PRO B CA 1
ATOM 5550 C C . PRO B 1 342 ? -6.523 30.219 11.961 1 98.56 342 PRO B C 1
ATOM 5552 O O . PRO B 1 342 ? -6.727 31.328 11.461 1 98.56 342 PRO B O 1
ATOM 5555 N N . ILE B 1 343 ? -5.742 30.062 13.023 1 98.25 343 ILE B N 1
ATOM 5556 C CA . ILE B 1 343 ? -5.199 31.219 13.727 1 98.25 343 ILE B CA 1
ATOM 5557 C C . ILE B 1 343 ? -4.117 31.875 12.875 1 98.25 343 ILE B C 1
ATOM 5559 O O . ILE B 1 343 ? -3.951 33.094 12.906 1 98.25 343 ILE B O 1
ATOM 5563 N N . THR B 1 344 ? -3.391 31.062 12.164 1 98.38 344 THR B N 1
ATOM 5564 C CA . THR B 1 344 ? -2.373 31.594 11.266 1 98.38 344 THR B CA 1
ATOM 5565 C C . THR B 1 344 ? -3 32.531 10.227 1 98.38 344 THR B C 1
ATOM 5567 O O . THR B 1 344 ? -2.492 33.625 9.969 1 98.38 344 THR B O 1
ATOM 5570 N N . GLY B 1 345 ? -4.094 32.094 9.617 1 98.62 345 GLY B N 1
ATOM 5571 C CA . GLY B 1 345 ? -4.797 32.938 8.664 1 98.62 345 GLY B CA 1
ATOM 5572 C C . GLY B 1 345 ? -5.203 34.281 9.242 1 98.62 345 GLY B C 1
ATOM 5573 O O . GLY B 1 345 ? -4.996 35.312 8.617 1 98.62 345 GLY B O 1
ATOM 5574 N N . GLU B 1 346 ? -5.691 34.25 10.414 1 97.94 346 GLU B N 1
ATOM 5575 C CA . GLU B 1 346 ? -6.148 35.5 11.062 1 97.94 346 GLU B CA 1
ATOM 5576 C C . GLU B 1 346 ? -4.98 36.406 11.383 1 97.94 346 GLU B C 1
ATOM 5578 O O . GLU B 1 346 ? -5.074 37.625 11.195 1 97.94 346 GLU B O 1
ATOM 5583 N N . ILE B 1 347 ? -3.932 35.812 11.875 1 97.75 347 ILE B N 1
ATOM 5584 C CA . ILE B 1 347 ? -2.771 36.594 12.273 1 97.75 347 ILE B CA 1
ATOM 5585 C C . ILE B 1 347 ? -2.191 37.312 11.047 1 97.75 347 ILE B C 1
ATOM 5587 O O . ILE B 1 347 ? -1.928 38.5 11.094 1 97.75 347 ILE B O 1
ATOM 5591 N N . ILE B 1 348 ? -1.988 36.594 9.969 1 98.25 348 ILE B N 1
ATOM 5592 C CA . ILE B 1 348 ? -1.413 37.188 8.766 1 98.25 348 ILE B CA 1
ATOM 5593 C C . ILE B 1 348 ? -2.342 38.281 8.234 1 98.25 348 ILE B C 1
ATOM 5595 O O . ILE B 1 348 ? -1.884 39.344 7.832 1 98.25 348 ILE B O 1
ATOM 5599 N N . ALA B 1 349 ? -3.633 38.031 8.227 1 98.25 349 ALA B N 1
ATOM 5600 C CA . ALA B 1 349 ? -4.594 39.031 7.781 1 98.25 349 ALA B CA 1
ATOM 5601 C C . ALA B 1 349 ? -4.527 40.281 8.656 1 98.25 349 ALA B C 1
ATOM 5603 O O . ALA B 1 349 ? -4.574 41.406 8.148 1 98.25 349 ALA B O 1
ATOM 5604 N N . ASP B 1 350 ? -4.465 40.062 9.961 1 97.56 350 ASP B N 1
ATOM 5605 C CA . ASP B 1 350 ? -4.344 41.188 10.883 1 97.56 350 ASP B CA 1
ATOM 5606 C C . ASP B 1 350 ? -3.1 42 10.578 1 97.56 350 ASP B C 1
ATOM 5608 O O . ASP B 1 350 ? -3.16 43.25 10.562 1 97.56 350 ASP B O 1
ATOM 5612 N N . ILE B 1 351 ? -2.037 41.344 10.344 1 96.44 351 ILE B N 1
ATOM 5613 C CA . ILE B 1 351 ? -0.777 42.031 10.062 1 96.44 351 ILE B CA 1
ATOM 5614 C C . ILE B 1 351 ? -0.909 42.844 8.781 1 96.44 351 ILE B C 1
ATOM 5616 O O . ILE B 1 351 ? -0.519 44.031 8.742 1 96.44 351 ILE B O 1
ATOM 5620 N N . ILE B 1 352 ? -1.444 42.281 7.785 1 97.25 352 ILE B N 1
ATOM 5621 C CA . ILE B 1 352 ? -1.583 42.938 6.488 1 97.25 352 ILE B CA 1
ATOM 5622 C C . ILE B 1 352 ? -2.482 44.156 6.617 1 97.25 352 ILE B C 1
ATOM 5624 O O . ILE B 1 352 ? -2.223 45.188 6.004 1 97.25 352 ILE B O 1
ATOM 5628 N N . GLU B 1 353 ? -3.451 44.125 7.469 1 96.19 353 GLU B N 1
ATOM 5629 C CA . GLU B 1 353 ? -4.395 45.219 7.645 1 96.19 353 GLU B CA 1
ATOM 5630 C C . GLU B 1 353 ? -3.873 46.219 8.656 1 96.19 353 GLU B C 1
ATOM 5632 O O . GLU B 1 353 ? -4.496 47.281 8.875 1 96.19 353 GLU B O 1
ATOM 5637 N N . GLY B 1 354 ? -2.828 45.906 9.328 1 93.06 354 GLY B N 1
ATOM 5638 C CA . GLY B 1 354 ? -2.232 46.812 10.289 1 93.06 354 GLY B CA 1
ATOM 5639 C C . GLY B 1 354 ? -2.902 46.781 11.648 1 93.06 354 GLY B C 1
ATOM 5640 O O . GLY B 1 354 ? -2.85 47.75 12.406 1 93.06 354 GLY B O 1
ATOM 5641 N N . ASN B 1 355 ? -3.502 45.688 11.969 1 93.12 355 ASN B N 1
ATOM 5642 C CA . ASN B 1 355 ? -4.137 45.531 13.273 1 93.12 355 ASN B CA 1
ATOM 5643 C C . ASN B 1 355 ? -3.131 45.094 14.328 1 93.12 355 ASN B C 1
ATOM 5645 O O . ASN B 1 355 ? -2.158 44.406 14.016 1 93.12 355 ASN B O 1
ATOM 5649 N N . PRO B 1 356 ? -3.311 45.469 15.531 1 87.19 356 PRO B N 1
ATOM 5650 C CA . PRO B 1 356 ? -2.41 45.031 16.594 1 87.19 356 PRO B CA 1
ATOM 5651 C C . PRO B 1 356 ? -2.453 43.531 16.828 1 87.19 356 PRO B C 1
ATOM 5653 O O . PRO B 1 356 ? -3.518 42.906 16.719 1 87.19 356 PRO B O 1
ATOM 5656 N N . LEU B 1 357 ? -1.288 43 17.141 1 87.44 357 LEU B N 1
ATOM 5657 C CA . LEU B 1 357 ? -1.187 41.594 17.422 1 87.44 357 LEU B CA 1
ATOM 5658 C C . LEU B 1 357 ? -1.146 41.312 18.922 1 87.44 357 LEU B C 1
ATOM 5660 O O . LEU B 1 357 ? -0.651 42.156 19.688 1 87.44 357 LEU B O 1
ATOM 5664 N N . SER B 1 358 ? -1.691 40.188 19.266 1 84.12 358 SER B N 1
ATOM 5665 C CA . SER B 1 358 ? -1.508 39.75 20.656 1 84.12 358 SER B CA 1
ATOM 5666 C C . SER B 1 358 ? -0.038 39.469 20.953 1 84.12 358 SER B C 1
ATOM 5668 O O . SER B 1 358 ? 0.768 39.312 20.031 1 84.12 358 SER B O 1
ATOM 5670 N N . GLU B 1 359 ? 0.27 39.5 22.219 1 79.69 359 GLU B N 1
ATOM 5671 C CA . GLU B 1 359 ? 1.639 39.219 22.641 1 79.69 359 GLU B CA 1
ATOM 5672 C C . GLU B 1 359 ? 2.096 37.844 22.156 1 79.69 359 GLU B C 1
ATOM 5674 O O . GLU B 1 359 ? 3.223 37.688 21.672 1 79.69 359 GLU B O 1
ATOM 5679 N N . SER B 1 360 ? 1.229 36.906 22.234 1 82 360 SER B N 1
ATOM 5680 C CA . SER B 1 360 ? 1.571 35.531 21.828 1 82 360 SER B CA 1
ATOM 5681 C C . SER B 1 360 ? 1.847 35.469 20.328 1 82 360 SER B C 1
ATOM 5683 O O . SER B 1 360 ? 2.764 34.781 19.891 1 82 360 SER B O 1
ATOM 5685 N N . ALA B 1 361 ? 1.09 36.219 19.609 1 87.19 361 ALA B N 1
ATOM 5686 C CA . ALA B 1 361 ? 1.262 36.219 18.156 1 87.19 361 ALA B CA 1
ATOM 5687 C C . ALA B 1 361 ? 2.547 36.938 17.75 1 87.19 361 ALA B C 1
ATOM 5689 O O . ALA B 1 361 ? 3.191 36.562 16.766 1 87.19 361 ALA B O 1
ATOM 5690 N N . SER B 1 362 ? 2.949 37.906 18.531 1 87.62 362 SER B N 1
ATOM 5691 C CA . SER B 1 362 ? 4.129 38.719 18.219 1 87.62 362 SER B CA 1
ATOM 5692 C C . SER B 1 362 ? 5.402 37.875 18.328 1 87.62 362 SER B C 1
ATOM 5694 O O . SER B 1 362 ? 6.422 38.219 17.734 1 87.62 362 SER B O 1
ATOM 5696 N N . ALA B 1 363 ? 5.316 36.812 19.109 1 89.06 363 ALA B N 1
ATOM 5697 C CA . ALA B 1 363 ? 6.473 35.938 19.344 1 89.06 363 ALA B CA 1
ATOM 5698 C C . ALA B 1 363 ? 6.895 35.219 18.062 1 89.06 363 ALA B C 1
ATOM 5700 O O . ALA B 1 363 ? 8 34.688 17.969 1 89.06 363 ALA B O 1
ATOM 5701 N N . PHE B 1 364 ? 6.082 35.281 17.062 1 93.12 364 PHE B N 1
ATOM 5702 C CA . PHE B 1 364 ? 6.336 34.5 15.844 1 93.12 364 PHE B CA 1
ATOM 5703 C C . PHE B 1 364 ? 6.777 35.438 14.711 1 93.12 364 PHE B C 1
ATOM 5705 O O . PHE B 1 364 ? 6.977 34.969 13.578 1 93.12 364 PHE B O 1
ATOM 5712 N N . SER B 1 365 ? 6.934 36.719 14.977 1 90.31 365 SER B N 1
ATOM 5713 C CA . SER B 1 365 ? 7.324 37.688 13.984 1 90.31 365 SER B CA 1
ATOM 5714 C C . SER B 1 365 ? 8.719 37.406 13.438 1 90.31 365 SER B C 1
ATOM 5716 O O . SER B 1 365 ? 9.508 36.719 14.07 1 90.31 365 SER B O 1
ATOM 5718 N N . LEU B 1 366 ? 8.938 37.875 12.227 1 87.25 366 LEU B N 1
ATOM 5719 C CA . LEU B 1 366 ? 10.25 37.75 11.609 1 87.25 366 LEU B CA 1
ATOM 5720 C C . LEU B 1 366 ? 11.242 38.75 12.195 1 87.25 366 LEU B C 1
ATOM 5722 O O . LEU B 1 366 ? 12.453 38.594 12.031 1 87.25 366 LEU B O 1
ATOM 5726 N N . LYS B 1 367 ? 10.523 39.844 12.695 1 71.19 367 LYS B N 1
ATOM 5727 C CA . LYS B 1 367 ? 11.344 40.906 13.25 1 71.19 367 LYS B CA 1
ATOM 5728 C C . LYS B 1 367 ? 11.992 40.469 14.562 1 71.19 367 LYS B C 1
ATOM 5730 O O . LYS B 1 367 ? 11.336 39.875 15.422 1 71.19 367 LYS B O 1
ATOM 5735 N N . GLY B 1 368 ? 13.227 40.562 14.75 1 57.19 368 GLY B N 1
ATOM 5736 C CA . GLY B 1 368 ? 13.906 40.188 15.969 1 57.19 368 GLY B CA 1
ATOM 5737 C C . GLY B 1 368 ? 14.211 38.688 16.031 1 57.19 368 GLY B C 1
ATOM 5738 O O . GLY B 1 368 ? 14.375 38.125 17.109 1 57.19 368 GLY B O 1
ATOM 5739 N N . SER B 1 369 ? 14.086 38.094 14.93 1 50.69 369 SER B N 1
ATOM 5740 C CA . SER B 1 369 ? 14.148 36.625 14.828 1 50.69 369 SER B CA 1
ATOM 5741 C C . SER B 1 369 ? 14.836 36.031 16.047 1 50.69 369 SER B C 1
ATOM 5743 O O . SER B 1 369 ? 15.891 36.5 16.484 1 50.69 369 SER B O 1
ATOM 5745 N N . ARG B 1 370 ? 13.953 35.75 16.953 1 51.84 370 ARG B N 1
ATOM 5746 C CA . ARG B 1 370 ? 14.125 35.062 18.219 1 51.84 370 ARG B CA 1
ATOM 5747 C C . ARG B 1 370 ? 15.203 33.969 18.125 1 51.84 370 ARG B C 1
ATOM 5749 O O . ARG B 1 370 ? 14.898 32.781 18.109 1 51.84 370 ARG B O 1
ATOM 5756 N N . ARG B 1 371 ? 15.945 34.094 17.391 1 45.28 371 ARG B N 1
ATOM 5757 C CA . ARG B 1 371 ? 17.156 33.281 17.312 1 45.28 371 ARG B CA 1
ATOM 5758 C C . ARG B 1 371 ? 17.812 33.125 18.672 1 45.28 371 ARG B C 1
ATOM 5760 O O . ARG B 1 371 ? 18.047 34.125 19.375 1 45.28 371 ARG B O 1
ATOM 5767 N N . GLY B 1 372 ? 17.516 31.984 19.172 1 44.59 372 GLY B N 1
ATOM 5768 C CA . GLY B 1 372 ? 18.266 31.516 20.328 1 44.59 372 GLY B CA 1
ATOM 5769 C C . GLY B 1 372 ? 17.469 31.562 21.625 1 44.59 372 GLY B C 1
ATOM 5770 O O . GLY B 1 372 ? 17.922 31.078 22.656 1 44.59 372 GLY B O 1
ATOM 5771 N N . GLN B 1 373 ? 16.219 32.25 21.672 1 45.69 373 GLN B N 1
ATOM 5772 C CA . GLN B 1 373 ? 15.641 32.406 23 1 45.69 373 GLN B CA 1
ATOM 5773 C C . GLN B 1 373 ? 14.68 31.281 23.328 1 45.69 373 GLN B C 1
ATOM 5775 O O . GLN B 1 373 ? 14.453 30.969 24.5 1 45.69 373 GLN B O 1
ATOM 5780 N N . TYR B 1 374 ? 14.016 30.672 22.328 1 44.88 374 TYR B N 1
ATOM 5781 C CA . TYR B 1 374 ? 13.07 29.609 22.688 1 44.88 374 TYR B CA 1
ATOM 5782 C C . TYR B 1 374 ? 13.445 28.297 22.031 1 44.88 374 TYR B C 1
ATOM 5784 O O . TYR B 1 374 ? 13.961 28.281 20.906 1 44.88 374 TYR B O 1
ATOM 5792 N N . GLU B 1 375 ? 13.875 27.281 22.766 1 42.41 375 GLU B N 1
ATOM 5793 C CA . GLU B 1 375 ? 14.094 25.938 22.234 1 42.41 375 GLU B CA 1
ATOM 5794 C C . GLU B 1 375 ? 12.867 25.047 22.438 1 42.41 375 GLU B C 1
ATOM 5796 O O . GLU B 1 375 ? 12.336 24.969 23.547 1 42.41 375 GLU B O 1
ATOM 5801 N N . VAL B 1 376 ? 12.094 24.859 21.312 1 43.59 376 VAL B N 1
ATOM 5802 C CA . VAL B 1 376 ? 10.992 23.906 21.438 1 43.59 376 VAL B CA 1
ATOM 5803 C C . VAL B 1 376 ? 11.531 22.484 21.297 1 43.59 376 VAL B C 1
ATOM 5805 O O . VAL B 1 376 ? 12.25 22.172 20.344 1 43.59 376 VAL B O 1
ATOM 5808 N N . THR B 1 377 ? 11.539 21.609 22.328 1 47.41 377 THR B N 1
ATOM 5809 C CA . THR B 1 377 ? 11.945 20.219 22.281 1 47.41 377 THR B CA 1
ATOM 5810 C C . THR B 1 377 ? 10.797 19.328 21.812 1 47.41 377 THR B C 1
ATOM 5812 O O . THR B 1 377 ? 9.719 19.328 22.406 1 47.41 377 THR B O 1
ATOM 5815 N N . TYR B 1 378 ? 10.898 19 20.609 1 39.97 378 TYR B N 1
ATOM 5816 C CA . TYR B 1 378 ? 9.953 17.984 20.172 1 39.97 378 TYR B CA 1
ATOM 5817 C C . TYR B 1 378 ? 10.469 16.578 20.484 1 39.97 378 TYR B C 1
ATOM 5819 O O . TYR B 1 378 ? 11.641 16.281 20.266 1 39.97 378 TYR B O 1
ATOM 5827 N N . LYS B 1 379 ? 10 15.883 21.375 1 44.62 379 LYS B N 1
ATOM 5828 C CA . LYS B 1 379 ? 10.391 14.5 21.656 1 44.62 379 LYS B CA 1
ATOM 5829 C C . LYS B 1 379 ? 9.734 13.531 20.672 1 44.62 379 LYS B C 1
ATOM 5831 O O . LYS B 1 379 ? 8.508 13.492 20.562 1 44.62 379 LYS B O 1
ATOM 5836 N N . ARG B 1 380 ? 10.234 13.648 19.406 1 39.88 380 ARG B N 1
ATOM 5837 C CA . ARG B 1 380 ? 9.742 12.422 18.797 1 39.88 380 ARG B CA 1
ATOM 5838 C C . ARG B 1 380 ? 10.82 11.344 18.781 1 39.88 380 ARG B C 1
ATOM 5840 O O . ARG B 1 380 ? 12.008 11.641 18.609 1 39.88 380 ARG B O 1
#

Sequence (760 aa):
MKNHYDTIVVGGGIIGHSVAYSLLKRGQSVLVIEKGEINLKASSAAAGMLAAQAEVTEAGPLFDLARKSRNMFPKLSEELMEVAGIDIELIQNGMLTIAYNKEREEQLKQTVRLQKTLGEEARWLAQEEVVRAEQNLSNQVLGAMYAPNDGQVSAYKLATGFAVASGVLGGRVLEFTEVIDFLIQQGKVQGVKTSQGEFYGEHVVVAGGAWSVNFLEQIGIDLGLYPVKGECLSVLTRDDLITSTIFSEDCYIVPKKDGRLYIGATVIPHSFDEKVTVEGVSRLLHAASELLPSLKNEEWERAWTGIRPQTNDGFPYLGEHPEISGLYVATGHYRNGILLSPITGEIIADIIEGNPLSESASAFSLKGSRRGQYEVTYKRMKNHYDTIVVGGGIIGHSVAYSLLKRGQSVLVIEKGEINLKASSAAAGMLAAQAEVTEAGPLFDLARKSRNMFPKLSEELMEVAGIDIELIQNGMLTIAYNKEREEQLKQTVRLQKTLGEEARWLAQEEVVRAEQNLSNQVLGAMYAPNDGQVSAYKLATGFAVASGVLGGRVLEFTEVIDFLIQQGKVQGVKTSQGEFYGEHVVVAGGAWSVNFLEQIGIDLGLYPVKGECLSVLTRDDLITSTIFSEDCYIVPKKDGRLYIGATVIPHSFDEKVTVEGVSRLLHAASELLPSLKNEEWERAWTGIRPQTNDGFPYLGEHPEISGLYVATGHYRNGILLSPITGEIIADIIEGNPLSESASAFSLKGSRRGQYEVTYKR

Nearest PDB structures (foldseek):
  4ysh-assembly1_A  TM=9.746E-01  e=8.333E-52  Geobacillus kaustophilus HTA426
  7cyx-assembly1_A  TM=9.700E-01  e=1.437E-48  Bacillus cereus ATCC 14579
  7cyx-assembly1_B  TM=9.598E-01  e=2.956E-48  Bacillus cereus ATCC 14579
  3if9-assembly2_D-3  TM=9.680E-01  e=2.069E-45  Bacillus subtilis
  1ng3-assembly1_A  TM=9.675E-01  e=6.482E-45  Bacillus subtilis

Secondary structure (DSSP, 8-state):
---EEEEEEE--SHHHHHHHHHHHHTT--EEEE-SSSTT-SHHHHS--EE-TTTT--S-SHHHHHHHHHHHHHHHHHHHHHHHH------B---EEEEE-SHHHHHHHHHHHHHHHHTT---EEEEHHHHHHH-TTS-TT--EEEEETT-EE--HHHHHHHHHHHHHHTT-EEE-S--EEEEEEETTEEEEEEETTEEEEEEEEEE--GGGHHHHHHHTT-----EEEEEEEEEEE-SS---SSEEE-SS-EEEE-TTSEEEEE---EES----PPBHHHHHHHHHHHHHH-GGGGGSEEEEEEEEEEEE-TTS--EEEE-SSSBTEEEEE--GGGHHHHHHHHHHHHHHHHHTPPPPHHHHTT-STT---SS-------/---EEEEEEE--SHHHHHHHHHHHHTT--EEEE-SSSTT-SHHHHS--EE-TTTT--S-SHHHHHHHHHHHHHHHHHHHHHHHH------B---EEEEE-SHHHHHHHHHHHHHHHHTT---EEEEHHHHHHH-TTS-TT--EEEEETT-EE--HHHHHHHHHHHHHHTT-EEE-S--EEEEEEETTEEEEEEETTEEEEEEEEEE--GGGHHHHHHHTT-----EEEEEEEEEEE-SS---SSEEE-SS-EEEE-TTSEEEEE---EES----PPBHHHHHHHHHHHHHH-GGGGGSEEEEEEEEEEEE-TTS--EEEE-SSSBTEEEEE--GGGHHHHHHHHHHHHHHHHHTPPPPHHHHTT-STT---SS-------

Radius of gyration: 32.02 Å; Cα contacts (8 Å, |Δi|>4): 1859; chains: 2; bounding box: 58×94×73 Å

pLDDT: mean 93.27, std 10.55, range [39.38, 98.81]

InterPro domains:
  IPR006076 FAD dependent oxidoreductase [PF01266] (6-350)
  IPR012727 Glycine oxidase ThiO [TIGR02352] (8-354)
  IPR036188 FAD/NAD(P)-binding domain superfamily [G3DSA:3.50.50.60] (8-352)
  IPR036188 FAD/NAD(P)-binding domain superfamily [SSF51905] (4-366)